Protein AF-A0A849WCA1-F1 (afdb_monomer_lite)

pLDDT: mean 86.56, std 12.68, range [31.28, 98.5]

Structure (mmCIF, N/CA/C/O backbone):
data_AF-A0A849WCA1-F1
#
_entry.id   AF-A0A849WCA1-F1
#
loop_
_atom_site.group_PDB
_atom_site.id
_atom_site.type_symbol
_atom_site.label_atom_id
_atom_site.label_alt_id
_atom_site.label_comp_id
_atom_site.label_asym_id
_atom_site.label_entity_id
_atom_site.label_seq_id
_atom_site.pdbx_PDB_ins_code
_atom_site.Cartn_x
_atom_site.Cartn_y
_atom_site.Cartn_z
_atom_site.occupancy
_atom_site.B_iso_or_equiv
_atom_site.auth_seq_id
_atom_site.auth_comp_id
_atom_site.auth_asym_id
_atom_site.auth_atom_id
_atom_site.pdbx_PDB_model_num
ATOM 1 N N . MET A 1 1 ? -7.313 16.273 22.728 1.00 90.81 1 MET A N 1
ATOM 2 C CA . MET A 1 1 ? -6.188 15.341 22.548 1.00 90.81 1 MET A CA 1
ATOM 3 C C . MET A 1 1 ? -6.471 14.093 23.363 1.00 90.81 1 MET A C 1
ATOM 5 O O . MET A 1 1 ? -6.832 14.217 24.533 1.00 90.81 1 MET A O 1
ATOM 9 N N . LEU A 1 2 ? -6.355 12.923 22.747 1.00 94.88 2 LEU A N 1
ATOM 10 C CA . LEU A 1 2 ? -6.458 11.626 23.402 1.00 94.88 2 LEU A CA 1
ATOM 11 C C . LEU A 1 2 ? -5.175 11.360 24.196 1.00 94.88 2 LEU A C 1
ATOM 13 O O . LEU A 1 2 ? -4.081 11.716 23.763 1.00 94.88 2 LEU A O 1
ATOM 17 N N . LYS A 1 3 ? -5.313 10.777 25.387 1.00 93.00 3 LYS A N 1
ATOM 18 C CA . LYS A 1 3 ? -4.186 10.473 26.275 1.00 93.00 3 LYS A CA 1
ATOM 19 C C . LYS A 1 3 ? -4.026 8.964 26.401 1.00 93.00 3 LYS A C 1
ATOM 21 O O . LYS A 1 3 ? -5.021 8.255 26.525 1.00 93.00 3 LYS A O 1
ATOM 26 N N . ILE A 1 4 ? -2.773 8.516 26.401 1.00 93.44 4 ILE A N 1
ATOM 27 C CA . ILE A 1 4 ? -2.378 7.146 26.729 1.00 93.44 4 ILE A CA 1
ATOM 28 C C . ILE A 1 4 ? -1.451 7.222 27.939 1.00 93.44 4 ILE A C 1
ATOM 30 O O . ILE A 1 4 ? -0.392 7.848 27.890 1.00 93.44 4 ILE A O 1
ATOM 34 N N . THR A 1 5 ? -1.869 6.628 29.047 1.00 92.69 5 THR A N 1
ATOM 35 C CA . THR A 1 5 ? -1.113 6.590 30.301 1.00 92.69 5 THR A CA 1
ATOM 36 C C . THR A 1 5 ? -0.256 5.328 30.392 1.00 92.69 5 THR A C 1
ATOM 38 O O . THR A 1 5 ? -0.536 4.315 29.752 1.00 92.69 5 THR A O 1
ATOM 41 N N . LYS A 1 6 ? 0.780 5.347 31.243 1.00 92.38 6 LYS A N 1
ATOM 42 C CA . LYS A 1 6 ? 1.612 4.157 31.506 1.00 92.38 6 LYS A CA 1
ATOM 43 C C . LYS A 1 6 ? 0.788 2.969 32.021 1.00 92.38 6 LYS A C 1
ATOM 45 O O . LYS A 1 6 ? 1.041 1.839 31.617 1.00 92.38 6 LYS A O 1
ATOM 50 N N . ASN A 1 7 ? -0.215 3.230 32.861 1.00 94.56 7 ASN A N 1
ATOM 51 C CA . ASN A 1 7 ? -1.099 2.189 33.386 1.00 94.56 7 ASN A CA 1
ATOM 52 C C . ASN A 1 7 ? -1.944 1.553 32.279 1.00 94.56 7 ASN A C 1
ATOM 54 O O . ASN A 1 7 ? -2.137 0.342 32.290 1.00 94.56 7 ASN A O 1
ATOM 58 N N . GLU A 1 8 ? -2.413 2.338 31.308 1.00 93.00 8 GLU A N 1
ATOM 59 C CA . GLU A 1 8 ? -3.151 1.816 30.151 1.00 93.00 8 GLU A CA 1
ATOM 60 C C . GLU A 1 8 ? -2.249 0.985 29.233 1.00 93.00 8 GLU A C 1
ATOM 62 O O . GLU A 1 8 ? -2.676 -0.069 28.776 1.00 93.00 8 GLU A O 1
ATOM 67 N N . ILE A 1 9 ? -0.991 1.398 29.031 1.00 93.56 9 ILE A N 1
ATOM 68 C CA . ILE A 1 9 ? 0.015 0.609 28.296 1.00 93.56 9 ILE A CA 1
ATOM 69 C C . ILE A 1 9 ? 0.229 -0.749 28.964 1.00 93.56 9 ILE A C 1
ATOM 71 O O . ILE A 1 9 ? 0.172 -1.779 28.295 1.00 93.56 9 ILE A O 1
ATOM 75 N N . PHE A 1 10 ? 0.443 -0.756 30.281 1.00 92.31 10 PHE A N 1
ATOM 76 C CA . PHE A 1 10 ? 0.637 -1.988 31.039 1.00 92.31 10 PHE A CA 1
ATOM 77 C C . PHE A 1 10 ? -0.612 -2.880 30.999 1.00 92.31 10 PHE A C 1
ATOM 79 O O . PHE A 1 10 ? -0.517 -4.061 30.682 1.00 92.31 10 PHE A O 1
ATOM 86 N N . SER A 1 11 ? -1.791 -2.303 31.246 1.00 90.44 11 SER A N 1
ATOM 87 C CA . SER A 1 11 ? -3.056 -3.049 31.310 1.00 90.44 11 SER A CA 1
ATOM 88 C C . SER A 1 11 ? -3.474 -3.633 29.959 1.00 90.44 11 SER A C 1
ATOM 90 O O . SER A 1 11 ? -4.106 -4.682 29.921 1.00 90.44 11 SER A O 1
ATOM 92 N N . ALA A 1 12 ? -3.123 -2.976 28.850 1.00 88.44 12 ALA A N 1
ATOM 93 C CA . ALA A 1 12 ? -3.403 -3.472 27.504 1.00 88.44 12 ALA A CA 1
ATOM 94 C C . ALA A 1 12 ? -2.379 -4.515 27.010 1.00 88.44 12 ALA A C 1
ATOM 96 O O . ALA A 1 12 ? -2.541 -5.049 25.915 1.00 88.44 12 ALA A O 1
ATOM 97 N N . GLY A 1 13 ? -1.318 -4.794 27.778 1.00 90.94 13 GLY A N 1
ATOM 98 C CA . GLY A 1 13 ? -0.254 -5.723 27.385 1.00 90.94 13 GLY A CA 1
ATOM 99 C C . GLY A 1 13 ? 0.782 -5.131 26.424 1.00 90.94 13 GLY A C 1
ATOM 100 O O . GLY A 1 13 ? 1.529 -5.875 25.797 1.00 90.94 13 GLY A O 1
ATOM 101 N N . GLY A 1 14 ? 0.842 -3.803 26.290 1.00 93.75 14 GLY A N 1
ATOM 102 C CA . GLY A 1 14 ? 1.821 -3.124 25.445 1.00 93.75 14 GLY A CA 1
ATOM 103 C C . GLY A 1 14 ? 1.306 -1.835 24.811 1.00 93.75 14 GLY A C 1
ATOM 104 O O . GLY A 1 14 ? 0.116 -1.514 24.833 1.00 93.75 14 GLY A O 1
ATOM 105 N N . PHE A 1 15 ? 2.232 -1.077 24.221 1.00 93.94 15 PHE A N 1
ATOM 106 C CA . PHE A 1 15 ? 1.935 0.231 23.634 1.00 93.94 15 PHE A CA 1
ATOM 107 C C . PHE A 1 15 ? 0.965 0.141 22.444 1.00 93.94 15 PHE A C 1
ATOM 109 O O . PHE A 1 15 ? 0.007 0.910 22.390 1.00 93.94 15 PHE A O 1
ATOM 116 N N . LEU A 1 16 ? 1.162 -0.819 21.533 1.00 94.31 16 LEU A N 1
ATOM 117 C CA . LEU A 1 16 ? 0.304 -0.997 20.351 1.00 94.31 16 LEU A CA 1
ATOM 118 C C . LEU A 1 16 ? -1.133 -1.349 20.731 1.00 94.31 16 LEU A C 1
ATOM 120 O O . LEU A 1 16 ? -2.080 -0.763 20.205 1.00 94.31 16 LEU A O 1
ATOM 124 N N . SER A 1 17 ? -1.296 -2.262 21.689 1.00 94.25 17 SER A N 1
ATOM 125 C CA . SER A 1 17 ? -2.603 -2.653 22.214 1.00 94.25 17 SER A CA 1
ATOM 126 C C . SER A 1 17 ? -3.307 -1.480 22.891 1.00 94.25 17 SER A C 1
ATOM 128 O O . SER A 1 17 ? -4.511 -1.305 22.710 1.00 94.25 17 SER A O 1
ATOM 130 N N . ALA A 1 18 ? -2.576 -0.637 23.630 1.00 95.19 18 ALA A N 1
ATOM 131 C CA . ALA A 1 18 ? -3.139 0.566 24.239 1.00 95.19 18 ALA A CA 1
ATOM 132 C C . ALA A 1 18 ? -3.537 1.619 23.195 1.00 95.19 18 ALA A C 1
ATOM 134 O O . ALA A 1 18 ? -4.608 2.214 23.314 1.00 95.19 18 ALA A O 1
ATOM 135 N N . LEU A 1 19 ? -2.722 1.819 22.155 1.00 96.50 19 LEU A N 1
ATOM 136 C CA . LEU A 1 19 ? -3.022 2.724 21.043 1.00 96.50 19 LEU A CA 1
ATOM 137 C C . LEU A 1 19 ? -4.276 2.281 20.272 1.00 96.50 19 LEU A C 1
ATOM 139 O O . LEU A 1 19 ? -5.168 3.095 20.026 1.00 96.50 19 LEU A O 1
ATOM 143 N N . SER A 1 20 ? -4.378 0.986 19.973 1.00 96.19 20 SER A N 1
ATOM 144 C CA . SER A 1 20 ? -5.542 0.372 19.317 1.00 96.19 20 SER A CA 1
ATOM 145 C C . SER A 1 20 ? -6.791 0.482 20.197 1.00 96.19 20 SER A C 1
ATOM 147 O O . SER A 1 20 ? -7.828 0.990 19.776 1.00 96.19 20 SER A O 1
ATOM 149 N N . SER A 1 21 ? -6.675 0.125 21.482 1.00 95.31 21 SER A N 1
ATOM 150 C CA . SER A 1 21 ? -7.779 0.226 22.448 1.00 95.31 21 SER A CA 1
ATOM 151 C C . SER A 1 21 ? -8.294 1.658 22.575 1.00 95.31 21 SER A C 1
ATOM 153 O O . SER A 1 21 ? -9.500 1.881 22.586 1.00 95.31 21 SER A O 1
ATOM 155 N N . LYS A 1 22 ? -7.401 2.653 22.622 1.00 96.75 22 LYS A N 1
ATOM 156 C CA . LYS A 1 22 ? -7.795 4.066 22.695 1.00 96.75 22 LYS A CA 1
ATOM 157 C C . LYS A 1 22 ? -8.415 4.584 21.408 1.00 96.75 22 LYS A C 1
ATOM 159 O O . LYS A 1 22 ? -9.327 5.408 21.472 1.00 96.75 22 LYS A O 1
ATOM 164 N N . SER A 1 23 ? -7.955 4.084 20.266 1.00 97.81 23 SER A N 1
ATOM 165 C CA . SER A 1 23 ? -8.574 4.352 18.970 1.00 97.81 23 SER A CA 1
ATOM 166 C C . SER A 1 23 ? -10.017 3.840 18.954 1.00 97.81 23 SER A C 1
ATOM 168 O O . SER A 1 23 ? -10.950 4.603 18.701 1.00 97.81 23 SER A O 1
ATOM 170 N N . LEU A 1 24 ? -10.220 2.583 19.357 1.00 97.12 24 LEU A N 1
ATOM 171 C CA . LEU A 1 24 ? -11.536 1.952 19.460 1.00 97.12 24 LEU A CA 1
ATOM 172 C C . LEU A 1 24 ? -12.449 2.641 20.478 1.00 97.12 24 LEU A C 1
ATOM 174 O O . LEU A 1 24 ? -13.605 2.901 20.159 1.00 97.12 24 LEU A O 1
ATOM 178 N N . GLU A 1 25 ? -11.948 2.997 21.665 1.00 96.12 25 GLU A N 1
ATOM 179 C CA . GLU A 1 25 ? -12.715 3.726 22.687 1.00 96.12 25 GLU A CA 1
ATOM 180 C C . GLU A 1 25 ? -13.234 5.068 22.156 1.00 96.12 25 GLU A C 1
ATOM 182 O O . GLU A 1 25 ? -14.406 5.401 22.354 1.00 96.12 25 GLU A O 1
ATOM 187 N N . TYR A 1 26 ? -12.390 5.830 21.449 1.00 97.50 26 TYR A N 1
ATOM 188 C CA . TYR A 1 26 ? -12.814 7.096 20.858 1.00 97.50 26 TYR A CA 1
ATOM 189 C C . TYR A 1 26 ? -13.872 6.883 19.774 1.00 97.50 26 TYR A C 1
ATOM 191 O O . TYR A 1 26 ? -14.920 7.526 19.811 1.00 97.50 26 TYR A O 1
ATOM 199 N N . ILE A 1 27 ? -13.642 5.962 18.837 1.00 97.44 27 ILE A N 1
ATOM 200 C CA . ILE A 1 27 ? -14.580 5.713 17.737 1.00 97.44 27 ILE A CA 1
ATOM 201 C C . ILE A 1 27 ? -15.914 5.176 18.267 1.00 97.44 27 ILE A C 1
ATOM 203 O O . ILE A 1 27 ? -16.964 5.667 17.856 1.00 97.44 27 ILE A O 1
ATOM 207 N N . ALA A 1 28 ? -15.889 4.262 19.241 1.00 95.75 28 ALA A N 1
ATOM 208 C CA . ALA A 1 28 ? -17.077 3.749 19.919 1.00 95.75 28 ALA A CA 1
ATOM 209 C C . ALA A 1 28 ? -17.858 4.859 20.638 1.00 95.75 28 ALA A C 1
ATOM 211 O O . ALA A 1 28 ? -19.086 4.855 20.608 1.00 95.75 28 ALA A O 1
ATOM 212 N N . SER A 1 29 ? -17.176 5.854 21.224 1.00 95.44 29 SER A N 1
ATOM 213 C CA . SER A 1 29 ? -17.846 6.984 21.890 1.00 95.44 29 SER A CA 1
ATOM 214 C C . SER A 1 29 ? -18.681 7.857 20.943 1.00 95.44 29 SER A C 1
ATOM 216 O O . SER A 1 29 ? -19.588 8.557 21.391 1.00 95.44 29 SER A O 1
ATOM 218 N N . LEU A 1 30 ? -18.396 7.802 19.637 1.00 94.69 30 LEU A N 1
ATOM 219 C CA . LEU A 1 30 ? -19.150 8.506 18.600 1.00 94.69 30 LEU A CA 1
ATOM 220 C C . LEU A 1 30 ? -20.334 7.681 18.074 1.00 94.69 30 LEU A C 1
ATOM 222 O O . LEU A 1 30 ? -21.212 8.238 17.416 1.00 94.69 30 LEU A O 1
ATOM 226 N N . MET A 1 31 ? -20.350 6.366 18.314 1.00 91.50 31 MET A N 1
ATOM 227 C CA . MET A 1 31 ? -21.352 5.458 17.760 1.00 91.50 31 MET A CA 1
ATOM 228 C C . MET A 1 31 ? -22.694 5.555 18.500 1.00 91.50 31 MET A C 1
ATOM 230 O O . MET A 1 31 ? -22.733 5.717 19.722 1.00 91.50 31 MET A O 1
ATOM 234 N N . PRO A 1 32 ? -23.822 5.370 17.793 1.00 88.25 32 PRO A N 1
ATOM 235 C CA . PRO A 1 32 ? -25.111 5.124 18.430 1.00 88.25 32 PRO A CA 1
ATOM 236 C C . PRO A 1 32 ? -25.076 3.862 19.306 1.00 88.25 32 PRO A C 1
ATOM 238 O O . PRO A 1 32 ? -24.461 2.863 18.947 1.00 88.25 32 PRO A O 1
ATOM 241 N N . LYS A 1 33 ? -25.808 3.857 20.427 1.00 82.00 33 LYS A N 1
ATOM 242 C CA . LYS A 1 33 ? -25.835 2.710 21.359 1.00 82.00 33 LYS A CA 1
ATOM 243 C C . LYS A 1 33 ? -26.586 1.474 20.835 1.00 82.00 33 LYS A C 1
ATOM 245 O O . LYS A 1 33 ? -26.359 0.381 21.336 1.00 82.00 33 LYS A O 1
ATOM 250 N N . ASN A 1 34 ? -27.466 1.634 19.843 1.00 82.06 34 ASN A N 1
ATOM 251 C CA . ASN A 1 34 ? -28.388 0.587 19.373 1.00 82.06 34 ASN A CA 1
ATOM 252 C C . ASN A 1 34 ? -28.062 0.106 17.947 1.00 82.06 34 ASN A C 1
ATOM 254 O O . ASN A 1 34 ? -28.963 -0.071 17.124 1.00 82.06 34 ASN A O 1
ATOM 258 N N . LEU A 1 35 ? -26.775 -0.063 17.632 1.00 85.69 35 LEU A N 1
ATOM 259 C CA . LEU A 1 35 ? -26.348 -0.609 16.342 1.00 85.69 35 LEU A CA 1
ATOM 260 C C . LEU A 1 35 ? -26.750 -2.080 16.190 1.00 85.69 35 LEU A C 1
ATOM 262 O O . LEU A 1 35 ? -26.852 -2.835 17.159 1.00 85.69 35 LEU A O 1
ATOM 266 N N . ARG A 1 36 ? -26.964 -2.504 14.942 1.00 84.94 36 ARG A N 1
ATOM 267 C CA . ARG A 1 36 ? -27.305 -3.892 14.630 1.00 84.94 36 ARG A CA 1
ATOM 268 C C . ARG A 1 36 ? -26.041 -4.745 14.626 1.00 84.94 36 ARG A C 1
ATOM 270 O O . ARG A 1 36 ? -25.353 -4.841 13.614 1.00 84.94 36 ARG A O 1
ATOM 277 N N . ILE A 1 37 ? -25.766 -5.407 15.743 1.00 87.69 37 ILE A N 1
ATOM 278 C CA . ILE A 1 37 ? -24.636 -6.334 15.847 1.00 87.69 37 ILE A CA 1
ATOM 279 C C . ILE A 1 37 ? -25.065 -7.740 15.392 1.00 87.69 37 ILE A C 1
ATOM 281 O O . ILE A 1 37 ? -26.121 -8.225 15.817 1.00 87.69 37 ILE A O 1
ATOM 285 N N . PRO A 1 38 ? -24.293 -8.423 14.522 1.00 85.94 38 PRO A N 1
ATOM 286 C CA . PRO A 1 38 ? -24.584 -9.800 14.136 1.00 85.94 38 PRO A CA 1
ATOM 287 C C . PRO A 1 38 ? -24.643 -10.728 15.354 1.00 85.94 38 PRO A C 1
ATOM 289 O O . PRO A 1 38 ? -23.706 -10.777 16.144 1.00 85.94 38 PRO A O 1
ATOM 292 N N . LYS A 1 39 ? -25.705 -11.537 15.482 1.00 87.06 39 LYS A N 1
ATOM 293 C CA . LYS A 1 39 ? -25.857 -12.493 16.603 1.00 87.06 39 LYS A CA 1
ATOM 294 C C . LYS A 1 39 ? -24.698 -13.492 16.710 1.00 87.06 39 LYS A C 1
ATOM 296 O O . LYS A 1 39 ? -24.383 -13.950 17.801 1.00 87.06 39 LYS A O 1
ATOM 301 N N . ALA A 1 40 ? -24.070 -13.816 15.581 1.00 90.44 40 ALA A N 1
ATOM 302 C CA . ALA A 1 40 ? -22.931 -14.724 15.517 1.00 90.44 40 ALA A CA 1
ATOM 303 C C . ALA A 1 40 ? -21.649 -14.147 16.149 1.00 90.44 40 ALA A C 1
ATOM 305 O O . ALA A 1 40 ? -20.678 -14.881 16.288 1.00 90.44 40 ALA A O 1
ATOM 306 N N . ILE A 1 41 ? -21.627 -12.870 16.558 1.00 91.88 41 ILE A N 1
ATOM 307 C CA . ILE A 1 41 ? -20.415 -12.221 17.072 1.00 91.88 41 ILE A CA 1
ATOM 308 C C . ILE A 1 41 ? -19.802 -12.934 18.278 1.00 91.88 41 ILE A C 1
ATOM 310 O O . ILE A 1 41 ? -18.587 -13.053 18.359 1.00 91.88 41 ILE A O 1
ATOM 314 N N . ASN A 1 42 ? -20.633 -13.511 19.149 1.00 90.75 42 ASN A N 1
ATOM 315 C CA . ASN A 1 42 ? -20.178 -14.237 20.338 1.00 90.75 42 ASN A CA 1
ATOM 316 C C . ASN A 1 42 ? -19.395 -15.522 20.000 1.00 90.75 42 ASN A C 1
ATOM 318 O O . ASN A 1 42 ? -18.804 -16.131 20.884 1.00 90.75 42 ASN A O 1
ATOM 322 N N . GLN A 1 43 ? -19.419 -15.961 18.737 1.00 94.00 43 GLN A N 1
ATOM 323 C CA . GLN A 1 43 ? -18.669 -17.116 18.238 1.00 94.00 43 GLN A CA 1
ATOM 324 C C . GLN A 1 43 ? -17.411 -16.701 17.456 1.00 94.00 43 GLN A C 1
ATOM 326 O O . GLN A 1 43 ? -16.607 -17.564 17.100 1.00 94.00 43 GLN A O 1
ATOM 331 N N . VAL A 1 44 ? -17.233 -15.402 17.180 1.00 95.69 44 VAL A N 1
ATOM 332 C CA . VAL A 1 44 ? -16.060 -14.881 16.474 1.00 95.69 44 VAL A CA 1
ATOM 333 C C . VAL A 1 44 ? -14.867 -14.911 17.420 1.00 95.69 44 VAL A C 1
ATOM 335 O O . VAL A 1 44 ? -14.880 -14.283 18.474 1.00 95.69 44 VAL A O 1
ATOM 338 N N . LYS A 1 45 ? -13.818 -15.631 17.025 1.00 95.94 45 LYS A N 1
ATOM 339 C CA . LYS A 1 45 ? -12.564 -15.745 17.781 1.00 95.94 45 LYS A CA 1
ATOM 340 C C . LYS A 1 45 ? -11.474 -14.806 17.279 1.00 95.94 45 LYS A C 1
ATOM 342 O O . LYS A 1 45 ? -10.520 -14.555 18.007 1.00 95.94 45 LYS A O 1
ATOM 347 N N . ARG A 1 46 ? -11.589 -14.334 16.036 1.00 94.75 46 ARG A N 1
ATOM 348 C CA . ARG A 1 46 ? -10.587 -13.504 15.358 1.00 94.75 46 ARG A CA 1
ATOM 349 C C . ARG A 1 46 ? -11.160 -12.809 14.128 1.00 94.75 46 ARG A C 1
ATOM 351 O O . ARG A 1 46 ? -12.209 -13.198 13.604 1.00 94.75 46 ARG A O 1
ATOM 358 N N . ILE A 1 47 ? -10.440 -11.796 13.674 1.00 95.38 47 ILE A N 1
ATOM 359 C CA . ILE A 1 47 ? -10.671 -11.082 12.424 1.00 95.38 47 ILE A CA 1
ATOM 360 C C . ILE A 1 47 ? -9.560 -11.481 11.462 1.00 95.38 47 ILE A C 1
ATOM 362 O O . ILE A 1 47 ? -8.394 -11.481 11.841 1.00 95.38 47 ILE A O 1
ATOM 366 N N . ILE A 1 48 ? -9.922 -11.821 10.233 1.00 94.31 48 ILE A N 1
ATOM 367 C CA . ILE A 1 48 ? -8.970 -12.226 9.203 1.00 94.31 48 ILE A CA 1
ATOM 368 C C . ILE A 1 48 ? -9.157 -11.312 7.986 1.00 94.31 48 ILE A C 1
ATOM 370 O O . ILE A 1 48 ? -10.279 -11.110 7.515 1.00 94.31 48 ILE A O 1
ATOM 374 N N . THR A 1 49 ? -8.053 -10.756 7.498 1.00 93.25 49 THR A N 1
ATOM 375 C CA . THR A 1 49 ? -7.963 -9.949 6.270 1.00 93.25 49 THR A CA 1
ATOM 376 C C . THR A 1 49 ? -6.847 -10.482 5.373 1.00 93.25 49 THR A C 1
ATOM 378 O O . THR A 1 49 ? -6.021 -11.281 5.824 1.00 93.25 49 THR A O 1
ATOM 381 N N . HIS A 1 50 ? -6.881 -10.174 4.081 1.00 90.25 50 HIS A N 1
ATOM 382 C CA . HIS A 1 50 ? -5.875 -10.699 3.172 1.00 90.25 50 HIS A CA 1
ATOM 383 C C . HIS A 1 50 ? -4.514 -10.077 3.457 1.00 90.25 50 HIS A C 1
ATOM 385 O O . HIS A 1 50 ? -4.415 -8.977 4.000 1.00 90.25 50 HIS A O 1
ATOM 391 N N . ALA A 1 51 ? -3.445 -10.775 3.076 1.00 89.31 51 ALA A N 1
ATOM 392 C CA . ALA A 1 51 ? -2.114 -10.189 3.121 1.00 89.31 51 ALA A CA 1
ATOM 393 C C . ALA A 1 51 ? -2.107 -8.836 2.395 1.00 89.31 51 ALA A C 1
ATOM 395 O O . ALA A 1 51 ? -2.566 -8.736 1.252 1.00 89.31 51 ALA A O 1
ATOM 396 N N . ASN A 1 52 ? -1.565 -7.819 3.067 1.00 89.75 52 ASN A N 1
ATOM 397 C CA . ASN A 1 52 ? -1.547 -6.418 2.633 1.00 89.75 52 ASN A CA 1
ATOM 398 C C . ASN A 1 52 ? -2.940 -5.784 2.440 1.00 89.75 52 ASN A C 1
ATOM 400 O O . ASN A 1 52 ? -3.298 -5.462 1.303 1.00 89.75 52 ASN A O 1
ATOM 404 N N . PRO A 1 53 ? -3.703 -5.574 3.528 1.00 92.69 53 PRO A N 1
ATOM 405 C CA . PRO A 1 53 ? -5.044 -5.013 3.450 1.00 92.69 53 PRO A CA 1
ATOM 406 C C . PRO A 1 53 ? -5.060 -3.591 2.885 1.00 92.69 53 PRO A C 1
ATOM 408 O O . PRO A 1 53 ? -4.209 -2.755 3.192 1.00 92.69 53 PRO A O 1
ATOM 411 N N . HIS A 1 54 ? -6.072 -3.273 2.101 1.00 93.62 54 HIS A N 1
ATOM 412 C CA . HIS A 1 54 ? -6.365 -1.926 1.662 1.00 93.62 54 HIS A CA 1
ATOM 413 C C . HIS A 1 54 ? -6.946 -1.054 2.786 1.00 93.62 54 HIS A C 1
ATOM 415 O O . HIS A 1 54 ? -7.304 -1.483 3.886 1.00 93.62 54 HIS A O 1
ATOM 421 N N . LEU A 1 55 ? -7.004 0.250 2.510 1.00 95.88 55 LEU A N 1
ATOM 422 C CA . LEU A 1 55 ? -7.451 1.255 3.473 1.00 95.88 55 LEU A CA 1
ATOM 423 C C . LEU A 1 55 ? -8.914 1.059 3.903 1.00 95.88 55 LEU A C 1
ATOM 425 O O . LEU A 1 55 ? -9.254 1.331 5.057 1.00 95.88 55 LEU A O 1
ATOM 429 N N . ASP A 1 56 ? -9.777 0.633 2.988 1.00 95.69 56 ASP A N 1
ATOM 430 C CA . ASP A 1 56 ? -11.188 0.387 3.263 1.00 95.69 56 ASP A CA 1
ATOM 431 C C . ASP A 1 56 ? -11.385 -0.826 4.181 1.00 95.69 56 ASP A C 1
ATOM 433 O O . ASP A 1 56 ? -12.268 -0.788 5.032 1.00 95.69 56 ASP A O 1
ATOM 437 N N . GLU A 1 57 ? -10.539 -1.849 4.113 1.00 96.06 57 GLU A N 1
ATOM 438 C CA . GLU A 1 57 ? -10.581 -2.982 5.040 1.00 96.06 57 GLU A CA 1
ATOM 439 C C . GLU A 1 57 ? -10.131 -2.567 6.446 1.00 96.06 57 GLU A C 1
ATOM 441 O O . GLU A 1 57 ? -10.815 -2.876 7.423 1.00 96.06 57 GLU A O 1
ATOM 446 N N . TYR A 1 58 ? -9.054 -1.780 6.581 1.00 97.31 58 TYR A N 1
ATOM 447 C CA . TYR A 1 58 ? -8.660 -1.216 7.883 1.00 97.31 58 TYR A CA 1
ATOM 448 C C . TYR A 1 58 ? -9.769 -0.347 8.493 1.00 97.31 58 TYR A C 1
ATOM 450 O O . TYR A 1 58 ? -10.055 -0.444 9.691 1.00 97.31 58 TYR A O 1
ATOM 458 N N . PHE A 1 59 ? -10.424 0.487 7.680 1.00 97.38 59 PHE A N 1
ATOM 459 C CA . PHE A 1 59 ? -11.557 1.295 8.132 1.00 97.38 59 PHE A CA 1
ATOM 460 C C . PHE A 1 59 ? -12.758 0.425 8.526 1.00 97.38 59 PHE A C 1
ATOM 462 O O . PHE A 1 59 ? -13.365 0.651 9.577 1.00 97.38 59 PHE A O 1
ATOM 469 N N . ALA A 1 60 ? -13.075 -0.591 7.722 1.00 96.75 60 ALA A N 1
ATOM 470 C CA . ALA A 1 60 ? -14.147 -1.547 7.968 1.00 96.75 60 ALA A CA 1
ATOM 471 C C . ALA A 1 60 ? -13.936 -2.300 9.289 1.00 96.75 60 ALA A C 1
ATOM 473 O O . ALA A 1 60 ? -14.863 -2.396 10.095 1.00 96.75 60 ALA A O 1
ATOM 474 N N . ILE A 1 61 ? -12.716 -2.778 9.542 1.00 96.75 61 ILE A N 1
ATOM 475 C CA . ILE A 1 61 ? -12.335 -3.493 10.765 1.00 96.75 61 ILE A CA 1
ATOM 476 C C . ILE A 1 61 ? -12.435 -2.574 11.985 1.00 96.75 61 ILE A C 1
ATOM 478 O O . ILE A 1 61 ? -13.050 -2.963 12.981 1.00 96.75 61 ILE A O 1
ATOM 482 N N . LEU A 1 62 ? -11.900 -1.348 11.913 1.00 97.31 62 LEU A N 1
ATOM 483 C CA . LEU A 1 62 ? -11.997 -0.374 13.006 1.00 97.31 62 LEU A CA 1
ATOM 484 C C . LEU A 1 62 ? -13.462 -0.079 13.353 1.00 97.31 62 LEU A C 1
ATOM 486 O O . LEU A 1 62 ? -13.844 -0.113 14.523 1.00 97.31 62 LEU A O 1
ATOM 490 N N . LEU A 1 63 ? -14.290 0.180 12.336 1.00 95.94 63 LEU A N 1
ATOM 491 C CA . LEU A 1 63 ? -15.717 0.451 12.501 1.00 95.94 63 LEU A CA 1
ATOM 492 C C . LEU A 1 63 ? -16.453 -0.751 13.101 1.00 95.94 63 LEU A C 1
ATOM 494 O O . LEU A 1 63 ? -17.245 -0.591 14.031 1.00 95.94 63 LEU A O 1
ATOM 498 N N . PHE A 1 64 ? -16.173 -1.948 12.584 1.00 95.69 64 PHE A N 1
ATOM 499 C CA . PHE A 1 64 ? -16.753 -3.192 13.066 1.00 95.69 64 PHE A CA 1
ATOM 500 C C . PHE A 1 64 ? -16.426 -3.408 14.540 1.00 95.69 64 PHE A C 1
ATOM 502 O O . PHE A 1 64 ? -17.353 -3.516 15.337 1.00 95.69 64 PHE A O 1
ATOM 509 N N . LYS A 1 65 ? -15.140 -3.386 14.918 1.00 95.62 65 LYS A N 1
ATOM 510 C CA . LYS A 1 65 ? -14.688 -3.572 16.306 1.00 95.62 65 LYS A CA 1
ATOM 511 C C . LYS A 1 65 ? -15.256 -2.503 17.239 1.00 95.62 65 LYS A C 1
ATOM 513 O O . LYS A 1 65 ? -15.733 -2.843 18.318 1.00 95.62 65 LYS A O 1
ATOM 518 N N . ALA A 1 66 ? -15.260 -1.234 16.827 1.00 95.44 66 ALA A N 1
ATOM 519 C CA . ALA A 1 66 ? -15.776 -0.134 17.643 1.00 95.44 66 ALA A CA 1
ATOM 520 C C . ALA A 1 66 ? -17.288 -0.233 17.912 1.00 95.44 66 ALA A C 1
ATOM 522 O O . ALA A 1 66 ? -17.759 0.272 18.929 1.00 95.44 66 ALA A O 1
ATOM 523 N N . ALA A 1 67 ? -18.050 -0.888 17.031 1.00 93.38 67 ALA A N 1
ATOM 524 C CA . ALA A 1 67 ? -19.472 -1.148 17.244 1.00 93.38 67 ALA A CA 1
ATOM 525 C C . ALA A 1 67 ? -19.738 -2.295 18.241 1.00 93.38 67 ALA A C 1
ATOM 527 O O . ALA A 1 67 ? -20.857 -2.423 18.738 1.00 93.38 67 ALA A O 1
ATOM 528 N N . LEU A 1 68 ? -18.739 -3.133 18.535 1.00 92.44 68 LEU A N 1
ATOM 529 C CA . LEU A 1 68 ? -18.874 -4.254 19.466 1.00 92.44 68 LEU A CA 1
ATOM 530 C C . LEU A 1 68 ? -18.718 -3.814 20.925 1.00 92.44 68 LEU A C 1
ATOM 532 O O . LEU A 1 68 ? -18.206 -2.737 21.238 1.00 92.44 68 LEU A O 1
ATOM 536 N N . GLN A 1 69 ? -19.113 -4.707 21.834 1.00 89.12 69 GLN A N 1
ATOM 537 C CA . GLN A 1 69 ? -18.819 -4.557 23.257 1.00 89.12 69 GLN A CA 1
ATOM 538 C C . GLN A 1 69 ? -17.303 -4.584 23.506 1.00 89.12 69 GLN A C 1
ATOM 540 O O . GLN A 1 69 ? -16.553 -5.221 22.765 1.00 89.12 69 GLN A O 1
ATOM 545 N N . LYS A 1 70 ? -16.862 -3.913 24.579 1.00 88.25 70 LYS A N 1
ATOM 546 C CA . LYS A 1 70 ? -15.438 -3.700 24.894 1.00 88.25 70 LYS A CA 1
ATOM 547 C C . LYS A 1 70 ? -14.626 -4.999 24.975 1.00 88.25 70 LYS A C 1
ATOM 549 O O . LYS A 1 70 ? -13.462 -5.011 24.595 1.00 88.25 70 LYS A O 1
ATOM 554 N N . GLU A 1 71 ? -15.238 -6.093 25.418 1.00 87.75 71 GLU A N 1
ATOM 555 C CA . GLU A 1 71 ? -14.603 -7.417 25.476 1.00 87.75 71 GLU A CA 1
ATOM 556 C C . GLU A 1 71 ? -14.160 -7.960 24.105 1.00 87.75 71 GLU A C 1
ATOM 558 O O . GLU A 1 71 ? -13.211 -8.732 24.040 1.00 87.75 71 GLU A O 1
ATOM 563 N N . PHE A 1 72 ? -14.769 -7.504 23.005 1.00 89.69 72 PHE A N 1
ATOM 564 C CA . PHE A 1 72 ? -14.394 -7.889 21.640 1.00 89.69 72 PHE A CA 1
ATOM 565 C C . PHE A 1 72 ? -13.379 -6.934 20.993 1.00 89.69 72 PHE A C 1
ATOM 567 O O . PHE A 1 72 ? -12.922 -7.171 19.874 1.00 89.69 72 PHE A O 1
ATOM 574 N N . HIS A 1 73 ? -12.991 -5.844 21.666 1.00 90.19 73 HIS A N 1
ATOM 575 C CA . HIS A 1 73 ? -11.988 -4.908 21.134 1.00 90.19 73 HIS A CA 1
ATOM 576 C C . HIS A 1 73 ? -10.593 -5.545 21.058 1.00 90.19 73 HIS A C 1
ATOM 578 O O . HIS A 1 73 ? -9.774 -5.139 20.232 1.00 90.19 73 HIS A O 1
ATOM 584 N N . SER A 1 74 ? -10.346 -6.587 21.856 1.00 87.44 74 SER A N 1
ATOM 585 C CA . SER A 1 74 ? -9.112 -7.378 21.867 1.00 87.44 74 SER A CA 1
ATOM 586 C C . SER A 1 74 ? -9.092 -8.529 20.856 1.00 87.44 74 SER A C 1
ATOM 588 O O . SER A 1 74 ? -8.114 -9.275 20.834 1.00 87.44 74 SER A O 1
ATOM 590 N N . LEU A 1 75 ? -10.128 -8.688 20.016 1.00 91.44 75 LEU A N 1
ATOM 591 C CA . LEU A 1 75 ? -10.114 -9.704 18.960 1.00 91.44 75 LEU A CA 1
ATOM 592 C C . LEU A 1 75 ? -8.855 -9.533 18.088 1.00 91.44 75 LEU A C 1
ATOM 594 O O . LEU A 1 75 ? -8.635 -8.422 17.574 1.00 91.44 75 LEU A O 1
ATOM 598 N N . PRO A 1 76 ? -8.045 -10.599 17.922 1.00 92.00 76 PRO A N 1
ATOM 599 C CA . PRO A 1 76 ? -6.831 -10.534 17.124 1.00 92.00 76 PRO A CA 1
ATOM 600 C C . PRO A 1 76 ? -7.181 -10.338 15.648 1.00 92.00 76 PRO A C 1
ATOM 602 O O . PRO A 1 76 ? -8.185 -10.870 15.164 1.00 92.00 76 PRO A O 1
ATOM 605 N N . MET A 1 77 ? -6.349 -9.559 14.957 1.00 93.69 77 MET A N 1
ATOM 606 C CA . MET A 1 77 ? -6.373 -9.412 13.505 1.00 93.69 77 MET A CA 1
ATOM 607 C C . MET A 1 77 ? -5.222 -10.224 12.911 1.00 93.69 77 MET A C 1
ATOM 609 O O . MET A 1 77 ? -4.067 -10.021 13.286 1.00 93.69 77 MET A O 1
ATOM 613 N N . GLU A 1 78 ? -5.544 -11.120 11.988 1.00 93.75 78 GLU A N 1
ATOM 614 C CA . GLU A 1 78 ? -4.588 -11.958 11.263 1.00 93.75 78 GLU A CA 1
ATOM 615 C C . GLU A 1 78 ? -4.618 -11.572 9.772 1.00 93.75 78 GLU A C 1
ATOM 617 O O . GLU A 1 78 ? -5.689 -11.357 9.195 1.00 93.75 78 GLU A O 1
ATOM 622 N N . GLU A 1 79 ? -3.437 -11.433 9.166 1.00 92.75 79 GLU A N 1
ATOM 623 C CA . GLU A 1 79 ? -3.280 -11.319 7.712 1.00 92.75 79 GLU A CA 1
ATOM 624 C C . GLU A 1 79 ? -3.034 -12.723 7.155 1.00 92.75 79 GLU A C 1
ATOM 626 O O . GLU A 1 79 ? -2.079 -13.377 7.567 1.00 92.75 79 GLU A O 1
ATOM 631 N N . GLU A 1 80 ? -3.875 -13.179 6.229 1.00 90.69 80 GLU A N 1
ATOM 632 C CA . GLU A 1 80 ? -3.806 -14.542 5.693 1.00 90.69 80 GLU A CA 1
ATOM 633 C C . GLU A 1 80 ? -3.560 -14.566 4.178 1.00 90.69 80 GLU A C 1
ATOM 635 O O . GLU A 1 80 ? -3.942 -13.659 3.426 1.00 90.69 80 GLU A O 1
ATOM 640 N N . VAL A 1 81 ? -2.913 -15.640 3.727 1.00 88.81 81 VAL A N 1
ATOM 641 C CA . VAL A 1 81 ? -2.625 -15.920 2.315 1.00 88.81 81 VAL A CA 1
ATOM 642 C C . VAL A 1 81 ? -3.346 -17.197 1.920 1.00 88.81 81 VAL A C 1
ATOM 644 O O . VAL A 1 81 ? -3.223 -18.216 2.590 1.00 88.81 81 VAL A O 1
ATOM 647 N N . LEU A 1 82 ? -4.075 -17.160 0.805 1.00 87.00 82 LEU A N 1
ATOM 648 C CA . LEU A 1 82 ? -4.781 -18.328 0.298 1.00 87.00 82 LEU A CA 1
ATOM 649 C C . LEU A 1 82 ? -3.892 -19.115 -0.675 1.00 87.00 82 LEU A C 1
ATOM 651 O O . LEU A 1 82 ? -3.563 -18.627 -1.761 1.00 87.00 82 LEU A O 1
ATOM 655 N N . TYR A 1 83 ? -3.547 -20.349 -0.313 1.00 86.12 83 TYR A N 1
ATOM 656 C CA . TYR A 1 83 ? -2.705 -21.258 -1.097 1.00 86.12 83 TYR A CA 1
ATOM 657 C C . TYR A 1 83 ? -3.5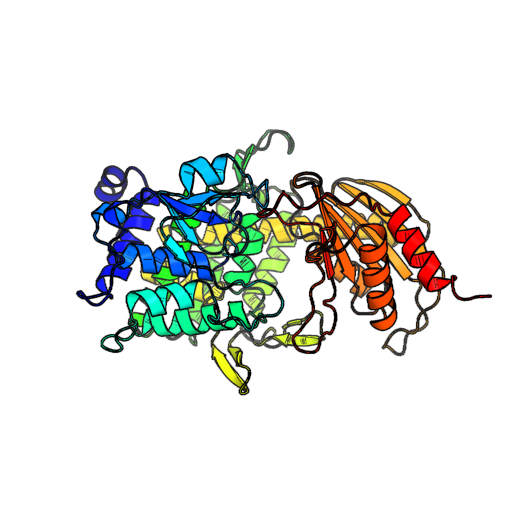04 -22.248 -1.944 1.00 86.12 83 TYR A C 1
ATOM 659 O O . TYR A 1 83 ? -2.955 -22.843 -2.870 1.00 86.12 83 TYR A O 1
ATOM 667 N N . SER A 1 84 ? -4.804 -22.404 -1.684 1.00 83.44 84 SER A N 1
ATOM 668 C CA . SER A 1 84 ? -5.700 -23.218 -2.511 1.00 83.44 84 SER A CA 1
ATOM 669 C C . SER A 1 84 ? -7.053 -22.547 -2.719 1.00 83.44 84 SER A C 1
ATOM 671 O O . SER A 1 84 ? -7.657 -22.027 -1.787 1.00 83.44 84 SER A O 1
ATOM 673 N N . TYR A 1 85 ? -7.566 -22.606 -3.949 1.00 78.25 85 TYR A N 1
ATOM 674 C CA . TYR A 1 85 ? -8.863 -22.020 -4.293 1.00 78.25 85 TYR A CA 1
ATOM 675 C C . TYR A 1 85 ? -10.027 -22.697 -3.536 1.00 78.25 85 TYR A C 1
ATOM 677 O O . TYR A 1 85 ? -10.919 -22.013 -3.035 1.00 78.25 85 TYR A O 1
ATOM 685 N N . ASN A 1 86 ? -9.982 -24.032 -3.397 1.00 81.44 86 ASN A N 1
ATOM 686 C CA . ASN A 1 86 ? -11.093 -24.854 -2.884 1.00 81.44 86 ASN A CA 1
ATOM 687 C C . ASN A 1 86 ? -10.749 -25.747 -1.687 1.00 81.44 86 ASN A C 1
ATOM 689 O O . ASN A 1 86 ? -11.644 -26.389 -1.147 1.00 81.44 86 ASN A O 1
ATOM 693 N N . SER A 1 87 ? -9.481 -25.868 -1.303 1.00 86.94 87 SER A N 1
ATOM 694 C CA . SER A 1 87 ? -9.082 -26.799 -0.242 1.00 86.94 87 SER A CA 1
ATOM 695 C C . SER A 1 87 ? -7.836 -26.307 0.473 1.00 86.94 87 SER A C 1
ATOM 697 O O . SER A 1 87 ? -6.785 -26.944 0.431 1.00 86.94 87 SER A O 1
ATOM 699 N N . ASP A 1 88 ? -7.943 -25.128 1.068 1.00 90.00 88 ASP A N 1
ATOM 700 C CA . ASP A 1 88 ? -6.892 -24.548 1.883 1.00 90.00 88 ASP A CA 1
ATOM 701 C C . ASP A 1 88 ? -7.080 -24.999 3.336 1.00 90.00 88 ASP A C 1
ATOM 703 O O . ASP A 1 88 ? -8.084 -24.684 3.978 1.00 90.00 88 ASP A O 1
ATOM 707 N N . THR A 1 89 ? -6.128 -25.785 3.840 1.00 90.69 89 THR A N 1
ATOM 708 C CA . THR A 1 89 ? -6.203 -26.397 5.173 1.00 90.69 89 THR A CA 1
ATOM 709 C C . THR A 1 89 ? -6.333 -25.351 6.277 1.00 90.69 89 THR A C 1
ATOM 711 O O . THR A 1 89 ? -7.105 -25.544 7.218 1.00 90.69 89 THR A O 1
ATOM 714 N N . LEU A 1 90 ? -5.604 -24.237 6.164 1.00 90.81 90 LEU A N 1
ATOM 715 C CA . LEU A 1 90 ? -5.626 -23.189 7.177 1.00 90.81 90 LEU A CA 1
ATOM 716 C C . LEU A 1 90 ? -6.985 -22.488 7.169 1.00 90.81 90 LEU A C 1
ATOM 718 O O . LEU A 1 90 ? -7.617 -22.369 8.221 1.00 90.81 90 LEU A O 1
ATOM 722 N N . ALA A 1 91 ? -7.490 -22.138 5.980 1.00 91.69 91 ALA A N 1
ATOM 723 C CA . ALA A 1 91 ? -8.826 -21.567 5.826 1.00 91.69 91 ALA A CA 1
ATOM 724 C C . ALA A 1 91 ? -9.911 -22.480 6.425 1.00 91.69 91 ALA A C 1
ATOM 726 O O . ALA A 1 91 ? -10.733 -22.027 7.225 1.00 91.69 91 ALA A O 1
ATOM 727 N N . GLN A 1 92 ? -9.885 -23.779 6.107 1.00 93.56 92 GLN A N 1
ATOM 728 C CA . GLN A 1 92 ? -10.835 -24.771 6.632 1.00 93.56 92 GLN A CA 1
ATOM 729 C C . GLN A 1 92 ? -10.804 -24.873 8.159 1.00 93.56 92 GLN A C 1
ATOM 731 O O . GLN A 1 92 ? -11.848 -25.081 8.781 1.00 93.56 92 GLN A O 1
ATOM 736 N N . GLN A 1 93 ? -9.632 -24.691 8.768 1.00 93.31 93 GLN A N 1
ATOM 737 C CA . GLN A 1 93 ? -9.460 -24.778 10.212 1.00 93.31 93 GLN A CA 1
ATOM 738 C C . GLN A 1 93 ? -9.957 -23.527 10.950 1.00 93.31 93 GLN A C 1
ATOM 740 O O . GLN A 1 93 ? -10.595 -23.656 11.998 1.00 93.31 93 GLN A O 1
ATOM 745 N N . ILE A 1 94 ? -9.660 -22.322 10.450 1.00 94.38 94 ILE A N 1
ATOM 746 C CA . ILE A 1 94 ? -9.836 -21.088 11.240 1.00 94.38 94 ILE A CA 1
ATOM 747 C C . ILE A 1 94 ? -11.006 -20.212 10.771 1.00 94.38 94 ILE A C 1
ATOM 749 O O . ILE A 1 94 ? -11.660 -19.571 11.605 1.00 94.38 94 ILE A O 1
ATOM 753 N N . TRP A 1 95 ? -11.346 -20.202 9.476 1.00 93.56 95 TRP A N 1
ATOM 754 C CA . TRP A 1 95 ? -12.414 -19.342 8.946 1.00 93.56 95 TRP A CA 1
ATOM 755 C C . TRP A 1 95 ? -13.794 -19.612 9.568 1.00 93.56 95 TRP A C 1
ATOM 757 O O . TRP A 1 95 ? -14.483 -18.631 9.863 1.00 93.56 95 TRP A O 1
ATOM 767 N N . PRO A 1 96 ? -14.200 -20.864 9.884 1.00 95.00 96 PRO A N 1
ATOM 768 C CA . PRO A 1 96 ? -15.504 -21.143 10.499 1.00 95.00 96 PRO A CA 1
ATOM 769 C C . PRO A 1 96 ? -15.772 -20.444 11.840 1.00 95.00 96 PRO A C 1
ATOM 771 O O . PRO A 1 96 ? -16.911 -20.421 12.298 1.00 95.00 96 PRO A O 1
ATOM 774 N N . THR A 1 97 ? -14.745 -19.864 12.471 1.00 95.69 97 THR A N 1
ATOM 775 C CA . THR A 1 97 ? -14.864 -19.077 13.714 1.00 95.69 97 THR A CA 1
ATOM 776 C C . THR A 1 97 ? -14.415 -17.622 13.559 1.00 95.69 97 THR A C 1
ATOM 778 O O . THR A 1 97 ? -14.172 -16.941 14.553 1.00 95.69 97 THR A O 1
ATOM 781 N N . SER A 1 98 ? -14.285 -17.132 12.327 1.00 95.25 98 SER A N 1
ATOM 782 C CA . SER A 1 98 ? -13.660 -15.841 12.028 1.00 95.25 98 SER A CA 1
ATOM 783 C C . SER A 1 98 ? -14.592 -14.894 11.281 1.00 95.25 98 SER A C 1
ATOM 785 O O . SER A 1 98 ? -15.477 -15.322 10.534 1.00 95.25 98 SER A O 1
ATOM 787 N N . ALA A 1 99 ? -14.369 -13.594 11.469 1.00 94.81 99 ALA A N 1
ATOM 788 C CA . ALA A 1 99 ? -14.932 -12.557 10.613 1.00 94.81 99 ALA A CA 1
ATOM 789 C C . ALA A 1 99 ? -13.916 -12.193 9.521 1.00 94.81 99 ALA A C 1
ATOM 791 O O . ALA A 1 99 ? -12.803 -11.778 9.836 1.00 94.81 99 ALA A O 1
ATOM 792 N N . LEU A 1 100 ? -14.302 -12.379 8.259 1.00 93.69 100 LEU A N 1
ATOM 793 C CA . LEU A 1 100 ? -13.444 -12.233 7.084 1.00 93.69 100 LEU A CA 1
ATOM 794 C C . LEU A 1 100 ? -13.698 -10.892 6.378 1.00 93.69 100 LEU A C 1
ATOM 796 O O . LEU A 1 100 ? -14.862 -10.546 6.160 1.00 93.69 100 LEU A O 1
ATOM 800 N N . PHE A 1 101 ? -12.638 -10.173 6.005 1.00 93.81 101 PHE A N 1
ATOM 801 C CA . PHE A 1 101 ? -12.695 -8.866 5.332 1.00 93.81 101 PHE A CA 1
ATOM 802 C C . PHE A 1 101 ? -11.832 -8.884 4.056 1.00 93.81 101 PHE A C 1
ATOM 804 O O . PHE A 1 101 ? -10.693 -9.339 4.109 1.00 93.81 101 PHE A O 1
ATOM 811 N N . GLY A 1 102 ? -12.378 -8.444 2.916 1.00 87.50 102 GLY A N 1
ATOM 812 C CA . GLY A 1 102 ? -11.632 -8.200 1.661 1.00 87.50 102 GLY A CA 1
ATOM 813 C C . GLY A 1 102 ? -11.080 -9.422 0.897 1.00 87.50 102 GLY A C 1
ATOM 814 O O . GLY A 1 102 ? -10.366 -9.272 -0.088 1.00 87.50 102 GLY A O 1
ATOM 815 N N . PHE A 1 103 ? -11.360 -10.659 1.319 1.00 78.62 103 PHE A N 1
ATOM 816 C CA . PHE A 1 103 ? -10.720 -11.870 0.761 1.00 78.62 103 PHE A CA 1
ATOM 817 C C . PHE A 1 103 ? -11.180 -12.327 -0.633 1.00 78.62 103 PHE A C 1
ATOM 819 O O . PHE A 1 103 ? -10.644 -13.293 -1.184 1.00 78.62 103 PHE A O 1
ATOM 826 N N . GLY A 1 104 ? -12.208 -11.699 -1.187 1.00 71.31 104 GLY A N 1
ATOM 827 C CA . GLY A 1 104 ? -12.985 -12.201 -2.307 1.00 71.31 104 GLY A CA 1
ATOM 828 C C . GLY A 1 104 ? -13.960 -13.292 -1.864 1.00 71.31 104 GLY A C 1
ATOM 829 O O . GLY A 1 104 ? -13.589 -14.460 -1.803 1.00 71.31 104 GLY A O 1
ATOM 830 N N . ALA A 1 105 ? -15.238 -12.964 -1.629 1.00 59.66 105 ALA A N 1
ATOM 831 C CA . ALA A 1 105 ? -16.292 -13.876 -1.143 1.00 59.66 105 ALA A CA 1
ATOM 832 C C . ALA A 1 105 ? -16.488 -15.133 -2.013 1.00 59.66 105 ALA A C 1
ATOM 834 O O . ALA A 1 105 ? -17.147 -16.098 -1.628 1.00 59.66 105 ALA A O 1
ATOM 835 N N . THR A 1 106 ? -15.934 -15.098 -3.216 1.00 60.38 106 THR A N 1
ATOM 836 C CA . THR A 1 106 ? -15.964 -16.141 -4.231 1.00 60.38 106 THR A CA 1
ATOM 837 C C . THR A 1 106 ? -14.855 -17.180 -4.071 1.00 60.38 106 THR A C 1
ATOM 839 O O . THR A 1 106 ? -14.905 -18.218 -4.719 1.00 60.38 106 THR A O 1
ATOM 842 N N . ARG A 1 107 ? -13.832 -16.887 -3.261 1.00 70.38 107 ARG A N 1
ATOM 843 C CA . ARG A 1 107 ? -12.630 -17.700 -3.047 1.00 70.38 107 ARG A CA 1
ATOM 844 C C . ARG A 1 107 ? -12.654 -18.183 -1.602 1.00 70.38 107 ARG A C 1
ATOM 846 O O . ARG A 1 107 ? -12.286 -17.459 -0.686 1.00 70.38 107 ARG A O 1
ATOM 853 N N . THR A 1 108 ? -13.171 -19.388 -1.390 1.00 73.19 108 THR A N 1
ATOM 854 C CA . THR A 1 108 ? -13.516 -19.859 -0.041 1.00 73.19 108 THR A CA 1
ATOM 855 C C . THR A 1 108 ? -12.418 -20.681 0.624 1.00 73.19 108 THR A C 1
ATOM 857 O O . THR A 1 108 ? -12.529 -20.975 1.811 1.00 73.19 108 THR A O 1
ATOM 860 N N . GLY A 1 109 ? -11.413 -21.147 -0.126 1.00 79.25 109 GLY A N 1
ATOM 861 C CA . GLY A 1 109 ? -10.472 -22.146 0.386 1.00 79.25 109 GLY A CA 1
ATOM 862 C C . GLY A 1 109 ? -11.160 -23.447 0.813 1.00 79.25 109 GLY A C 1
ATOM 863 O O . GLY A 1 109 ? -10.589 -24.229 1.564 1.00 79.25 109 GLY A O 1
ATOM 864 N N . GLY A 1 110 ? -12.407 -23.683 0.386 1.00 83.75 110 GLY A N 1
ATOM 865 C CA . GLY A 1 110 ? -13.234 -24.790 0.878 1.00 83.75 110 GLY A CA 1
ATOM 866 C C . GLY A 1 110 ? -13.830 -24.577 2.270 1.00 83.75 110 GLY A C 1
ATOM 867 O O . GLY A 1 110 ? -14.388 -25.513 2.837 1.00 83.75 110 GLY A O 1
ATOM 868 N N . ALA A 1 111 ? -13.734 -23.372 2.830 1.00 88.62 111 ALA A N 1
ATOM 869 C CA . ALA A 1 111 ? -14.244 -23.031 4.149 1.00 88.62 111 ALA A CA 1
ATOM 870 C C . ALA A 1 111 ? -15.442 -22.080 4.063 1.00 88.62 111 ALA A C 1
ATOM 872 O O . ALA A 1 111 ? -15.571 -21.276 3.142 1.00 88.62 111 ALA A O 1
ATOM 873 N N . LYS A 1 112 ? -16.325 -22.126 5.060 1.00 89.88 112 LYS A N 1
ATOM 874 C CA . LYS A 1 112 ? -17.389 -21.130 5.209 1.00 89.88 112 LYS A CA 1
ATOM 875 C C . LYS A 1 112 ? -17.065 -20.242 6.405 1.00 89.88 112 LYS A C 1
ATOM 877 O O . LYS A 1 112 ? -17.173 -20.730 7.530 1.00 89.88 112 LYS A O 1
ATOM 882 N N . PRO A 1 113 ? -16.687 -18.970 6.194 1.00 90.94 113 PRO A N 1
ATOM 883 C CA . PRO A 1 113 ? -16.429 -18.078 7.308 1.00 90.94 113 PRO A CA 1
ATOM 884 C C . PRO A 1 113 ? -17.693 -17.805 8.121 1.00 90.94 113 PRO A C 1
ATOM 886 O O . PRO A 1 113 ? -18.808 -17.853 7.590 1.00 90.94 113 PRO A O 1
ATOM 889 N N . LEU A 1 114 ? -17.517 -17.491 9.405 1.00 93.31 114 LEU A N 1
ATOM 890 C CA . LEU A 1 114 ? -18.635 -17.179 10.296 1.00 93.31 114 LEU A CA 1
ATOM 891 C C . LEU A 1 114 ? -19.331 -15.872 9.890 1.00 93.31 114 LEU A C 1
ATOM 893 O O . LEU A 1 114 ? -20.560 -15.800 9.860 1.00 93.31 114 LEU A O 1
ATOM 897 N N . LEU A 1 115 ? -18.536 -14.851 9.562 1.00 93.12 115 LEU A N 1
ATOM 898 C CA . LEU A 1 115 ? -18.981 -13.584 8.982 1.00 93.12 115 LEU A CA 1
ATOM 899 C C . LEU A 1 115 ? -18.085 -13.243 7.787 1.00 93.12 115 LEU A C 1
ATOM 901 O O . LEU A 1 115 ? -16.884 -13.494 7.836 1.00 93.12 115 LEU A O 1
ATOM 905 N N . VAL A 1 116 ? -18.660 -12.657 6.735 1.00 91.50 116 VAL A N 1
ATOM 906 C CA . VAL A 1 116 ? -17.927 -12.235 5.530 1.00 91.50 116 VAL A CA 1
ATOM 907 C C . VAL A 1 116 ? -18.352 -10.827 5.142 1.00 91.50 116 VAL A C 1
ATOM 909 O O . VAL A 1 116 ? -19.545 -10.565 4.967 1.00 91.50 116 VAL A O 1
ATOM 912 N N . TYR A 1 117 ? -17.367 -9.951 4.980 1.00 91.56 117 TYR A N 1
ATOM 913 C CA . TYR A 1 117 ? -17.500 -8.592 4.475 1.00 91.56 117 TYR A CA 1
ATOM 914 C C . TYR A 1 117 ? -16.592 -8.452 3.255 1.00 91.56 117 TYR A C 1
ATOM 916 O O . TYR A 1 117 ? -15.404 -8.185 3.382 1.00 91.56 117 TYR A O 1
ATOM 924 N N . ASP A 1 118 ? -17.145 -8.721 2.075 1.00 86.00 118 ASP A N 1
ATOM 925 C CA . ASP A 1 118 ? -16.411 -8.635 0.815 1.00 86.00 118 ASP A CA 1
ATOM 926 C C . ASP A 1 118 ? -17.354 -8.339 -0.365 1.00 86.00 118 ASP A C 1
ATOM 928 O O . ASP A 1 118 ? -18.476 -8.860 -0.443 1.00 86.00 118 ASP A O 1
ATOM 932 N N . GLU A 1 119 ? -16.917 -7.448 -1.250 1.00 82.56 119 GLU A N 1
ATOM 933 C CA . GLU A 1 119 ? -17.685 -6.887 -2.360 1.00 82.56 119 GLU A CA 1
ATOM 934 C C . GLU A 1 119 ? -17.438 -7.570 -3.712 1.00 82.56 119 GLU A C 1
ATOM 936 O O . GLU A 1 119 ? -18.198 -7.337 -4.664 1.00 82.56 119 GLU A O 1
ATOM 941 N N . HIS A 1 120 ? -16.430 -8.439 -3.809 1.00 74.94 120 HIS A N 1
ATOM 942 C CA . HIS A 1 120 ? -16.060 -9.120 -5.042 1.00 74.94 120 HIS A CA 1
ATOM 943 C C . HIS A 1 120 ? -17.095 -10.190 -5.424 1.00 74.94 120 HIS A C 1
ATOM 945 O O . HIS A 1 120 ? -17.632 -10.926 -4.592 1.00 74.94 120 HIS A O 1
ATOM 951 N N . ARG A 1 121 ? -17.391 -10.298 -6.726 1.00 66.62 121 ARG A N 1
ATOM 952 C CA . ARG A 1 121 ? -18.326 -11.287 -7.292 1.00 66.62 121 ARG A CA 1
ATOM 953 C C . ARG A 1 121 ? -17.715 -12.019 -8.482 1.00 66.62 121 ARG A C 1
ATOM 955 O O . ARG A 1 121 ? -16.873 -11.466 -9.181 1.00 66.62 121 ARG A O 1
ATOM 962 N N . LEU A 1 122 ? -18.188 -13.245 -8.724 1.00 56.28 122 LEU A N 1
ATOM 963 C CA . LEU A 1 122 ? -17.845 -14.035 -9.911 1.00 56.28 122 LEU A CA 1
ATOM 964 C C . LEU A 1 122 ? -18.540 -13.465 -11.156 1.00 56.28 122 LEU A C 1
ATOM 966 O O . LEU A 1 122 ? -19.661 -12.957 -11.075 1.00 56.28 122 LEU A O 1
ATOM 970 N N . ASN A 1 123 ? -17.905 -13.660 -12.313 1.00 51.06 123 ASN A N 1
ATOM 971 C CA . ASN A 1 123 ? -18.519 -13.621 -13.646 1.00 51.06 123 ASN A CA 1
ATOM 972 C C . ASN A 1 123 ? -19.236 -12.311 -14.015 1.00 51.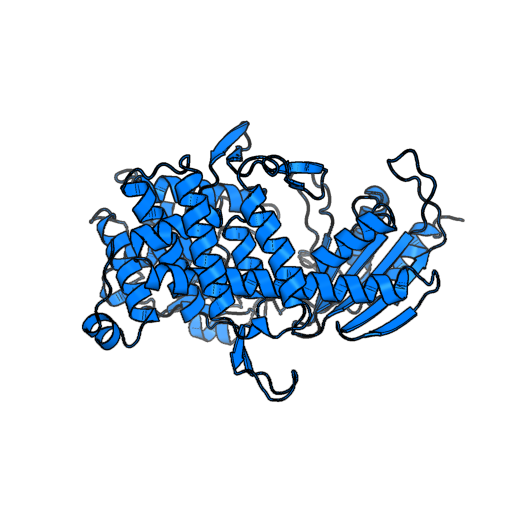06 123 ASN A C 1
ATOM 974 O O . ASN A 1 123 ? -20.436 -12.326 -14.290 1.00 51.06 123 ASN A O 1
ATOM 978 N N . ASN A 1 124 ? -18.515 -11.183 -14.052 1.00 50.53 124 ASN A N 1
ATOM 979 C CA . ASN A 1 124 ? -19.013 -9.887 -14.554 1.00 50.53 124 ASN A CA 1
ATOM 980 C C . ASN A 1 124 ? -20.331 -9.397 -13.917 1.00 50.53 124 ASN A C 1
ATOM 982 O O . ASN A 1 124 ? -20.994 -8.501 -14.447 1.00 50.53 124 ASN A O 1
ATOM 986 N N . GLN A 1 125 ? -20.734 -9.958 -12.772 1.00 55.84 125 GLN A N 1
ATOM 987 C CA . GLN A 1 125 ? -21.889 -9.467 -12.038 1.00 55.84 125 GLN A CA 1
ATOM 988 C C . GLN A 1 125 ? -21.558 -8.088 -11.475 1.00 55.84 125 GLN A C 1
ATOM 990 O O . GLN A 1 125 ? -20.522 -7.900 -10.837 1.00 55.84 125 GLN A O 1
ATOM 995 N N . LYS A 1 126 ? -22.456 -7.117 -11.687 1.00 59.56 126 LYS A N 1
ATOM 996 C CA . LYS A 1 126 ? -22.292 -5.775 -11.119 1.00 59.56 126 LYS A CA 1
ATOM 997 C C . LYS A 1 126 ? -22.121 -5.882 -9.604 1.00 59.56 126 LYS A C 1
ATOM 999 O O . LYS A 1 126 ? -22.940 -6.511 -8.927 1.00 59.56 126 LYS A O 1
ATOM 1004 N N . ARG A 1 127 ? -21.061 -5.257 -9.081 1.00 65.31 127 ARG A N 1
ATOM 1005 C CA . ARG A 1 127 ? -20.817 -5.158 -7.639 1.00 65.31 127 ARG A CA 1
ATOM 1006 C C . ARG A 1 127 ? -22.057 -4.568 -6.957 1.00 65.31 127 ARG A C 1
ATOM 1008 O O . ARG A 1 127 ? -22.611 -3.569 -7.414 1.00 65.31 127 ARG A O 1
ATOM 1015 N N . LYS A 1 128 ? -22.516 -5.210 -5.877 1.00 72.06 128 LYS A N 1
ATOM 1016 C CA . LYS A 1 128 ? -23.650 -4.725 -5.062 1.00 72.06 128 LYS A CA 1
ATOM 1017 C C . LYS A 1 128 ? -23.219 -3.627 -4.084 1.00 72.06 128 LYS A C 1
ATOM 1019 O O . LYS A 1 128 ? -24.038 -2.801 -3.681 1.00 72.06 128 LYS A O 1
ATOM 1024 N N . TYR A 1 129 ? -21.954 -3.666 -3.690 1.00 81.88 129 TYR A N 1
ATOM 1025 C CA . TYR A 1 129 ? -21.331 -2.770 -2.730 1.00 81.88 129 TYR A CA 1
ATOM 1026 C C . TYR A 1 129 ? -20.087 -2.167 -3.370 1.00 81.88 129 TYR A C 1
ATOM 1028 O O . TYR A 1 129 ? -19.482 -2.800 -4.236 1.00 81.88 129 TYR A O 1
ATOM 1036 N N . SER A 1 130 ? -19.760 -0.939 -2.988 1.00 84.25 130 SER A N 1
ATOM 1037 C CA . SER A 1 130 ? -18.641 -0.199 -3.576 1.00 84.25 130 SER A CA 1
ATOM 1038 C C . SER A 1 130 ? -17.284 -0.671 -3.043 1.00 84.25 130 SER A C 1
ATOM 1040 O O . SER A 1 130 ? -16.349 -0.760 -3.832 1.00 84.25 130 SER A O 1
ATOM 1042 N N . SER A 1 131 ? -17.220 -1.013 -1.751 1.00 89.94 131 SER A N 1
ATOM 1043 C CA . SER A 1 131 ? -16.018 -1.415 -1.004 1.00 89.94 131 SER A CA 1
ATOM 1044 C C . SER A 1 131 ? -16.373 -2.349 0.165 1.00 89.94 131 SER A C 1
ATOM 1046 O O . SER A 1 131 ? -17.556 -2.482 0.523 1.00 89.94 131 SER A O 1
ATOM 1048 N N . CYS A 1 132 ? -15.370 -2.920 0.841 1.00 92.50 132 CYS A N 1
ATOM 1049 C CA . CYS A 1 132 ? -15.566 -3.707 2.063 1.00 92.50 132 CYS A CA 1
ATOM 1050 C C . CYS A 1 132 ? -16.193 -2.849 3.180 1.00 92.50 132 CYS A C 1
ATOM 1052 O O . CYS A 1 132 ? -17.091 -3.283 3.916 1.00 92.50 132 CYS A O 1
ATOM 1054 N N . SER A 1 133 ? -15.773 -1.583 3.271 1.00 94.06 133 SER A N 1
ATOM 1055 C CA . SER A 1 133 ? -16.328 -0.590 4.198 1.00 94.06 133 SER A CA 1
ATOM 1056 C C . SER A 1 133 ? -17.832 -0.368 4.015 1.00 94.06 133 SER A C 1
ATOM 1058 O O . SER A 1 133 ? -18.567 -0.308 5.004 1.00 94.06 133 SER A O 1
ATOM 1060 N N . ASP A 1 134 ? -18.320 -0.286 2.774 1.00 92.88 134 ASP A N 1
ATOM 1061 C CA . ASP A 1 134 ? -19.747 -0.087 2.473 1.00 92.88 134 ASP A CA 1
ATOM 1062 C C . ASP A 1 134 ? -20.610 -1.238 3.013 1.00 92.88 134 ASP A C 1
ATOM 1064 O O . ASP A 1 134 ? -21.703 -1.023 3.548 1.00 92.88 134 ASP A O 1
ATOM 1068 N N . ILE A 1 135 ? -20.096 -2.470 2.963 1.00 92.38 135 ILE A N 1
ATOM 1069 C CA . ILE A 1 135 ? -20.792 -3.647 3.498 1.00 92.38 135 ILE A CA 1
ATOM 1070 C C . ILE A 1 135 ? -20.929 -3.547 5.015 1.00 92.38 135 ILE A C 1
ATOM 1072 O O . ILE A 1 135 ? -22.022 -3.767 5.544 1.00 92.38 135 ILE A O 1
ATOM 1076 N N . VAL A 1 136 ? -19.850 -3.197 5.721 1.00 93.56 136 VAL A N 1
ATOM 1077 C CA . VAL A 1 136 ? -19.873 -3.045 7.184 1.00 93.56 136 VAL A CA 1
ATOM 1078 C C . VAL A 1 136 ? -20.807 -1.916 7.600 1.00 93.56 136 VAL A C 1
ATOM 1080 O O . VAL A 1 136 ? -21.657 -2.119 8.470 1.00 93.56 136 VAL A O 1
ATOM 1083 N N . VAL A 1 137 ? -20.714 -0.754 6.948 1.00 92.69 137 VAL A N 1
ATOM 1084 C CA . VAL A 1 137 ? -21.595 0.390 7.215 1.00 92.69 137 VAL A CA 1
ATOM 1085 C C . VAL A 1 137 ? -23.054 -0.014 7.020 1.00 92.69 137 VAL A C 1
ATOM 1087 O O . VAL A 1 137 ? -23.870 0.150 7.926 1.00 92.69 137 VAL A O 1
ATOM 1090 N N . LYS A 1 138 ? -23.404 -0.613 5.879 1.00 90.31 138 LYS A N 1
ATOM 1091 C CA . LYS A 1 138 ? -24.779 -1.064 5.638 1.00 90.31 138 LYS A CA 1
ATOM 1092 C C . LYS A 1 138 ? -25.204 -2.146 6.626 1.00 90.31 138 LYS A C 1
ATOM 1094 O O . LYS A 1 138 ? -26.345 -2.121 7.065 1.00 90.31 138 LYS A O 1
ATOM 1099 N N . SER A 1 139 ? -24.327 -3.064 7.024 1.00 89.88 139 SER A N 1
ATOM 1100 C CA . SER A 1 139 ? -24.650 -4.096 8.019 1.00 89.88 139 SER A CA 1
ATOM 1101 C C . SER A 1 139 ? -25.041 -3.476 9.367 1.00 89.88 139 SER A C 1
ATOM 1103 O O . SER A 1 139 ? -26.131 -3.747 9.880 1.00 89.88 139 SER A O 1
ATOM 1105 N N . LEU A 1 140 ? -24.206 -2.571 9.885 1.00 89.81 140 LEU A N 1
ATOM 1106 C CA . LEU A 1 140 ? -24.366 -1.967 11.210 1.00 89.81 140 LEU A CA 1
ATOM 1107 C C . LEU A 1 140 ? -25.482 -0.906 11.267 1.00 89.81 140 LEU A C 1
ATOM 1109 O O . LEU A 1 140 ? -26.171 -0.803 12.285 1.00 89.81 140 LEU A O 1
ATOM 1113 N N . PHE A 1 141 ? -25.689 -0.152 10.177 1.00 87.88 141 PHE A N 1
ATOM 1114 C CA . PHE A 1 141 ? -26.596 1.007 10.104 1.00 87.88 141 PHE A CA 1
ATOM 1115 C C . PHE A 1 141 ? -27.853 0.774 9.224 1.00 87.88 141 PHE A C 1
ATOM 1117 O O . PHE A 1 141 ? -28.634 1.699 8.998 1.00 87.88 141 PHE A O 1
ATOM 1124 N N . SER A 1 142 ? -28.098 -0.458 8.751 1.00 73.44 142 SER A N 1
ATOM 1125 C CA . SER A 1 142 ? -29.141 -0.828 7.756 1.00 73.44 142 SER A CA 1
ATOM 1126 C C . SER A 1 142 ? -30.579 -0.392 8.048 1.00 73.44 142 SER A C 1
ATOM 1128 O O . SER A 1 142 ? -31.376 -0.310 7.116 1.00 73.44 142 SER A O 1
ATOM 1130 N N . ASN A 1 143 ? -30.951 -0.130 9.301 1.00 65.75 143 ASN A N 1
ATOM 1131 C CA . ASN A 1 143 ? -32.347 0.143 9.656 1.00 65.75 143 ASN A CA 1
ATOM 1132 C C . ASN A 1 143 ? -32.794 1.586 9.350 1.00 65.75 143 ASN A C 1
ATOM 1134 O O . ASN A 1 143 ? -33.916 1.946 9.689 1.00 65.75 143 ASN A O 1
ATOM 1138 N N . GLY A 1 144 ? -31.927 2.439 8.786 1.00 62.75 144 GLY A N 1
ATOM 1139 C CA . GLY A 1 144 ? -32.243 3.840 8.459 1.00 62.75 144 GLY A CA 1
ATOM 1140 C C . GLY A 1 144 ? -32.467 4.754 9.674 1.00 62.75 144 GLY A C 1
ATOM 1141 O O . GLY A 1 144 ? -32.597 5.962 9.517 1.00 62.75 144 GLY A O 1
ATOM 1142 N N . LEU A 1 145 ? -32.476 4.190 10.885 1.00 62.03 145 LEU A N 1
ATOM 1143 C CA . LEU A 1 145 ? -32.666 4.896 12.154 1.00 62.03 145 LEU A CA 1
ATOM 1144 C C . LEU A 1 145 ? -31.434 5.700 12.586 1.00 62.03 145 LEU A C 1
ATOM 1146 O O . LEU A 1 145 ? -31.556 6.612 13.399 1.00 62.03 145 LEU A O 1
ATOM 1150 N N . PHE A 1 146 ? -30.253 5.360 12.066 1.00 74.56 146 PHE A N 1
ATOM 1151 C CA . PHE A 1 146 ? -28.993 5.974 12.465 1.00 74.56 146 PHE A CA 1
ATOM 1152 C C . PHE A 1 146 ? -28.133 6.291 11.245 1.00 74.56 146 PHE A C 1
ATOM 1154 O O . PHE A 1 146 ? -27.926 5.438 10.384 1.00 74.56 146 PHE A O 1
ATOM 1161 N N . SER A 1 147 ? -27.598 7.508 11.198 1.00 83.31 147 SER A N 1
ATOM 1162 C CA . SER A 1 147 ? -26.553 7.904 10.255 1.00 83.31 147 SER A CA 1
ATOM 1163 C C . SER A 1 147 ? -25.172 7.715 10.880 1.00 83.31 147 SER A C 1
ATOM 1165 O O . SER A 1 147 ? -25.018 7.832 12.099 1.00 83.31 147 SER A O 1
ATOM 1167 N N . LEU A 1 148 ? -24.149 7.502 10.049 1.00 89.00 148 LEU A N 1
ATOM 1168 C CA . LEU A 1 148 ? -22.766 7.584 10.514 1.00 89.00 148 LEU A CA 1
ATOM 1169 C C . LEU A 1 148 ? -22.496 8.971 11.127 1.00 89.00 148 LEU A C 1
ATOM 1171 O O . LEU A 1 148 ? -22.950 9.984 10.581 1.00 89.00 148 LEU A O 1
ATOM 1175 N N . PRO A 1 149 ? -21.722 9.048 12.222 1.00 90.50 149 PRO A N 1
ATOM 1176 C CA . PRO A 1 149 ? -21.292 10.325 12.778 1.00 90.50 149 PRO A CA 1
ATOM 1177 C C . PRO A 1 149 ? -20.555 11.181 11.733 1.00 90.50 149 PRO A C 1
ATOM 1179 O O . PRO A 1 149 ? -19.824 10.625 10.910 1.00 90.50 149 PRO A O 1
ATOM 1182 N N . PRO A 1 150 ? -20.658 12.525 11.767 1.00 91.00 150 PRO A N 1
ATOM 1183 C CA . PRO A 1 150 ? -20.193 13.380 10.669 1.00 91.00 150 PRO A CA 1
ATOM 1184 C C . PRO A 1 150 ? -18.727 13.184 10.257 1.00 91.00 150 PRO A C 1
ATOM 1186 O O . PRO A 1 150 ? -18.427 13.154 9.064 1.00 91.00 150 PRO A O 1
ATOM 1189 N N . GLY A 1 151 ? -17.807 13.033 11.217 1.00 91.88 151 GLY A N 1
ATOM 1190 C CA . GLY A 1 151 ? -16.392 12.774 10.925 1.00 91.88 151 GLY A CA 1
ATOM 1191 C C . GLY A 1 151 ? -16.168 11.433 10.220 1.00 91.88 151 GLY A C 1
ATOM 1192 O O . GLY A 1 151 ? -15.443 11.377 9.229 1.00 91.88 151 GLY A O 1
ATOM 1193 N N . LEU A 1 152 ? -16.856 10.382 10.675 1.00 94.38 152 LEU A N 1
ATOM 1194 C CA . LEU A 1 152 ? -16.813 9.050 10.065 1.00 94.38 152 LEU A CA 1
ATOM 1195 C C . LEU A 1 152 ? -17.454 9.048 8.678 1.00 94.38 152 LEU A C 1
ATOM 1197 O O . LEU A 1 152 ? -16.876 8.502 7.749 1.00 94.38 152 LEU A O 1
ATOM 1201 N N . GLN A 1 153 ? -18.600 9.711 8.509 1.00 93.75 153 GLN A N 1
ATOM 1202 C CA . GLN A 1 153 ? -19.299 9.813 7.227 1.00 93.75 153 GLN A CA 1
ATOM 1203 C C . GLN A 1 153 ? -18.449 10.517 6.159 1.00 93.75 153 GLN A C 1
ATOM 1205 O O . GLN A 1 153 ? -18.431 10.087 5.005 1.00 93.75 153 GLN A O 1
ATOM 1210 N N . LYS A 1 154 ? -17.743 11.596 6.530 1.00 92.56 154 LYS A N 1
ATOM 1211 C CA . LYS A 1 154 ? -16.840 12.321 5.619 1.00 92.56 154 LYS A CA 1
ATOM 1212 C C . LYS A 1 154 ? -15.678 11.442 5.159 1.00 92.56 154 LYS A C 1
ATOM 1214 O O . LYS A 1 154 ? -15.318 11.511 3.989 1.00 92.56 154 LYS A O 1
ATOM 1219 N N . LEU A 1 155 ? -15.101 10.659 6.072 1.00 94.31 155 LEU A N 1
ATOM 1220 C CA . LEU A 1 155 ? -13.970 9.784 5.772 1.00 94.31 155 LEU A CA 1
ATOM 1221 C C . LEU A 1 155 ? -14.404 8.556 4.963 1.00 94.31 155 LEU A C 1
ATOM 1223 O O . LEU A 1 155 ? -13.792 8.249 3.948 1.00 94.31 155 LEU A O 1
ATOM 1227 N N . PHE A 1 156 ? -15.511 7.925 5.357 1.00 94.81 156 PHE A N 1
ATOM 1228 C CA . PHE A 1 156 ? -16.120 6.809 4.637 1.00 94.81 156 PHE A CA 1
ATOM 1229 C C . PHE A 1 156 ? -16.406 7.169 3.176 1.00 94.81 156 PHE A C 1
ATOM 1231 O O . PHE A 1 156 ? -15.996 6.437 2.288 1.00 94.81 156 PHE A O 1
ATOM 1238 N N . GLY A 1 157 ? -17.036 8.321 2.909 1.00 91.62 157 GLY A N 1
ATOM 1239 C CA . GLY A 1 157 ? -17.349 8.726 1.534 1.00 91.62 157 GLY A CA 1
ATOM 1240 C C . GLY A 1 157 ? -16.117 8.962 0.650 1.00 91.62 157 GLY A C 1
ATOM 1241 O O . GLY A 1 157 ? -16.206 8.826 -0.564 1.00 91.62 157 GLY A O 1
ATOM 1242 N N . GLU A 1 158 ? -14.973 9.312 1.241 1.00 93.44 158 GLU A N 1
ATOM 1243 C CA . GLU A 1 158 ? -13.696 9.433 0.531 1.00 93.44 158 GLU A CA 1
ATOM 1244 C C . GLU A 1 158 ? -13.070 8.060 0.262 1.00 93.44 158 GLU A C 1
ATOM 1246 O O . GLU A 1 158 ? -12.703 7.776 -0.877 1.00 93.44 158 GLU A O 1
ATOM 1251 N N . ILE A 1 159 ? -13.002 7.204 1.286 1.00 94.62 159 ILE A N 1
ATOM 1252 C CA . ILE A 1 159 ? -12.449 5.846 1.199 1.00 94.62 159 ILE A CA 1
ATOM 1253 C C . ILE A 1 159 ? -13.239 5.001 0.196 1.00 94.62 159 ILE A C 1
ATOM 1255 O O . ILE A 1 159 ? -12.650 4.459 -0.733 1.00 94.62 159 ILE A O 1
ATOM 1259 N N . ASP A 1 160 ? -14.565 4.955 0.337 1.00 91.94 160 ASP A N 1
ATOM 1260 C CA . ASP A 1 160 ? -15.461 4.172 -0.521 1.00 91.94 160 ASP A CA 1
ATOM 1261 C C . ASP A 1 160 ? -15.362 4.596 -1.991 1.00 91.94 160 ASP A C 1
ATOM 1263 O O . ASP A 1 160 ? -15.347 3.775 -2.906 1.00 91.94 160 ASP A O 1
ATOM 1267 N N . HIS A 1 161 ? -15.244 5.905 -2.228 1.00 89.69 161 HIS A N 1
ATOM 1268 C CA . HIS A 1 161 ? -15.104 6.435 -3.575 1.00 89.69 161 HIS A CA 1
ATOM 1269 C C . HIS A 1 161 ? -13.755 6.069 -4.206 1.00 89.69 161 HIS A C 1
ATOM 1271 O O . HIS A 1 161 ? -13.725 5.658 -5.369 1.00 89.69 161 HIS A O 1
ATOM 1277 N N . ILE A 1 162 ? -12.659 6.234 -3.460 1.00 88.94 162 ILE A N 1
ATOM 1278 C CA . ILE A 1 162 ? -11.303 5.944 -3.937 1.00 88.94 162 ILE A CA 1
ATOM 1279 C C . ILE A 1 162 ? -11.126 4.454 -4.209 1.00 88.94 162 ILE A C 1
ATOM 1281 O O . ILE A 1 162 ? -10.499 4.105 -5.206 1.00 88.94 162 ILE A O 1
ATOM 1285 N N . ASP A 1 163 ? -11.671 3.593 -3.358 1.00 88.50 163 ASP A N 1
ATOM 1286 C CA . ASP A 1 163 ? -11.593 2.151 -3.560 1.00 88.50 163 ASP A CA 1
ATOM 1287 C C . ASP A 1 163 ? -12.350 1.722 -4.830 1.00 88.50 163 ASP A C 1
ATOM 1289 O O . ASP A 1 163 ? -11.797 1.069 -5.714 1.00 88.50 163 ASP A O 1
ATOM 1293 N N . ALA A 1 164 ? -13.574 2.230 -5.011 1.00 83.00 164 ALA A N 1
ATOM 1294 C CA . ALA A 1 164 ? -14.401 1.880 -6.161 1.00 83.00 164 ALA A CA 1
ATOM 1295 C C . ALA A 1 164 ? -13.929 2.475 -7.505 1.00 83.00 164 ALA A C 1
ATOM 1297 O O . ALA A 1 164 ? -14.258 1.923 -8.555 1.00 83.00 164 ALA A O 1
ATOM 1298 N N . ASN A 1 165 ? -13.229 3.619 -7.508 1.00 80.50 165 ASN A N 1
ATOM 1299 C CA . ASN A 1 165 ? -12.927 4.373 -8.741 1.00 80.50 165 ASN A CA 1
ATOM 1300 C C . ASN A 1 165 ? -11.433 4.673 -8.960 1.00 80.50 165 ASN A C 1
ATOM 1302 O O . ASN A 1 165 ? -11.076 5.246 -9.990 1.00 80.50 165 ASN A O 1
ATOM 1306 N N . ALA A 1 166 ? -10.556 4.299 -8.026 1.00 82.38 166 ALA A N 1
ATOM 1307 C CA . ALA A 1 166 ? -9.148 4.695 -8.001 1.00 82.38 166 ALA A CA 1
ATOM 1308 C C . ALA A 1 166 ? -8.952 6.231 -8.074 1.00 82.38 166 ALA A C 1
ATOM 1310 O O . ALA A 1 166 ? -9.813 7.020 -7.689 1.00 82.38 166 ALA A O 1
ATOM 1311 N N . GLY A 1 167 ? -7.770 6.684 -8.509 1.00 78.81 167 GLY A N 1
ATOM 1312 C CA . GLY A 1 167 ? -7.505 8.106 -8.782 1.00 78.81 167 GLY A CA 1
ATOM 1313 C C . GLY A 1 167 ? -7.067 8.955 -7.584 1.00 78.81 167 GLY A C 1
ATOM 1314 O O . GLY A 1 167 ? -6.889 10.164 -7.733 1.00 78.81 167 GLY A O 1
ATOM 1315 N N . ALA A 1 168 ? -6.851 8.345 -6.418 1.00 86.06 168 ALA A N 1
ATOM 1316 C CA . ALA A 1 168 ? -6.304 9.040 -5.259 1.00 86.06 168 ALA A CA 1
ATOM 1317 C C . ALA A 1 168 ? -4.909 9.618 -5.536 1.00 86.06 168 ALA A C 1
ATOM 1319 O O . ALA A 1 168 ? -4.085 9.000 -6.214 1.00 86.06 168 ALA A O 1
ATOM 1320 N N . HIS A 1 169 ? -4.632 10.770 -4.926 1.00 86.25 169 HIS A N 1
ATOM 1321 C CA . HIS A 1 169 ? -3.348 11.455 -4.976 1.00 86.25 169 HIS A CA 1
ATOM 1322 C C . HIS A 1 169 ? -2.219 10.510 -4.527 1.00 86.25 169 HIS A C 1
ATOM 1324 O O . HIS A 1 169 ? -2.419 9.724 -3.596 1.00 86.25 169 HIS A O 1
ATOM 1330 N N . PRO A 1 170 ? -0.993 10.596 -5.075 1.00 84.25 170 PRO A N 1
ATOM 1331 C CA . PRO A 1 170 ? 0.088 9.667 -4.717 1.00 84.25 170 PRO A CA 1
ATOM 1332 C C . PRO A 1 170 ? 0.490 9.684 -3.234 1.00 84.25 170 PRO A C 1
ATOM 1334 O O . PRO A 1 170 ? 1.074 8.727 -2.742 1.00 84.25 170 PRO A O 1
ATOM 1337 N N . LEU A 1 171 ? 0.165 10.767 -2.519 1.00 87.19 171 LEU A N 1
ATOM 1338 C CA . LEU A 1 171 ? 0.364 10.910 -1.065 1.00 87.19 171 LEU A CA 1
ATOM 1339 C C . LEU A 1 171 ? -0.868 10.604 -0.219 1.00 87.19 171 LEU A C 1
ATOM 1341 O O . LEU A 1 171 ? -0.873 10.897 0.976 1.00 87.19 171 LEU A O 1
ATOM 1345 N N . HIS A 1 172 ? -1.939 10.126 -0.834 1.00 92.56 172 HIS A N 1
ATOM 1346 C CA . HIS A 1 172 ? -3.099 9.654 -0.106 1.00 92.56 172 HIS A CA 1
ATOM 1347 C C . HIS A 1 172 ? -2.744 8.361 0.641 1.00 92.56 172 HIS A C 1
ATOM 1349 O O . HIS A 1 172 ? -2.014 7.524 0.106 1.00 92.56 172 HIS A O 1
ATOM 1355 N N . LEU A 1 173 ? -3.282 8.168 1.846 1.00 94.69 173 LEU A N 1
ATOM 1356 C CA . LEU A 1 173 ? -2.984 7.009 2.693 1.00 94.69 173 LEU A CA 1
ATOM 1357 C C . LEU A 1 173 ? -3.194 5.676 1.969 1.00 94.69 173 LEU A C 1
ATOM 1359 O O . LEU A 1 173 ? -2.358 4.791 2.081 1.00 94.69 173 LEU A O 1
ATOM 1363 N N . GLY A 1 174 ? -4.251 5.565 1.159 1.00 92.19 174 GLY A N 1
ATOM 1364 C CA . GLY A 1 174 ? -4.531 4.359 0.367 1.00 92.19 174 GLY A CA 1
ATOM 1365 C C . GLY A 1 174 ? -3.446 3.998 -0.662 1.00 92.19 174 GLY A C 1
ATOM 1366 O O . GLY A 1 174 ? -3.335 2.841 -1.051 1.00 92.19 174 GLY A O 1
ATOM 1367 N N . ASN A 1 175 ? -2.613 4.958 -1.079 1.00 89.56 175 ASN A N 1
ATOM 1368 C CA . ASN A 1 175 ? -1.437 4.697 -1.915 1.00 89.56 175 ASN A CA 1
ATOM 1369 C C . ASN A 1 175 ? -0.173 4.476 -1.073 1.00 89.56 175 ASN A C 1
ATOM 1371 O O . ASN A 1 175 ? 0.645 3.625 -1.415 1.00 89.56 175 ASN A O 1
ATOM 1375 N N . LEU A 1 176 ? -0.019 5.217 0.029 1.00 90.56 176 LEU A N 1
ATOM 1376 C CA . LEU A 1 176 ? 1.128 5.091 0.934 1.00 90.56 176 LEU A CA 1
ATOM 1377 C C . LEU A 1 176 ? 1.160 3.733 1.641 1.00 90.56 176 LEU A C 1
ATOM 1379 O O . LEU A 1 176 ? 2.229 3.160 1.811 1.00 90.56 176 LEU A O 1
ATOM 1383 N N . ILE A 1 177 ? -0.003 3.188 2.001 1.00 92.31 177 ILE A N 1
ATOM 1384 C CA . ILE A 1 177 ? -0.096 1.890 2.673 1.00 92.31 177 ILE A CA 1
ATOM 1385 C C . ILE A 1 177 ? 0.430 0.744 1.796 1.00 92.31 177 ILE A C 1
ATOM 1387 O O . ILE A 1 177 ? 1.030 -0.195 2.303 1.00 92.31 177 ILE A O 1
ATOM 1391 N N . LYS A 1 178 ? 0.314 0.863 0.467 1.00 88.75 178 LYS A N 1
ATOM 1392 C CA . LYS A 1 178 ? 0.882 -0.110 -0.479 1.00 88.75 178 LYS A CA 1
ATOM 1393 C C . LYS A 1 178 ? 2.412 -0.114 -0.427 1.00 88.75 178 LYS A C 1
ATOM 1395 O O . LYS A 1 178 ? 3.011 -1.178 -0.387 1.00 88.75 178 LYS A O 1
ATOM 1400 N N . GLU A 1 179 ? 3.034 1.070 -0.376 1.00 87.75 179 GLU A N 1
ATOM 1401 C CA . GLU A 1 179 ? 4.491 1.204 -0.178 1.00 87.75 179 GLU A CA 1
ATOM 1402 C C . GLU A 1 179 ? 4.909 0.641 1.189 1.00 87.75 179 GLU A C 1
ATOM 1404 O O . GLU A 1 179 ? 5.942 -0.009 1.317 1.00 87.75 179 GLU A O 1
ATOM 1409 N N . TRP A 1 180 ? 4.082 0.863 2.207 1.00 89.31 180 TRP A N 1
ATOM 1410 C CA . TRP A 1 180 ? 4.336 0.415 3.569 1.00 89.31 180 TRP A CA 1
ATOM 1411 C C . TRP A 1 180 ? 4.273 -1.110 3.731 1.00 89.31 180 TRP A C 1
ATOM 1413 O O . TRP A 1 180 ? 5.104 -1.690 4.425 1.00 89.31 180 TRP A O 1
ATOM 1423 N N . HIS A 1 181 ? 3.342 -1.773 3.051 1.00 89.69 181 HIS A N 1
ATOM 1424 C CA . HIS A 1 181 ? 3.223 -3.229 3.061 1.00 89.69 181 HIS A CA 1
ATOM 1425 C C . HIS A 1 181 ? 4.425 -3.970 2.473 1.00 89.69 181 HIS A C 1
ATOM 1427 O O . HIS A 1 181 ? 4.696 -5.104 2.865 1.00 89.69 181 HIS A O 1
ATOM 1433 N N . ASP A 1 182 ? 5.134 -3.338 1.543 1.00 85.94 182 ASP A N 1
ATOM 1434 C CA . ASP A 1 182 ? 6.303 -3.917 0.887 1.00 85.94 182 ASP A CA 1
ATOM 1435 C C . ASP A 1 182 ? 7.622 -3.525 1.571 1.00 85.94 182 ASP A C 1
ATOM 1437 O O . ASP A 1 182 ? 8.683 -3.993 1.166 1.00 85.94 182 ASP A O 1
ATOM 1441 N N . ALA A 1 183 ? 7.578 -2.675 2.602 1.00 89.56 183 ALA A N 1
ATOM 1442 C CA . ALA A 1 183 ? 8.770 -2.188 3.278 1.00 89.56 183 ALA A CA 1
ATOM 1443 C C . ALA A 1 183 ? 9.321 -3.183 4.314 1.00 89.56 183 ALA A C 1
ATOM 1445 O O . ALA A 1 183 ? 8.614 -3.629 5.220 1.00 89.56 183 ALA A O 1
ATOM 1446 N N . GLU A 1 184 ? 10.623 -3.460 4.219 1.00 90.81 184 GLU A N 1
ATOM 1447 C CA . GLU A 1 184 ? 11.414 -4.093 5.277 1.00 90.81 184 GLU A CA 1
ATOM 1448 C C . GLU A 1 184 ? 12.119 -3.001 6.097 1.00 90.81 184 GLU A C 1
ATOM 1450 O O . GLU A 1 184 ? 13.077 -2.370 5.642 1.00 90.81 184 GLU A O 1
ATOM 1455 N N . PHE A 1 185 ? 11.617 -2.754 7.305 1.00 90.94 185 PHE A N 1
ATOM 1456 C CA . PHE A 1 185 ? 12.089 -1.704 8.206 1.00 90.94 185 PHE A CA 1
ATOM 1457 C C . PHE A 1 185 ? 13.447 -2.068 8.791 1.00 90.94 185 PHE A C 1
ATOM 1459 O O . PHE A 1 185 ? 13.659 -3.211 9.199 1.00 90.94 185 PHE A O 1
ATOM 1466 N N . LEU A 1 186 ? 14.361 -1.096 8.865 1.00 90.75 186 LEU A N 1
ATOM 1467 C CA . LEU A 1 186 ? 15.688 -1.315 9.437 1.00 90.75 186 LEU A CA 1
ATOM 1468 C C . LEU A 1 186 ? 15.611 -1.190 10.961 1.00 90.75 186 LEU A C 1
ATOM 1470 O O . LEU A 1 186 ? 15.578 -0.085 11.499 1.00 90.75 186 LEU A O 1
ATOM 1474 N N . LEU A 1 187 ? 15.608 -2.329 11.654 1.00 89.31 187 LEU A N 1
ATOM 1475 C CA . LEU A 1 187 ? 15.454 -2.390 13.110 1.00 89.31 187 LEU A CA 1
ATOM 1476 C C . LEU A 1 187 ? 16.791 -2.223 13.834 1.00 89.31 187 LEU A C 1
ATOM 1478 O O . LEU A 1 187 ? 16.880 -1.511 14.833 1.00 89.31 187 LEU A O 1
ATOM 1482 N N . VAL A 1 188 ? 17.836 -2.877 13.323 1.00 91.56 188 VAL A N 1
ATOM 1483 C CA . VAL A 1 188 ? 19.196 -2.800 13.865 1.00 91.56 188 VAL A CA 1
ATOM 1484 C C . VAL A 1 188 ? 20.172 -2.699 12.707 1.00 91.56 188 VAL A C 1
ATOM 1486 O O . VAL A 1 188 ? 20.111 -3.486 11.765 1.00 91.56 188 VAL A O 1
ATOM 1489 N N . ARG A 1 189 ? 21.083 -1.729 12.784 1.00 89.88 189 ARG A N 1
ATOM 1490 C CA . ARG A 1 189 ? 22.156 -1.576 11.804 1.00 89.88 189 ARG A CA 1
ATOM 1491 C C . ARG A 1 189 ? 23.325 -2.483 12.172 1.00 89.88 189 ARG A C 1
ATOM 1493 O O . ARG A 1 189 ? 23.797 -2.431 13.307 1.00 89.88 189 ARG A O 1
ATOM 1500 N N . GLY A 1 190 ? 23.784 -3.272 11.210 1.00 89.25 190 GLY A N 1
ATOM 1501 C CA . GLY A 1 190 ? 24.948 -4.133 11.369 1.00 89.25 190 GLY A CA 1
ATOM 1502 C C . GLY A 1 190 ? 26.267 -3.438 11.012 1.00 89.25 190 GLY A C 1
ATOM 1503 O O . GLY A 1 190 ? 26.301 -2.255 10.665 1.00 89.25 190 GLY A O 1
ATOM 1504 N N . ASN A 1 191 ? 27.375 -4.183 11.082 1.00 87.38 191 ASN A N 1
ATOM 1505 C CA . ASN A 1 191 ? 28.689 -3.685 10.650 1.00 87.38 191 ASN A CA 1
ATOM 1506 C C . ASN A 1 191 ? 28.757 -3.530 9.125 1.00 87.38 191 ASN A C 1
ATOM 1508 O O . ASN A 1 191 ? 29.394 -2.606 8.616 1.00 87.38 191 ASN A O 1
ATOM 1512 N N . THR A 1 192 ? 28.080 -4.419 8.397 1.00 83.69 192 THR A N 1
ATOM 1513 C CA . THR A 1 192 ? 27.887 -4.344 6.948 1.00 83.69 192 THR A CA 1
ATOM 1514 C C . THR A 1 192 ? 26.393 -4.347 6.601 1.00 83.69 192 THR A C 1
ATOM 1516 O O . THR A 1 192 ? 25.588 -4.818 7.402 1.00 83.69 192 THR A O 1
ATOM 1519 N N . PRO A 1 193 ? 25.986 -3.906 5.391 1.00 79.94 193 PRO A N 1
ATOM 1520 C CA . PRO A 1 193 ? 24.580 -3.962 4.967 1.00 79.94 193 PRO A CA 1
ATOM 1521 C C . PRO A 1 193 ? 23.959 -5.368 4.957 1.00 79.94 193 PRO A C 1
ATOM 1523 O O . PRO A 1 193 ? 22.736 -5.491 4.925 1.00 79.94 193 PRO A O 1
ATOM 1526 N N . LYS A 1 194 ? 24.785 -6.424 4.939 1.00 80.81 194 LYS A N 1
ATOM 1527 C CA . LYS A 1 194 ? 24.338 -7.822 5.037 1.00 80.81 194 LYS A CA 1
ATOM 1528 C C . LYS A 1 194 ? 24.009 -8.235 6.474 1.00 80.81 194 LYS A C 1
ATOM 1530 O O . LYS A 1 194 ? 23.251 -9.177 6.659 1.00 80.81 194 LYS A O 1
ATOM 1535 N N . ASP A 1 195 ? 24.566 -7.525 7.455 1.00 87.19 195 ASP A N 1
ATOM 1536 C CA . ASP A 1 195 ? 24.360 -7.761 8.887 1.00 87.19 195 ASP A CA 1
ATOM 1537 C C . ASP A 1 195 ? 23.195 -6.925 9.448 1.00 87.19 195 ASP A C 1
ATOM 1539 O O . ASP A 1 195 ? 22.895 -6.990 10.640 1.00 87.19 195 ASP A O 1
ATOM 1543 N N . ASP A 1 196 ? 22.564 -6.094 8.613 1.00 89.50 196 ASP A N 1
ATOM 1544 C CA . ASP A 1 196 ? 21.392 -5.316 8.994 1.00 89.50 196 ASP A CA 1
ATOM 1545 C C . ASP A 1 196 ? 20.221 -6.244 9.344 1.00 89.50 196 ASP A C 1
ATOM 1547 O O . ASP A 1 196 ? 19.828 -7.102 8.552 1.00 89.50 196 ASP A O 1
ATOM 1551 N N . VAL A 1 197 ? 19.594 -6.010 10.496 1.00 90.69 197 VAL A N 1
ATOM 1552 C CA . VAL A 1 197 ? 18.353 -6.690 10.874 1.00 90.69 197 VAL A CA 1
ATOM 1553 C C . VAL A 1 197 ? 17.187 -5.896 10.311 1.00 90.69 197 VAL A C 1
ATOM 1555 O O . VAL A 1 197 ? 16.887 -4.791 10.777 1.00 90.69 197 VAL A O 1
ATOM 1558 N N . LYS A 1 198 ? 16.529 -6.474 9.307 1.00 90.62 198 LYS A N 1
ATOM 1559 C CA . LYS A 1 198 ? 15.359 -5.896 8.649 1.00 90.62 198 LYS A CA 1
ATOM 1560 C C . LYS A 1 198 ? 14.159 -6.808 8.809 1.00 90.62 198 LYS A C 1
ATOM 1562 O O . LYS A 1 198 ? 14.310 -8.026 8.779 1.00 90.62 198 LYS A O 1
ATOM 1567 N N . ASN A 1 199 ? 12.981 -6.222 8.990 1.00 90.12 199 ASN A N 1
ATOM 1568 C CA . ASN A 1 199 ? 11.745 -6.992 9.028 1.00 90.12 199 ASN A CA 1
ATOM 1569 C C . ASN A 1 199 ? 10.562 -6.175 8.509 1.00 90.12 199 ASN A C 1
ATOM 1571 O O . ASN A 1 199 ? 10.518 -4.953 8.664 1.00 90.12 199 ASN A O 1
ATOM 1575 N N . SER A 1 200 ? 9.581 -6.850 7.922 1.00 89.62 200 SER A N 1
ATOM 1576 C CA . SER A 1 200 ? 8.270 -6.247 7.700 1.00 89.62 200 SER A CA 1
ATOM 1577 C C . SER A 1 200 ? 7.583 -5.992 9.041 1.00 89.62 200 SER A C 1
ATOM 1579 O O . SER A 1 200 ? 7.862 -6.658 10.038 1.00 89.62 200 SER A O 1
ATOM 1581 N N . LEU A 1 201 ? 6.669 -5.022 9.082 1.00 89.00 201 LEU A N 1
ATOM 1582 C CA . LEU A 1 201 ? 5.850 -4.838 10.277 1.00 89.00 201 LEU A CA 1
ATOM 1583 C C . LEU A 1 201 ? 4.844 -5.975 10.422 1.00 89.00 201 LEU A C 1
ATOM 1585 O O . LEU A 1 201 ? 4.127 -6.306 9.473 1.00 89.00 201 LEU A O 1
ATOM 1589 N N . ASP A 1 202 ? 4.739 -6.490 11.642 1.00 89.56 202 ASP A N 1
ATOM 1590 C CA . ASP A 1 202 ? 3.700 -7.444 12.006 1.00 89.56 202 ASP A CA 1
ATOM 1591 C C . ASP A 1 202 ? 2.294 -6.836 11.826 1.00 89.56 202 ASP A C 1
ATOM 1593 O O . ASP A 1 202 ? 2.116 -5.615 11.968 1.00 89.56 202 ASP A O 1
ATOM 1597 N N . PRO A 1 203 ? 1.258 -7.663 11.588 1.00 90.12 203 PRO A N 1
ATOM 1598 C CA . PRO A 1 203 ? -0.124 -7.198 11.449 1.00 90.12 203 PRO A CA 1
ATOM 1599 C C . PRO A 1 203 ? -0.607 -6.311 12.605 1.00 90.12 203 PRO A C 1
ATOM 1601 O O . PRO A 1 203 ? -1.329 -5.342 12.382 1.00 90.12 203 PRO A O 1
ATOM 1604 N N . SER A 1 204 ? -0.160 -6.575 13.838 1.00 91.56 204 SER A N 1
ATOM 1605 C CA . SER A 1 204 ? -0.517 -5.782 15.023 1.00 91.56 204 SER A CA 1
ATOM 1606 C C . SER A 1 204 ? 0.041 -4.353 14.983 1.00 91.56 204 SER A C 1
ATOM 1608 O O . SER A 1 204 ? -0.644 -3.412 15.388 1.00 91.56 204 SER A O 1
ATOM 1610 N N . TRP A 1 205 ? 1.256 -4.168 14.456 1.00 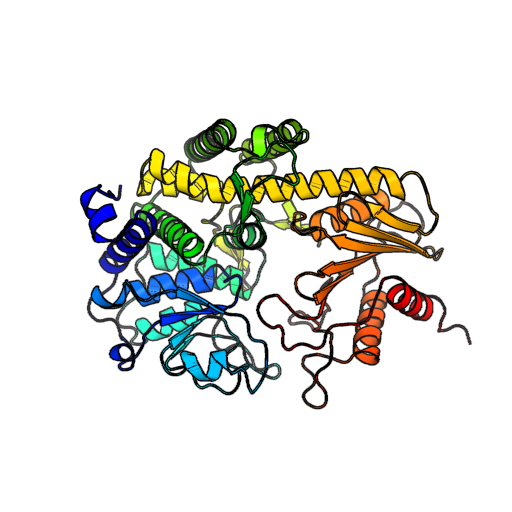92.81 205 TRP A N 1
ATOM 1611 C CA . TRP A 1 205 ? 1.849 -2.850 14.224 1.00 92.81 205 TRP A CA 1
ATOM 1612 C C . TRP A 1 205 ? 1.076 -2.086 13.153 1.00 92.81 205 TRP A C 1
ATOM 1614 O O . TRP A 1 205 ? 0.696 -0.933 13.374 1.00 92.81 205 TRP A O 1
ATOM 1624 N N . LYS A 1 206 ? 0.812 -2.741 12.014 1.00 94.00 206 LYS A N 1
ATOM 1625 C CA . LYS A 1 206 ? 0.051 -2.151 10.906 1.00 94.00 206 LYS A CA 1
ATOM 1626 C C . LYS A 1 206 ? -1.342 -1.723 11.370 1.00 94.00 206 LYS A C 1
ATOM 1628 O O . LYS A 1 206 ? -1.717 -0.568 11.175 1.00 94.00 206 LYS A O 1
ATOM 1633 N N . GLN A 1 207 ? -2.057 -2.608 12.071 1.00 94.81 207 GLN A N 1
ATOM 1634 C CA . GLN A 1 207 ? -3.363 -2.329 12.664 1.00 94.81 207 GLN A CA 1
ATOM 1635 C C . GLN A 1 207 ? -3.311 -1.123 13.602 1.00 94.81 207 GLN A C 1
ATOM 1637 O O . GLN A 1 207 ? -4.036 -0.159 13.378 1.00 94.81 207 GLN A O 1
ATOM 1642 N N . ALA A 1 208 ? -2.445 -1.137 14.619 1.00 96.00 208 ALA A N 1
ATOM 1643 C CA . ALA A 1 208 ? -2.417 -0.083 15.632 1.00 96.00 208 ALA A CA 1
ATOM 1644 C C . ALA A 1 208 ? -2.137 1.303 15.032 1.00 96.00 208 ALA A C 1
ATOM 1646 O O . ALA A 1 208 ? -2.769 2.292 15.409 1.00 96.00 208 ALA A O 1
ATOM 1647 N N . ILE A 1 209 ? -1.208 1.384 14.077 1.00 97.00 209 ILE A N 1
ATOM 1648 C CA . ILE A 1 209 ? -0.873 2.635 13.389 1.00 97.00 209 ILE A CA 1
ATOM 1649 C C . ILE A 1 209 ? -2.019 3.077 12.470 1.00 97.00 209 ILE A C 1
ATOM 1651 O O . ILE A 1 209 ? -2.380 4.255 12.486 1.00 97.00 209 ILE A O 1
ATOM 1655 N N . MET A 1 210 ? -2.628 2.165 11.704 1.00 97.06 210 MET A N 1
ATOM 1656 C CA . MET A 1 210 ? -3.765 2.494 10.836 1.00 97.06 210 MET A CA 1
ATOM 1657 C C . MET A 1 210 ? -4.981 2.959 11.635 1.00 97.06 210 MET A C 1
ATOM 1659 O O . MET A 1 210 ? -5.566 3.994 11.311 1.00 97.06 210 MET A O 1
ATOM 1663 N N . GLU A 1 211 ? -5.327 2.258 12.714 1.00 97.75 211 GLU A N 1
ATOM 1664 C CA . GLU A 1 211 ? -6.400 2.651 13.628 1.00 97.75 211 GLU A CA 1
ATOM 1665 C C . GLU A 1 211 ? -6.124 4.032 14.240 1.00 97.75 211 GLU A C 1
ATOM 1667 O O . GLU A 1 211 ? -7.030 4.871 14.291 1.00 97.75 211 GLU A O 1
ATOM 1672 N N . ALA A 1 212 ? -4.874 4.317 14.621 1.00 98.25 212 ALA A N 1
ATOM 1673 C CA . ALA A 1 212 ? -4.479 5.613 15.162 1.00 98.25 212 ALA A CA 1
ATOM 1674 C C . ALA A 1 212 ? -4.566 6.749 14.133 1.00 98.25 212 ALA A C 1
ATOM 1676 O O . ALA A 1 212 ? -5.016 7.848 14.475 1.00 98.25 212 ALA A O 1
ATOM 1677 N N . ILE A 1 213 ? -4.165 6.506 12.880 1.00 98.50 213 ILE A N 1
ATOM 1678 C CA . ILE A 1 213 ? -4.267 7.486 11.789 1.00 98.50 213 ILE A CA 1
ATOM 1679 C C . ILE A 1 213 ? -5.734 7.761 11.462 1.00 98.50 213 ILE A C 1
ATOM 1681 O O . ILE A 1 213 ? -6.148 8.921 11.432 1.00 98.50 213 ILE A O 1
ATOM 1685 N N . ILE A 1 214 ? -6.538 6.716 11.250 1.00 98.38 214 ILE A N 1
ATOM 1686 C CA . ILE A 1 214 ? -7.966 6.854 10.940 1.00 98.38 214 ILE A CA 1
ATOM 1687 C C . ILE A 1 214 ? -8.674 7.585 12.087 1.00 98.38 214 ILE A C 1
ATOM 1689 O O . ILE A 1 214 ? -9.417 8.538 11.847 1.00 98.38 214 ILE A O 1
ATOM 1693 N N . THR A 1 215 ? -8.380 7.215 13.335 1.00 98.50 215 THR A N 1
ATOM 1694 C CA . THR A 1 215 ? -8.921 7.888 14.522 1.00 98.50 215 THR A CA 1
ATOM 1695 C C . THR A 1 215 ? -8.524 9.355 14.585 1.00 98.50 215 THR A C 1
ATOM 1697 O O . THR A 1 215 ? -9.381 10.198 14.842 1.00 98.50 215 THR A O 1
ATOM 1700 N N . ALA A 1 216 ? -7.264 9.687 14.300 1.00 98.44 216 ALA A N 1
ATOM 1701 C CA . ALA A 1 216 ? -6.805 11.070 14.268 1.00 98.44 216 ALA A CA 1
ATOM 1702 C C . ALA A 1 216 ? -7.537 11.901 13.208 1.00 98.44 216 ALA A C 1
ATOM 1704 O O . ALA A 1 216 ? -7.977 13.016 13.490 1.00 98.44 216 ALA A O 1
ATOM 1705 N N . MET A 1 217 ? -7.738 11.338 12.015 1.00 97.94 217 MET A N 1
ATOM 1706 C CA . MET A 1 217 ? -8.509 11.986 10.954 1.00 97.94 217 MET A CA 1
ATOM 1707 C C . MET A 1 217 ? -9.960 12.224 11.382 1.00 97.94 217 MET A C 1
ATOM 1709 O O . MET A 1 217 ? -10.479 13.329 11.218 1.00 97.94 217 MET A O 1
ATOM 1713 N N . VAL A 1 218 ? -10.614 11.223 11.982 1.00 97.44 218 VAL A N 1
ATOM 1714 C CA . VAL A 1 218 ? -11.976 11.374 12.520 1.00 97.44 218 VAL A CA 1
ATOM 1715 C C . VAL A 1 218 ? -12.005 12.437 13.618 1.00 97.44 218 VAL A C 1
ATOM 1717 O O . VAL A 1 218 ? -12.875 13.306 13.584 1.00 97.44 218 VAL A O 1
ATOM 1720 N N . TYR A 1 219 ? -11.045 12.421 14.545 1.00 97.38 219 TYR A N 1
ATOM 1721 C CA . TYR A 1 219 ? -10.930 13.392 15.630 1.00 97.38 219 TYR A CA 1
ATOM 1722 C C . TYR A 1 219 ? -10.833 14.827 15.103 1.00 97.38 219 TYR A C 1
ATOM 1724 O O . TYR A 1 219 ? -11.628 15.683 15.500 1.00 97.38 219 TYR A O 1
ATOM 1732 N N . SER A 1 220 ? -9.918 15.102 14.170 1.00 95.94 220 SER A N 1
ATOM 1733 C CA . SER A 1 220 ? -9.779 16.436 13.575 1.00 95.94 220 SER A CA 1
ATOM 1734 C C . SER A 1 220 ? -11.049 16.857 12.823 1.00 95.94 220 SER A C 1
ATOM 1736 O O . SER A 1 220 ? -11.481 18.004 12.938 1.00 95.94 220 SER A O 1
ATOM 1738 N N . LEU A 1 221 ? -11.714 15.935 12.115 1.00 94.50 221 LEU A N 1
ATOM 1739 C CA . LEU A 1 221 ? -12.962 16.228 11.401 1.00 94.50 221 LEU A CA 1
ATOM 1740 C C . LEU A 1 221 ? -14.157 16.495 12.325 1.00 94.50 221 LEU A C 1
ATOM 1742 O O . LEU A 1 221 ? -15.006 17.314 11.969 1.00 94.50 221 LEU A O 1
ATOM 1746 N N . GLN A 1 222 ? -14.231 15.835 13.484 1.00 93.12 222 GLN A N 1
ATOM 1747 C CA . GLN A 1 222 ? -15.256 16.102 14.502 1.00 93.12 222 GLN A CA 1
ATOM 1748 C C . GLN A 1 222 ? -15.050 17.462 15.175 1.00 93.12 222 GLN A C 1
ATOM 1750 O O . GLN A 1 222 ? -16.014 18.143 15.508 1.00 93.12 222 GLN A O 1
ATOM 1755 N N . ASN A 1 223 ? -13.796 17.895 15.311 1.00 91.94 223 ASN A N 1
ATOM 1756 C CA . ASN A 1 223 ? -13.441 19.205 15.856 1.00 91.94 223 ASN A CA 1
ATOM 1757 C C . ASN A 1 223 ? -13.392 20.312 14.783 1.00 91.94 223 ASN A C 1
ATOM 1759 O O . ASN A 1 223 ? -12.792 21.359 15.007 1.00 91.94 223 ASN A O 1
ATOM 1763 N N . ASN A 1 224 ? -14.022 20.096 13.620 1.00 89.31 224 ASN A N 1
ATOM 1764 C CA . ASN A 1 224 ? -14.111 21.057 12.514 1.00 89.31 224 ASN A CA 1
ATOM 1765 C C . ASN A 1 224 ? -12.755 21.625 12.054 1.00 89.31 224 ASN A C 1
ATOM 1767 O O . ASN A 1 224 ? -12.675 22.793 11.670 1.00 89.31 224 ASN A O 1
ATOM 1771 N N . ARG A 1 225 ? -11.686 20.814 12.070 1.00 88.44 225 ARG A N 1
ATOM 1772 C CA . ARG A 1 225 ? -10.367 21.261 11.612 1.00 88.44 225 ARG A CA 1
ATOM 1773 C C . ARG A 1 225 ? -10.431 21.746 10.163 1.00 88.44 225 ARG A C 1
ATOM 1775 O O . ARG A 1 225 ? -10.857 21.010 9.270 1.00 88.44 225 ARG A O 1
ATOM 1782 N N . ASP A 1 226 ? -9.949 22.967 9.935 1.00 77.38 226 ASP A N 1
ATOM 1783 C CA . ASP A 1 226 ? -9.772 23.510 8.593 1.00 77.38 226 ASP A CA 1
ATOM 1784 C C . ASP A 1 226 ? -8.411 23.084 8.024 1.00 77.38 226 ASP A C 1
ATOM 1786 O O . ASP A 1 226 ? -7.346 23.477 8.508 1.00 77.38 226 ASP A O 1
ATOM 1790 N N . TYR A 1 227 ? -8.452 22.268 6.972 1.00 83.38 227 TYR A N 1
ATOM 1791 C CA . TYR A 1 227 ? -7.271 21.840 6.221 1.00 83.38 227 TYR A CA 1
ATOM 1792 C C . TYR A 1 227 ? -6.843 22.855 5.144 1.00 83.38 227 TYR A C 1
ATOM 1794 O O . TYR A 1 227 ? -6.006 22.533 4.305 1.00 83.38 227 TYR A O 1
ATOM 1802 N N . LYS A 1 228 ? -7.394 24.076 5.151 1.00 81.00 228 LYS A N 1
ATOM 1803 C CA . LYS A 1 228 ? -6.910 25.202 4.335 1.00 81.00 228 LYS A CA 1
ATOM 1804 C C . LYS A 1 228 ? -5.756 25.967 4.984 1.00 81.00 228 LYS A C 1
ATOM 1806 O O . LYS A 1 228 ? -5.094 26.740 4.298 1.00 81.00 228 LYS A O 1
ATOM 1811 N N . ASP A 1 229 ? -5.488 25.760 6.276 1.00 82.50 229 ASP A N 1
ATOM 1812 C CA . ASP A 1 229 ? -4.324 26.345 6.951 1.00 82.50 229 ASP A CA 1
ATOM 1813 C C . ASP A 1 229 ? -3.027 25.654 6.499 1.00 82.50 229 ASP A C 1
ATOM 1815 O O . ASP A 1 229 ? -2.521 24.714 7.122 1.00 82.50 229 ASP A O 1
ATOM 1819 N N . THR A 1 230 ? -2.479 26.141 5.386 1.00 82.75 230 THR A N 1
ATOM 1820 C CA . THR A 1 230 ? -1.266 25.599 4.770 1.00 82.75 230 THR A CA 1
ATOM 1821 C C . THR A 1 230 ? -0.040 25.730 5.666 1.00 82.75 230 THR A C 1
ATOM 1823 O O . THR A 1 230 ? 0.852 24.890 5.575 1.00 82.75 230 THR A O 1
ATOM 1826 N N . LYS A 1 231 ? 0.021 26.739 6.547 1.00 86.00 231 LYS A N 1
ATOM 1827 C CA . LYS A 1 231 ? 1.181 26.959 7.424 1.00 86.00 231 LYS A CA 1
ATOM 1828 C C . LYS A 1 231 ? 1.271 25.872 8.488 1.00 86.00 231 LYS A C 1
ATOM 1830 O O . LYS A 1 231 ? 2.341 25.294 8.673 1.00 86.00 231 LYS A O 1
ATOM 1835 N N . SER A 1 232 ? 0.156 25.552 9.145 1.00 89.38 232 SER A N 1
ATOM 1836 C CA . SER A 1 232 ? 0.126 24.465 10.132 1.00 89.38 232 SER A CA 1
ATOM 1837 C C . SER A 1 232 ? 0.400 23.105 9.497 1.00 89.38 232 SER A C 1
ATOM 1839 O O . SER A 1 232 ? 1.145 22.311 10.066 1.00 89.38 232 SER A O 1
ATOM 1841 N N . LEU A 1 233 ? -0.144 22.852 8.301 1.00 89.50 233 LEU A N 1
ATOM 1842 C CA . LEU A 1 233 ? 0.121 21.623 7.546 1.00 89.50 233 LEU A CA 1
ATOM 1843 C C . LEU A 1 233 ? 1.606 21.470 7.208 1.00 89.50 233 LEU A C 1
ATOM 1845 O O . LEU A 1 233 ? 2.202 20.426 7.471 1.00 89.50 233 LEU A O 1
ATOM 1849 N N . GLN A 1 234 ? 2.218 22.527 6.669 1.00 86.62 234 GLN A N 1
ATOM 1850 C CA . GLN A 1 234 ? 3.644 22.545 6.351 1.00 86.62 234 GLN A CA 1
ATOM 1851 C C . GLN A 1 234 ? 4.501 22.335 7.593 1.00 86.62 234 GLN A C 1
ATOM 1853 O O . GLN A 1 234 ? 5.429 21.532 7.551 1.00 86.62 234 GLN A O 1
ATOM 1858 N N . LYS A 1 235 ? 4.174 23.020 8.694 1.00 90.25 235 LYS A N 1
ATOM 1859 C CA . LYS A 1 235 ? 4.899 22.886 9.955 1.00 90.25 235 LYS A CA 1
ATOM 1860 C C . LYS A 1 235 ? 4.816 21.458 10.494 1.00 90.25 235 LYS A C 1
ATOM 1862 O O . LYS A 1 235 ? 5.851 20.865 10.754 1.00 90.25 235 LYS A O 1
ATOM 1867 N N . ALA A 1 236 ? 3.618 20.883 10.611 1.00 92.31 236 ALA A N 1
ATOM 1868 C CA . ALA A 1 236 ? 3.447 19.523 11.127 1.00 92.31 236 ALA A CA 1
ATOM 1869 C C . ALA A 1 236 ? 4.186 18.483 10.269 1.00 92.31 236 ALA A C 1
ATOM 1871 O O . ALA A 1 236 ? 4.870 17.603 10.792 1.00 92.31 236 ALA A O 1
ATOM 1872 N N . MET A 1 237 ? 4.102 18.615 8.943 1.00 91.50 237 MET A N 1
ATOM 1873 C CA . MET A 1 237 ? 4.814 17.746 8.012 1.00 91.50 237 MET A CA 1
ATOM 1874 C C . MET A 1 237 ? 6.337 17.896 8.144 1.00 91.50 237 MET A C 1
ATOM 1876 O O . MET A 1 237 ? 7.023 16.885 8.275 1.00 91.50 237 MET A O 1
ATOM 1880 N N . ALA A 1 238 ? 6.860 19.127 8.166 1.00 91.38 238 ALA A N 1
ATOM 1881 C CA . ALA A 1 238 ? 8.289 19.401 8.314 1.00 91.38 238 ALA A CA 1
ATOM 1882 C C . ALA A 1 238 ? 8.835 18.907 9.661 1.00 91.38 238 ALA A C 1
ATOM 1884 O O . ALA A 1 238 ? 9.846 18.210 9.680 1.00 91.38 238 ALA A O 1
ATOM 1885 N N . ASP A 1 239 ? 8.135 19.190 10.762 1.00 93.56 239 ASP A N 1
ATOM 1886 C CA . ASP A 1 239 ? 8.507 18.744 12.108 1.00 93.56 239 ASP A CA 1
ATOM 1887 C C . ASP A 1 239 ? 8.553 17.208 12.183 1.00 93.56 239 ASP A C 1
ATOM 1889 O O . ASP A 1 239 ? 9.481 16.637 12.755 1.00 93.56 239 ASP A O 1
ATOM 1893 N N . SER A 1 240 ? 7.574 16.519 11.581 1.00 95.56 240 SER A N 1
ATOM 1894 C CA . SER A 1 240 ? 7.547 15.050 11.554 1.00 95.56 240 SER A CA 1
ATOM 1895 C C . SER A 1 240 ? 8.669 14.448 10.698 1.00 95.56 240 SER A C 1
ATOM 1897 O O . SER A 1 240 ? 9.268 13.448 11.091 1.00 95.56 240 SER A O 1
ATOM 1899 N N . LEU A 1 241 ? 8.985 15.067 9.554 1.00 95.31 241 LEU A N 1
ATOM 1900 C CA . LEU A 1 241 ? 10.054 14.617 8.665 1.00 95.31 241 LEU A CA 1
ATOM 1901 C C . LEU A 1 241 ? 11.428 14.827 9.304 1.00 95.31 241 LEU A C 1
ATOM 1903 O O . LEU A 1 241 ? 12.292 13.959 9.219 1.00 95.31 241 LEU A O 1
ATOM 1907 N N . GLU A 1 242 ? 11.636 15.971 9.948 1.00 94.81 242 GLU A N 1
ATOM 1908 C CA . GLU A 1 242 ? 12.896 16.279 10.616 1.00 94.81 242 GLU A CA 1
ATOM 1909 C C . GLU A 1 242 ? 13.108 15.376 11.835 1.00 94.81 242 GLU A C 1
ATOM 1911 O O . GLU A 1 242 ? 14.196 14.829 12.009 1.00 94.81 242 GLU A O 1
ATOM 1916 N N . HIS A 1 243 ? 12.048 15.105 12.605 1.00 96.25 243 HIS A N 1
ATOM 1917 C CA . HIS A 1 243 ? 12.096 14.089 13.654 1.00 96.25 243 HIS A CA 1
ATOM 1918 C C . HIS A 1 243 ? 12.530 12.726 13.097 1.00 96.25 243 HIS A C 1
ATOM 1920 O O . HIS A 1 243 ? 13.441 12.105 13.644 1.00 96.25 243 HIS A O 1
ATOM 1926 N N . TYR A 1 244 ? 11.938 12.280 11.985 1.00 96.75 244 TYR A N 1
ATOM 1927 C CA . TYR A 1 244 ? 12.345 11.041 11.322 1.00 96.75 244 TYR A CA 1
ATOM 1928 C C . TYR A 1 244 ? 13.833 11.060 10.925 1.00 96.75 244 TYR A C 1
ATOM 1930 O O . TYR A 1 244 ? 14.562 10.120 11.243 1.00 96.75 244 TYR A O 1
ATOM 1938 N N . CYS A 1 245 ? 14.316 12.144 10.304 1.00 95.88 245 CYS A N 1
ATOM 1939 C CA . CYS A 1 245 ? 15.713 12.277 9.868 1.00 95.88 245 CYS A CA 1
ATOM 1940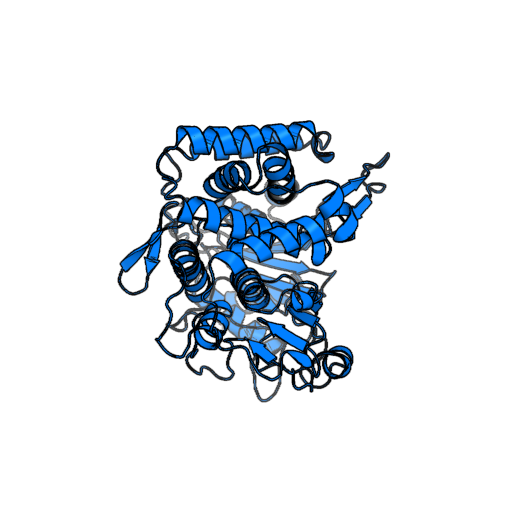 C C . CYS A 1 245 ? 16.714 12.131 11.019 1.00 95.88 245 CYS A C 1
ATOM 1942 O O . CYS A 1 245 ? 17.782 11.544 10.846 1.00 95.88 245 CYS A O 1
ATOM 1944 N N . GLN A 1 246 ? 16.366 12.663 12.190 1.00 95.06 246 GLN A N 1
ATOM 1945 C CA . GLN A 1 246 ? 17.219 12.634 13.376 1.00 95.06 246 GLN A CA 1
ATOM 1946 C C . GLN A 1 246 ? 17.318 11.235 13.994 1.00 95.06 246 GLN A C 1
ATOM 1948 O O . GLN A 1 246 ? 18.351 10.890 14.568 1.00 95.06 246 GLN A O 1
ATOM 1953 N N . HIS A 1 247 ? 16.272 10.416 13.858 1.00 94.62 247 HIS A N 1
ATOM 1954 C CA . HIS A 1 247 ? 16.164 9.144 14.575 1.00 94.62 247 HIS A CA 1
ATOM 1955 C C . HIS A 1 247 ? 16.369 7.913 13.681 1.00 94.62 247 HIS A C 1
ATOM 1957 O O . HIS A 1 247 ? 16.822 6.883 14.179 1.00 94.62 247 HIS A O 1
ATOM 1963 N N . THR A 1 248 ? 16.132 8.004 12.369 1.00 95.19 248 THR A N 1
ATOM 1964 C CA . THR A 1 248 ? 16.217 6.849 11.458 1.00 95.19 248 THR A CA 1
ATOM 1965 C C . THR A 1 248 ? 17.634 6.299 11.297 1.00 95.19 248 THR A C 1
ATOM 1967 O O . THR A 1 248 ? 18.598 7.053 11.143 1.00 95.19 248 THR A O 1
ATOM 1970 N N . LEU A 1 249 ? 17.770 4.972 11.259 1.00 94.25 249 LEU A N 1
ATOM 1971 C CA . LEU A 1 249 ? 19.032 4.284 10.964 1.00 94.25 249 LEU A CA 1
ATOM 1972 C C . LEU A 1 249 ? 19.442 4.387 9.484 1.00 94.25 249 LEU A C 1
ATOM 1974 O O . LEU A 1 249 ? 20.618 4.198 9.158 1.00 94.25 249 LEU A O 1
ATOM 1978 N N . LEU A 1 250 ? 18.506 4.749 8.596 1.00 93.25 250 LEU A N 1
ATOM 1979 C CA . LEU A 1 250 ? 18.768 4.958 7.168 1.00 93.25 250 LEU A CA 1
ATOM 1980 C C . LEU A 1 250 ? 19.613 6.205 6.891 1.00 93.25 250 LEU A C 1
ATOM 1982 O O . LEU A 1 250 ? 20.150 6.338 5.796 1.00 93.25 250 LEU A O 1
ATOM 1986 N N . ARG A 1 251 ? 19.799 7.090 7.881 1.00 94.12 251 ARG A N 1
ATOM 1987 C CA . ARG A 1 251 ? 20.566 8.336 7.726 1.00 94.12 251 ARG A CA 1
ATOM 1988 C C . ARG A 1 251 ? 22.023 8.139 7.307 1.00 94.12 251 ARG A C 1
ATOM 1990 O O . ARG A 1 251 ? 22.644 9.087 6.840 1.00 94.12 251 ARG A O 1
ATOM 1997 N N . PHE A 1 252 ? 22.562 6.930 7.478 1.00 91.25 252 PHE A N 1
ATOM 1998 C CA . PHE A 1 252 ? 23.908 6.586 7.018 1.00 91.25 252 PHE A CA 1
ATOM 1999 C C . PHE A 1 252 ? 23.925 5.697 5.762 1.00 91.25 252 PHE A C 1
ATOM 2001 O O . PHE A 1 252 ? 24.917 5.013 5.507 1.00 91.25 252 PHE A O 1
ATOM 2008 N N . ASP A 1 253 ? 22.830 5.634 5.002 1.00 91.88 253 ASP A N 1
ATOM 2009 C CA . ASP A 1 253 ? 22.872 5.163 3.616 1.00 91.88 253 ASP A CA 1
ATOM 2010 C C . ASP A 1 253 ? 23.512 6.251 2.723 1.00 91.88 253 ASP A C 1
ATOM 2012 O O . ASP A 1 253 ? 23.155 7.426 2.861 1.00 91.88 253 ASP A O 1
ATOM 2016 N N . PRO A 1 254 ? 24.439 5.913 1.804 1.00 93.38 254 PRO A N 1
ATOM 2017 C CA . PRO A 1 254 ? 25.099 6.899 0.941 1.00 93.38 254 PRO A CA 1
ATOM 2018 C C . PRO A 1 254 ? 24.144 7.738 0.079 1.00 93.38 254 PRO A C 1
ATOM 2020 O O . PRO A 1 254 ? 24.442 8.894 -0.220 1.00 93.38 254 PRO A O 1
ATOM 2023 N N . LEU A 1 255 ? 22.992 7.184 -0.311 1.00 95.00 255 LEU A N 1
ATOM 2024 C CA . LEU A 1 255 ? 21.989 7.879 -1.120 1.00 95.00 255 LEU A CA 1
ATOM 2025 C C . LEU A 1 255 ? 21.031 8.724 -0.270 1.00 95.00 255 LEU A C 1
ATOM 2027 O O . LEU A 1 255 ? 20.306 9.558 -0.820 1.00 95.00 255 LEU A O 1
ATOM 2031 N N . PHE A 1 256 ? 21.042 8.565 1.059 1.00 95.69 256 PHE A N 1
ATOM 2032 C CA . PHE A 1 256 ? 20.117 9.247 1.964 1.00 95.69 256 PHE A CA 1
ATOM 2033 C C . PHE A 1 256 ? 20.120 10.775 1.804 1.00 95.69 256 PHE A C 1
ATOM 2035 O O . PHE A 1 256 ? 19.034 11.341 1.678 1.00 95.69 256 PHE A O 1
ATOM 2042 N N . PRO A 1 257 ? 21.268 11.484 1.723 1.00 95.81 257 PRO A N 1
ATOM 2043 C CA . PRO A 1 257 ? 21.254 12.937 1.545 1.00 95.81 257 PRO A CA 1
ATOM 2044 C C . PRO A 1 257 ? 20.553 13.380 0.253 1.00 95.81 257 PRO A C 1
ATOM 2046 O O . PRO A 1 257 ? 19.819 14.372 0.263 1.00 95.81 257 PRO A O 1
ATOM 2049 N N . SER A 1 258 ? 20.742 12.635 -0.844 1.00 94.31 258 SER A N 1
ATOM 2050 C CA . SER A 1 258 ? 20.095 12.916 -2.132 1.00 94.31 258 SER A CA 1
ATOM 2051 C C . SER A 1 258 ? 18.591 12.660 -2.053 1.00 94.31 258 SER A C 1
ATOM 2053 O O . SER A 1 258 ? 17.793 13.545 -2.356 1.00 94.31 258 SER A O 1
ATOM 2055 N N . VAL A 1 259 ? 18.199 11.497 -1.524 1.00 94.31 259 VAL A N 1
ATOM 2056 C CA . VAL A 1 259 ? 16.793 11.130 -1.306 1.00 94.31 259 VAL A CA 1
ATOM 2057 C C . VAL A 1 259 ? 16.072 12.149 -0.424 1.00 94.31 259 VAL A C 1
ATOM 2059 O O . VAL A 1 259 ? 14.973 12.599 -0.751 1.00 94.31 259 VAL A O 1
ATOM 2062 N N . MET A 1 260 ? 16.698 12.583 0.670 1.00 94.50 260 MET A N 1
ATOM 2063 C CA . MET A 1 260 ? 16.103 13.569 1.568 1.00 94.50 260 MET A CA 1
ATOM 2064 C C . MET A 1 260 ? 15.984 14.948 0.934 1.00 94.50 260 MET A C 1
ATOM 2066 O O . MET A 1 260 ? 15.041 15.675 1.246 1.00 94.50 260 MET A O 1
ATOM 2070 N N . LYS A 1 261 ? 16.903 15.330 0.042 1.00 91.75 261 LYS A N 1
ATOM 2071 C CA . LYS A 1 261 ? 16.778 16.569 -0.732 1.00 91.75 261 LYS A CA 1
ATOM 2072 C C . LYS A 1 261 ? 15.532 16.530 -1.618 1.00 91.75 261 LYS A C 1
ATOM 2074 O O . LYS A 1 261 ? 14.779 17.506 -1.630 1.00 91.75 261 LYS A O 1
ATOM 2079 N N . ASP A 1 262 ? 15.284 15.410 -2.290 1.00 87.81 262 ASP A N 1
ATOM 2080 C CA . ASP A 1 262 ? 14.116 15.245 -3.158 1.00 87.81 262 ASP A CA 1
ATOM 2081 C C . ASP A 1 262 ? 12.810 15.192 -2.365 1.00 87.81 262 ASP A C 1
ATOM 2083 O O . ASP A 1 262 ? 11.863 15.907 -2.703 1.00 87.81 262 ASP A O 1
ATOM 2087 N N . ILE A 1 263 ? 12.776 14.453 -1.251 1.00 89.25 263 ILE A N 1
ATOM 2088 C CA . ILE A 1 263 ? 11.615 14.424 -0.351 1.00 89.25 263 ILE A CA 1
ATOM 2089 C C . ILE A 1 263 ? 11.349 15.817 0.227 1.00 89.25 263 ILE A C 1
ATOM 2091 O O . ILE A 1 263 ? 10.212 16.277 0.181 1.00 89.25 263 ILE A O 1
ATOM 2095 N N . ARG A 1 264 ? 12.372 16.546 0.695 1.00 88.88 264 ARG A N 1
ATOM 2096 C CA . ARG A 1 264 ? 12.202 17.910 1.232 1.00 88.88 264 ARG A CA 1
ATOM 2097 C C . ARG A 1 264 ? 11.706 18.893 0.175 1.00 88.88 264 ARG A C 1
ATOM 2099 O O . ARG A 1 264 ? 10.827 19.706 0.465 1.00 88.88 264 ARG A O 1
ATOM 2106 N N . LYS A 1 265 ? 12.240 18.821 -1.050 1.00 83.06 265 LYS A N 1
ATOM 2107 C CA . LYS A 1 265 ? 11.779 19.627 -2.193 1.00 83.06 265 LYS A CA 1
ATOM 2108 C C . LYS A 1 265 ? 10.319 19.324 -2.513 1.00 83.06 265 LYS A C 1
ATOM 2110 O O . LYS A 1 265 ? 9.523 20.231 -2.741 1.00 83.06 265 LYS A O 1
ATOM 2115 N N . PHE A 1 266 ? 9.963 18.048 -2.492 1.00 73.75 266 PHE A N 1
ATOM 2116 C CA . PHE A 1 266 ? 8.599 17.605 -2.689 1.00 73.75 266 PHE A CA 1
ATOM 2117 C C . PHE A 1 266 ? 7.672 18.138 -1.583 1.00 73.75 266 PHE A C 1
ATOM 2119 O O . PHE A 1 266 ? 6.668 18.779 -1.894 1.00 73.75 266 PHE A O 1
ATOM 2126 N N . THR A 1 267 ? 8.046 18.006 -0.307 1.00 73.62 267 THR A N 1
ATOM 2127 C CA . THR A 1 267 ? 7.241 18.486 0.827 1.00 73.62 267 THR A CA 1
ATOM 2128 C C . THR A 1 267 ? 7.115 20.008 0.887 1.00 73.62 267 THR A C 1
ATOM 2130 O O . THR A 1 267 ? 6.063 20.515 1.264 1.00 73.62 267 THR A O 1
ATOM 2133 N N . SER A 1 268 ? 8.140 20.764 0.484 1.00 67.75 268 SER A N 1
ATOM 2134 C CA . SER A 1 268 ? 8.074 22.232 0.446 1.00 67.75 268 SER A CA 1
ATOM 2135 C C . SER A 1 268 ? 7.238 22.751 -0.730 1.00 67.75 268 SER A C 1
ATOM 2137 O O . SER A 1 268 ? 6.584 23.784 -0.613 1.00 67.75 268 SER A O 1
ATOM 2139 N N . SER A 1 269 ? 7.180 22.005 -1.839 1.00 61.25 269 SER A N 1
ATOM 2140 C CA . SER A 1 269 ? 6.408 22.355 -3.044 1.00 61.25 269 SER A CA 1
ATOM 2141 C C . SER A 1 269 ? 4.893 22.107 -2.947 1.00 61.25 269 SER A C 1
ATOM 2143 O O . SER A 1 269 ? 4.132 22.514 -3.834 1.00 61.25 269 SER A O 1
ATOM 2145 N N . ILE A 1 270 ? 4.443 21.478 -1.856 1.00 59.19 270 ILE A N 1
ATOM 2146 C CA . ILE A 1 270 ? 3.037 21.149 -1.586 1.00 59.19 270 ILE A CA 1
ATOM 2147 C C . ILE A 1 270 ? 2.126 22.397 -1.532 1.00 59.19 270 ILE A C 1
ATOM 2149 O O . ILE A 1 270 ? 0.916 22.269 -1.696 1.00 59.19 270 ILE A O 1
ATOM 2153 N N . SER A 1 271 ? 2.675 23.609 -1.396 1.00 47.00 271 SER A N 1
ATOM 2154 C CA . SER A 1 271 ? 1.906 24.860 -1.334 1.00 47.00 271 SER A CA 1
ATOM 2155 C C . SER A 1 271 ? 1.631 25.577 -2.662 1.00 47.00 271 SER A C 1
ATOM 2157 O O . SER A 1 271 ? 1.081 26.674 -2.617 1.00 47.00 271 SER A O 1
ATOM 2159 N N . GLY A 1 272 ? 1.958 25.031 -3.843 1.00 43.62 272 GLY A N 1
ATOM 2160 C CA . GLY A 1 272 ? 1.569 25.749 -5.073 1.00 43.62 272 GLY A CA 1
ATOM 2161 C C . GLY A 1 272 ? 1.702 25.059 -6.429 1.00 43.62 272 GLY A C 1
ATOM 2162 O O . GLY A 1 272 ? 0.900 25.342 -7.313 1.00 43.62 272 GLY A O 1
ATOM 2163 N N . ALA A 1 273 ? 2.659 24.149 -6.633 1.00 36.16 273 ALA A N 1
ATOM 2164 C CA . ALA A 1 273 ? 2.969 23.654 -7.986 1.00 36.16 273 ALA A CA 1
ATOM 2165 C C . ALA A 1 273 ? 2.403 22.256 -8.307 1.00 36.16 273 ALA A C 1
ATOM 2167 O O . ALA A 1 273 ? 2.228 21.914 -9.475 1.00 36.16 273 ALA A O 1
ATOM 2168 N N . PHE A 1 274 ? 2.073 21.455 -7.288 1.00 41.09 274 PHE A N 1
ATOM 2169 C CA . PHE A 1 274 ? 1.663 20.049 -7.440 1.00 41.09 274 PHE A CA 1
ATOM 2170 C C . PHE A 1 274 ? 0.144 19.803 -7.433 1.00 41.09 274 PHE A C 1
ATOM 2172 O O . PHE A 1 274 ? -0.293 18.658 -7.415 1.00 41.09 274 PHE A O 1
ATOM 2179 N N . LEU A 1 275 ? -0.677 20.852 -7.578 1.00 43.00 275 LEU A N 1
ATOM 2180 C CA . LEU A 1 275 ? -2.116 20.723 -7.887 1.00 43.00 275 LEU A CA 1
ATOM 2181 C C . LEU A 1 275 ? -2.391 20.011 -9.230 1.00 43.00 275 LEU A C 1
ATOM 2183 O O . LEU A 1 275 ? -3.546 19.753 -9.565 1.00 43.00 275 LEU A O 1
ATOM 2187 N N . LYS A 1 276 ? -1.342 19.721 -10.012 1.00 39.16 276 LYS A N 1
ATOM 2188 C CA . LYS A 1 276 ? -1.406 19.039 -11.304 1.00 39.16 276 LYS A CA 1
ATOM 2189 C C . LYS A 1 276 ? -0.307 17.987 -11.447 1.00 39.16 276 LYS A C 1
ATOM 2191 O O . LYS A 1 276 ? 0.506 18.067 -12.367 1.00 39.16 276 LYS A O 1
ATOM 2196 N N . GLN A 1 277 ? -0.248 16.999 -10.557 1.00 41.31 277 GLN A N 1
ATOM 2197 C CA . GLN A 1 277 ? 0.583 15.832 -10.853 1.00 41.31 277 GLN A CA 1
ATOM 2198 C C . GLN A 1 277 ? -0.128 15.020 -11.939 1.00 41.31 277 GLN A C 1
ATOM 2200 O O . GLN A 1 277 ? -1.248 14.571 -11.734 1.00 41.31 277 GLN A O 1
ATOM 2205 N N . LYS A 1 278 ? 0.468 14.924 -13.132 1.00 40.09 278 LYS A N 1
ATOM 2206 C CA . LYS A 1 278 ? -0.107 14.143 -14.230 1.00 40.09 278 LYS A CA 1
ATOM 2207 C C . LYS A 1 278 ? 0.090 12.651 -13.964 1.00 40.09 278 LYS A C 1
ATOM 2209 O O . LYS A 1 278 ? 1.219 12.232 -13.706 1.00 40.09 278 LYS A O 1
ATOM 2214 N N . ASN A 1 279 ? -0.977 11.868 -14.059 1.00 43.53 279 ASN A N 1
ATOM 2215 C CA . ASN A 1 279 ? -0.928 10.408 -13.973 1.00 43.53 279 ASN A CA 1
ATOM 2216 C C . ASN A 1 279 ? -0.153 9.835 -15.171 1.00 43.53 279 ASN A C 1
ATOM 2218 O O . ASN A 1 279 ? 0.200 10.567 -16.101 1.00 43.53 279 ASN A O 1
ATOM 2222 N N . ALA A 1 280 ? 0.071 8.518 -15.190 1.00 36.56 280 ALA A N 1
ATOM 2223 C CA . ALA A 1 280 ? 0.638 7.820 -16.351 1.00 36.56 280 ALA A CA 1
ATOM 2224 C C . ALA A 1 280 ? -0.137 8.119 -17.656 1.00 36.56 280 ALA A C 1
ATOM 2226 O O . ALA A 1 280 ? 0.476 8.280 -18.707 1.00 36.56 280 ALA A O 1
ATOM 2227 N N . SER A 1 281 ? -1.450 8.341 -17.545 1.00 37.97 281 SER A N 1
ATOM 2228 C CA . SER A 1 281 ? -2.374 8.752 -18.610 1.00 37.97 281 SER A CA 1
ATOM 2229 C C . SER A 1 281 ? -2.373 10.255 -18.949 1.00 37.97 281 SER A C 1
ATOM 2231 O O . SER A 1 281 ? -3.078 10.679 -19.857 1.00 37.97 281 SER A O 1
ATOM 2233 N N . GLY A 1 282 ? -1.577 11.088 -18.269 1.00 37.88 282 GLY A N 1
ATOM 2234 C CA . GLY A 1 282 ? -1.451 12.519 -18.576 1.00 37.88 282 GLY A CA 1
ATOM 2235 C C . GLY A 1 282 ? -2.457 13.450 -17.882 1.00 37.88 282 GLY A C 1
ATOM 2236 O O . GLY A 1 282 ? -2.321 14.671 -18.020 1.00 37.88 282 GLY A O 1
ATOM 2237 N N . ASP A 1 283 ? -3.393 12.912 -17.096 1.00 45.12 283 ASP A N 1
ATOM 2238 C CA . ASP A 1 283 ? -4.405 13.686 -16.364 1.00 45.12 283 ASP A CA 1
ATOM 2239 C C . ASP A 1 283 ? -3.872 14.248 -15.051 1.00 45.12 283 ASP A C 1
ATOM 2241 O O . ASP A 1 283 ? -3.285 13.525 -14.250 1.00 45.12 283 ASP A O 1
ATOM 2245 N N . SER A 1 284 ? -4.090 15.541 -14.806 1.00 47.78 284 SER A N 1
ATOM 2246 C CA . SER A 1 284 ? -3.724 16.193 -13.548 1.00 47.78 284 SER A CA 1
ATOM 2247 C C . SER A 1 284 ? -4.582 15.680 -12.388 1.00 47.78 284 SER A C 1
ATOM 2249 O O . SER A 1 284 ? -5.747 16.064 -12.282 1.00 47.78 284 SER A O 1
ATOM 2251 N N . GLN A 1 285 ? -4.012 14.884 -11.485 1.00 59.72 285 GLN A N 1
ATOM 2252 C CA . GLN A 1 285 ? -4.617 14.606 -10.186 1.00 59.72 285 GLN A CA 1
ATOM 2253 C C . GLN A 1 285 ? -4.516 15.846 -9.300 1.00 59.72 285 GLN A C 1
ATOM 2255 O O . GLN A 1 285 ? -3.427 16.348 -9.007 1.00 59.72 285 GLN A O 1
ATOM 2260 N N . ASN A 1 286 ? -5.679 16.345 -8.882 1.00 64.88 286 ASN A N 1
ATOM 2261 C CA . ASN A 1 286 ? -5.769 17.440 -7.936 1.00 64.88 286 ASN A CA 1
ATOM 2262 C C . ASN A 1 286 ? -5.628 16.881 -6.520 1.00 64.88 286 ASN A C 1
ATOM 2264 O O . ASN A 1 286 ? -6.407 16.031 -6.098 1.00 64.88 286 ASN A O 1
ATOM 2268 N N . LYS A 1 287 ? -4.650 17.380 -5.767 1.00 68.62 287 LYS A N 1
ATOM 2269 C CA . LYS A 1 287 ? -4.416 16.971 -4.380 1.00 68.62 287 LYS A CA 1
ATOM 2270 C C . LYS A 1 287 ? -5.625 17.198 -3.459 1.00 68.62 287 LYS A C 1
ATOM 2272 O O . LYS A 1 287 ? -5.771 16.490 -2.469 1.00 68.62 287 LYS A O 1
ATOM 2277 N N . ASP A 1 288 ? -6.483 18.166 -3.760 1.00 77.56 288 ASP A N 1
ATOM 2278 C CA . ASP A 1 288 ? -7.594 18.534 -2.886 1.00 77.56 288 ASP A CA 1
ATOM 2279 C C . ASP A 1 288 ? -8.851 17.711 -3.124 1.00 77.56 288 ASP A C 1
ATOM 2281 O O . ASP A 1 288 ? -9.640 17.552 -2.192 1.00 77.56 288 ASP A O 1
ATOM 2285 N N . PHE A 1 289 ? -9.056 17.195 -4.339 1.00 83.88 289 PHE A N 1
ATOM 2286 C CA . PHE A 1 289 ? -10.247 16.423 -4.678 1.00 83.88 289 PHE A CA 1
ATOM 2287 C C . PHE A 1 289 ? -10.036 15.460 -5.849 1.00 83.88 289 PHE A C 1
ATOM 2289 O O . PHE A 1 289 ? -9.232 15.712 -6.743 1.00 83.88 289 PHE A O 1
ATOM 2296 N N . VAL A 1 290 ? -10.834 14.399 -5.871 1.00 86.12 290 VAL A N 1
ATOM 2297 C CA . VAL A 1 290 ? -11.095 13.560 -7.049 1.00 86.12 290 VAL A CA 1
ATOM 2298 C C . VAL A 1 290 ? -12.522 13.804 -7.542 1.00 86.12 290 VAL A C 1
ATOM 2300 O O . VAL A 1 290 ? -13.332 14.400 -6.827 1.00 86.12 290 VAL A O 1
ATOM 2303 N N . LEU A 1 291 ? -12.817 13.431 -8.786 1.00 83.31 291 LEU A N 1
ATOM 2304 C CA . LEU A 1 291 ? -14.155 13.570 -9.360 1.00 83.31 291 LEU A CA 1
ATOM 2305 C C . LEU A 1 291 ? -14.876 12.227 -9.322 1.00 83.31 291 LEU A C 1
ATOM 2307 O O . LEU A 1 291 ? -14.313 11.216 -9.733 1.00 83.31 291 LEU A O 1
ATOM 2311 N N . ASP A 1 292 ? -16.127 12.235 -8.869 1.00 80.81 292 ASP A N 1
ATOM 2312 C CA . ASP A 1 292 ? -16.994 11.071 -9.011 1.00 80.81 292 ASP A CA 1
ATOM 2313 C C . ASP A 1 292 ? -17.570 10.935 -10.427 1.00 80.81 292 ASP A C 1
ATOM 2315 O O . ASP A 1 292 ? -17.386 11.798 -11.290 1.00 80.81 292 ASP A O 1
ATOM 2319 N N . LYS A 1 293 ? -18.312 9.846 -10.668 1.00 77.50 293 LYS A N 1
ATOM 2320 C CA . LYS A 1 293 ? -18.967 9.574 -11.960 1.00 77.50 293 LYS A CA 1
ATOM 2321 C C . LYS A 1 293 ? -19.962 10.668 -12.385 1.00 77.50 293 LYS A C 1
ATOM 2323 O O . LYS A 1 293 ? -20.360 10.709 -13.544 1.00 77.50 293 LYS A O 1
ATOM 2328 N N . GLN A 1 294 ? -20.377 11.545 -11.470 1.00 83.00 294 GLN A N 1
ATOM 2329 C CA . GLN A 1 294 ? -21.251 12.693 -11.720 1.00 83.00 294 GLN A CA 1
ATOM 2330 C C . GLN A 1 294 ? -20.473 14.023 -11.761 1.00 83.00 294 GLN A C 1
ATOM 2332 O O . GLN A 1 294 ? -21.081 15.090 -11.682 1.00 83.00 294 GLN A O 1
ATOM 2337 N N . ASN A 1 295 ? -19.141 13.982 -11.887 1.00 81.44 295 ASN A N 1
ATOM 2338 C CA . ASN A 1 295 ? -18.243 15.140 -11.851 1.00 81.44 295 ASN A CA 1
ATOM 2339 C C . ASN A 1 295 ? -18.321 15.965 -10.553 1.00 81.44 295 ASN A C 1
ATOM 2341 O O . ASN A 1 295 ? -17.954 17.145 -10.529 1.00 81.44 295 ASN A O 1
ATOM 2345 N N . ARG A 1 296 ? -18.778 15.371 -9.446 1.00 85.56 296 ARG A N 1
ATOM 2346 C CA . ARG A 1 296 ? -18.765 16.020 -8.132 1.00 85.56 296 ARG A CA 1
ATOM 2347 C C . ARG A 1 296 ? -17.398 15.848 -7.488 1.00 85.56 296 ARG A C 1
ATOM 2349 O O . ARG A 1 296 ? -16.766 14.802 -7.590 1.00 85.56 296 ARG A O 1
ATOM 2356 N N . LYS A 1 297 ? -16.952 16.892 -6.790 1.00 88.75 297 LYS A N 1
ATOM 2357 C CA . LYS A 1 297 ? -15.657 16.910 -6.104 1.00 88.75 297 LYS A CA 1
ATOM 2358 C C . LYS A 1 297 ? -15.744 16.144 -4.787 1.00 88.75 297 LYS A C 1
ATOM 2360 O O . LYS A 1 297 ? -16.415 16.597 -3.861 1.00 88.75 297 LYS A O 1
ATOM 2365 N N . ILE A 1 298 ? -15.020 15.038 -4.689 1.00 88.00 298 ILE A N 1
ATOM 2366 C CA . ILE A 1 298 ? -14.796 14.292 -3.451 1.00 88.00 298 ILE A CA 1
ATOM 2367 C C . ILE A 1 298 ? -13.467 14.760 -2.856 1.00 88.00 298 ILE A C 1
ATOM 2369 O O . ILE A 1 298 ? -12.426 14.542 -3.476 1.00 88.00 298 ILE A O 1
ATOM 2373 N N . PRO A 1 299 ? -13.459 15.439 -1.694 1.00 89.94 299 PRO A N 1
ATOM 2374 C CA . PRO A 1 299 ? -12.213 15.952 -1.140 1.00 89.94 299 PRO A CA 1
ATOM 2375 C C . PRO A 1 299 ? -11.283 14.823 -0.694 1.00 89.94 299 PRO A C 1
ATOM 2377 O O . PRO A 1 299 ? -11.763 13.833 -0.154 1.00 89.94 299 PRO A O 1
ATOM 2380 N N . GLN A 1 300 ? -9.976 15.016 -0.860 1.00 90.94 300 GLN A N 1
ATOM 2381 C CA . GLN A 1 300 ? -8.940 14.086 -0.404 1.00 90.94 300 GLN A CA 1
ATOM 2382 C C . GLN A 1 300 ? -8.335 14.584 0.912 1.00 90.94 300 GLN A C 1
ATOM 2384 O O . GLN A 1 300 ? -7.461 15.456 0.930 1.00 90.94 300 GLN A O 1
ATOM 2389 N N . ARG A 1 301 ? -8.844 14.103 2.041 1.00 92.38 301 ARG A N 1
ATOM 2390 C CA . ARG A 1 301 ? -8.442 14.486 3.396 1.00 92.38 301 ARG A CA 1
ATOM 2391 C C . ARG A 1 301 ? -7.300 13.634 3.914 1.00 92.38 301 ARG A C 1
ATOM 2393 O O . ARG A 1 301 ? -6.543 14.140 4.731 1.00 92.38 301 ARG A O 1
ATOM 2400 N N . MET A 1 302 ? -7.133 12.397 3.455 1.00 94.31 302 MET A N 1
ATOM 2401 C CA . MET A 1 302 ? -6.094 11.501 3.981 1.00 94.31 302 MET A CA 1
ATOM 2402 C C . MET A 1 302 ? -4.762 11.631 3.233 1.00 94.31 302 MET A C 1
ATOM 2404 O O . MET A 1 302 ? -4.104 10.635 2.944 1.00 94.31 302 MET A O 1
ATOM 2408 N N . THR A 1 303 ? -4.347 12.854 2.890 1.00 92.38 303 THR A N 1
ATOM 2409 C CA . THR A 1 303 ? -3.001 13.106 2.352 1.00 92.38 303 THR A CA 1
ATOM 2410 C C . THR A 1 303 ? -1.983 13.252 3.482 1.00 92.38 303 THR A C 1
ATOM 2412 O O . THR A 1 303 ? -2.324 13.733 4.561 1.00 92.38 303 THR A O 1
ATOM 2415 N N . ILE A 1 304 ? -0.726 12.862 3.241 1.00 92.19 304 ILE A N 1
ATOM 2416 C CA . ILE A 1 304 ? 0.337 12.815 4.268 1.00 92.19 304 ILE A CA 1
ATOM 2417 C C . ILE A 1 304 ? 0.473 14.087 5.124 1.00 92.19 304 ILE A C 1
ATOM 2419 O O . ILE A 1 304 ? 0.702 13.997 6.324 1.00 92.19 304 ILE A O 1
ATOM 2423 N N . ASP A 1 305 ? 0.286 15.271 4.544 1.00 90.62 305 ASP A N 1
ATOM 2424 C CA . ASP A 1 305 ? 0.350 16.553 5.253 1.00 90.62 305 ASP A CA 1
ATOM 2425 C C . ASP A 1 305 ? -0.825 16.753 6.218 1.00 90.62 305 ASP A C 1
ATOM 2427 O O . ASP A 1 305 ? -0.643 17.222 7.342 1.00 90.62 305 ASP A O 1
ATOM 2431 N N . LYS A 1 306 ? -2.032 16.359 5.799 1.00 94.12 306 LYS A N 1
ATOM 2432 C CA . LYS A 1 306 ? -3.246 16.415 6.622 1.00 94.12 306 LYS A CA 1
ATOM 2433 C C . LYS A 1 306 ? -3.191 15.368 7.730 1.00 94.12 306 LYS A C 1
ATOM 2435 O O . LYS A 1 306 ? -3.592 15.666 8.853 1.00 94.12 306 LYS A O 1
ATOM 2440 N N . ILE A 1 307 ? -2.621 14.198 7.435 1.00 96.31 307 ILE A N 1
ATOM 2441 C CA . ILE A 1 307 ? -2.347 13.143 8.417 1.00 96.31 307 ILE A CA 1
ATOM 2442 C C . ILE A 1 307 ? -1.350 13.635 9.464 1.00 96.31 307 ILE A C 1
ATOM 2444 O O . ILE A 1 307 ? -1.659 13.549 10.647 1.00 96.31 307 ILE A O 1
ATOM 2448 N N . ALA A 1 308 ? -0.211 14.206 9.053 1.00 96.00 308 ALA A N 1
ATOM 2449 C CA . ALA A 1 308 ? 0.819 14.702 9.970 1.00 96.00 308 ALA A CA 1
ATOM 2450 C C . ALA A 1 308 ? 0.252 15.700 10.989 1.00 96.00 308 ALA A C 1
ATOM 2452 O O . ALA A 1 308 ? 0.544 15.618 12.181 1.00 96.00 308 ALA A O 1
ATOM 2453 N N . LEU A 1 309 ? -0.608 16.613 10.534 1.00 95.88 309 LEU A N 1
ATOM 2454 C CA . LEU A 1 309 ? -1.295 17.541 11.424 1.00 95.88 309 LEU A CA 1
ATOM 2455 C C . LEU A 1 309 ? -2.316 16.830 12.323 1.00 95.88 309 LEU A C 1
ATOM 2457 O O . LEU A 1 309 ? -2.298 17.028 13.538 1.00 95.88 309 LEU A O 1
ATOM 2461 N N . ALA A 1 310 ? -3.172 15.980 11.751 1.00 97.69 310 ALA A N 1
ATOM 2462 C CA . ALA A 1 310 ? -4.225 15.294 12.495 1.00 97.69 310 ALA A CA 1
ATOM 2463 C C . ALA A 1 310 ? -3.668 14.419 13.626 1.00 97.69 310 ALA A C 1
ATOM 2465 O O . ALA A 1 310 ? -4.191 14.439 14.741 1.00 97.69 310 ALA A O 1
ATOM 2466 N N . VAL A 1 311 ? -2.582 13.676 13.381 1.00 98.12 311 VAL A N 1
ATOM 2467 C CA . VAL A 1 311 ? -1.992 12.802 14.407 1.00 98.12 311 VAL A CA 1
ATOM 2468 C C . VAL A 1 311 ? -1.376 13.599 15.552 1.00 98.12 311 VAL A C 1
ATOM 2470 O O . VAL A 1 311 ? -1.502 13.185 16.702 1.00 98.12 311 VAL A O 1
ATOM 2473 N N . VAL A 1 312 ? -0.790 14.768 15.279 1.00 96.38 312 VAL A N 1
ATOM 2474 C CA . VAL A 1 312 ? -0.259 15.659 16.322 1.00 96.38 312 VAL A CA 1
ATOM 2475 C C . VAL A 1 312 ? -1.389 16.277 17.150 1.00 96.38 312 VAL A C 1
ATOM 2477 O O . VAL A 1 312 ? -1.284 16.337 18.372 1.00 96.38 312 VAL A O 1
ATOM 2480 N N . GLU A 1 313 ? -2.491 16.698 16.529 1.00 95.75 313 GLU A N 1
ATOM 2481 C CA . GLU A 1 313 ? -3.648 17.255 17.249 1.00 95.75 313 GLU A CA 1
ATOM 2482 C C . GLU A 1 313 ? -4.383 16.211 18.098 1.00 95.75 313 GLU A C 1
ATOM 2484 O O . GLU A 1 313 ? -4.841 16.491 19.213 1.00 95.75 313 GLU A O 1
ATOM 2489 N N . CYS A 1 314 ? -4.511 15.000 17.557 1.00 97.81 314 CYS A N 1
ATOM 2490 C CA . CYS A 1 314 ? -5.217 13.909 18.205 1.00 97.81 314 CYS A CA 1
ATOM 2491 C C . CYS A 1 314 ? -4.382 13.292 19.328 1.00 97.81 314 CYS A C 1
ATOM 2493 O O . CYS A 1 314 ? -4.873 13.196 20.451 1.00 97.81 314 CYS A O 1
ATOM 2495 N N . TRP A 1 315 ? -3.133 12.912 19.051 1.00 97.50 315 TRP A N 1
ATOM 2496 C CA . TRP A 1 315 ? -2.295 12.103 19.947 1.00 97.50 315 TRP A CA 1
ATOM 2497 C C . TRP A 1 315 ? -1.182 12.892 20.649 1.00 97.50 315 TRP A C 1
ATOM 2499 O O . TRP A 1 315 ? -0.535 12.378 21.562 1.00 97.50 315 TRP A O 1
ATOM 2509 N N . GLY A 1 316 ? -0.963 14.144 20.254 1.00 96.44 316 GLY A N 1
ATOM 2510 C CA . GLY A 1 316 ? 0.141 14.972 20.726 1.00 96.44 316 GLY A CA 1
ATOM 2511 C C . GLY A 1 316 ? 1.426 14.785 19.907 1.00 96.44 316 GLY A C 1
ATOM 2512 O O . GLY A 1 316 ? 1.538 13.837 19.127 1.00 96.44 316 GLY A O 1
ATOM 2513 N N . PRO A 1 317 ? 2.429 15.668 20.083 1.00 94.75 317 PRO A N 1
ATOM 2514 C CA . PRO A 1 317 ? 3.624 15.693 19.236 1.00 94.75 317 PRO A CA 1
ATOM 2515 C C . PRO A 1 317 ? 4.429 14.390 19.245 1.00 94.75 317 PRO A C 1
ATOM 2517 O O . PRO A 1 317 ? 4.814 13.912 18.186 1.00 94.75 317 PRO A O 1
ATOM 2520 N N . ILE A 1 318 ? 4.640 13.792 20.423 1.00 93.44 318 ILE A N 1
ATOM 2521 C CA . ILE A 1 318 ? 5.490 12.600 20.581 1.00 93.44 318 ILE A CA 1
ATOM 2522 C C . ILE A 1 318 ? 4.867 11.386 19.883 1.00 93.44 318 ILE A C 1
ATOM 2524 O O . ILE A 1 318 ? 5.506 10.736 19.061 1.00 93.44 318 ILE A O 1
ATOM 2528 N N . LEU A 1 319 ? 3.601 11.084 20.185 1.00 95.12 319 LEU A N 1
ATOM 2529 C CA . LEU A 1 319 ? 2.907 9.950 19.572 1.00 95.12 319 LEU A CA 1
ATOM 2530 C C . LEU A 1 319 ? 2.660 10.189 18.080 1.00 95.12 319 LEU A C 1
ATOM 2532 O O . LEU A 1 319 ? 2.836 9.275 17.280 1.00 95.12 319 LEU A O 1
ATOM 2536 N N . GLY A 1 320 ? 2.320 11.424 17.698 1.00 96.81 320 GLY A N 1
ATOM 2537 C CA . GLY A 1 320 ? 2.183 11.810 16.297 1.00 96.81 320 GLY A CA 1
ATOM 2538 C C . GLY A 1 320 ? 3.471 11.586 15.502 1.00 96.81 320 GLY A C 1
ATOM 2539 O O . GLY A 1 320 ? 3.418 11.046 14.401 1.00 96.81 320 GLY A O 1
ATOM 2540 N N . GLN A 1 321 ? 4.632 11.920 16.072 1.00 95.50 321 GLN A N 1
ATOM 2541 C CA . GLN A 1 321 ? 5.938 11.656 15.464 1.00 95.50 321 GLN A CA 1
ATOM 2542 C C . GLN A 1 321 ? 6.211 10.157 15.302 1.00 95.50 321 GLN A C 1
ATOM 2544 O O . GLN A 1 321 ? 6.584 9.741 14.210 1.00 95.50 321 GLN A O 1
ATOM 2549 N N . ILE A 1 322 ? 5.952 9.336 16.328 1.00 93.75 322 ILE A N 1
ATOM 2550 C CA . ILE A 1 322 ? 6.107 7.870 16.245 1.00 93.75 322 ILE A CA 1
ATOM 2551 C C . ILE A 1 322 ? 5.232 7.287 15.127 1.00 93.75 322 ILE A C 1
ATOM 2553 O O . ILE A 1 322 ? 5.700 6.469 14.337 1.00 93.75 322 ILE A O 1
ATOM 2557 N N . ILE A 1 323 ? 3.976 7.726 15.019 1.00 96.19 323 ILE A N 1
ATOM 2558 C CA . ILE A 1 323 ? 3.065 7.297 13.948 1.00 96.19 323 ILE A CA 1
ATOM 2559 C C . ILE A 1 323 ? 3.628 7.701 12.575 1.00 96.19 323 ILE A C 1
ATOM 2561 O O . ILE A 1 323 ? 3.733 6.864 11.679 1.00 96.19 323 ILE A O 1
ATOM 2565 N N . MET A 1 324 ? 4.057 8.958 12.419 1.00 96.56 324 MET A N 1
ATOM 2566 C CA . MET A 1 324 ? 4.592 9.469 11.151 1.00 96.56 324 MET A CA 1
ATOM 2567 C C . MET A 1 324 ? 5.922 8.833 10.736 1.00 96.56 324 MET A C 1
ATOM 2569 O O . MET A 1 324 ? 6.161 8.707 9.536 1.00 96.56 324 MET A O 1
ATOM 2573 N N . THR A 1 325 ? 6.766 8.401 11.679 1.00 95.31 325 THR A N 1
ATOM 2574 C CA . THR A 1 325 ? 8.033 7.701 11.394 1.00 95.31 325 THR A CA 1
ATOM 2575 C C . THR A 1 325 ? 7.820 6.507 10.466 1.00 95.31 325 THR A C 1
ATOM 2577 O O . THR A 1 325 ? 8.592 6.329 9.531 1.00 95.31 325 THR A O 1
ATOM 2580 N N . HIS A 1 326 ? 6.739 5.744 10.647 1.00 93.88 326 HIS A N 1
ATOM 2581 C CA . HIS A 1 326 ? 6.470 4.556 9.834 1.00 93.88 326 HIS A CA 1
ATOM 2582 C C . HIS A 1 326 ? 6.099 4.908 8.387 1.00 93.88 326 HIS A C 1
ATOM 2584 O O . HIS A 1 326 ? 6.558 4.254 7.450 1.00 93.88 326 HIS A O 1
ATOM 2590 N N . ILE A 1 327 ? 5.328 5.986 8.193 1.00 94.19 327 ILE A N 1
ATOM 2591 C CA . ILE A 1 327 ? 5.004 6.503 6.857 1.00 94.19 327 ILE A CA 1
ATOM 2592 C C . ILE A 1 327 ? 6.273 7.034 6.177 1.00 94.19 327 ILE A C 1
ATOM 2594 O O . ILE A 1 327 ? 6.509 6.754 4.999 1.00 94.19 327 ILE A O 1
ATOM 2598 N N . TRP A 1 328 ? 7.095 7.799 6.904 1.00 95.06 328 TRP A N 1
ATOM 2599 C CA . TRP A 1 328 ? 8.328 8.359 6.355 1.00 95.06 328 TRP A CA 1
ATOM 2600 C C . TRP A 1 328 ? 9.344 7.285 5.995 1.00 95.06 328 TRP A C 1
ATOM 2602 O O . TRP A 1 328 ? 9.949 7.378 4.929 1.00 95.06 328 TRP A O 1
ATOM 2612 N N . GLU A 1 329 ? 9.493 6.249 6.815 1.00 94.56 329 GLU A N 1
ATOM 2613 C CA . GLU A 1 329 ? 10.425 5.163 6.532 1.00 94.56 329 GLU A CA 1
ATOM 2614 C C . GLU A 1 329 ? 10.057 4.404 5.262 1.00 94.56 329 GLU A C 1
ATOM 2616 O O . GLU A 1 329 ? 10.897 4.277 4.372 1.00 94.56 329 GLU A O 1
ATOM 2621 N N . ALA A 1 330 ? 8.791 4.000 5.113 1.00 93.25 330 ALA A N 1
ATOM 2622 C CA . ALA A 1 330 ? 8.311 3.371 3.883 1.00 93.25 330 ALA A CA 1
ATOM 2623 C C . ALA A 1 330 ? 8.550 4.271 2.658 1.00 93.25 330 ALA A C 1
ATOM 2625 O O . ALA A 1 330 ? 8.993 3.807 1.598 1.00 93.25 330 ALA A O 1
ATOM 2626 N N . LYS A 1 331 ? 8.325 5.585 2.811 1.00 92.62 331 LYS A N 1
ATOM 2627 C CA . LYS A 1 331 ? 8.533 6.545 1.726 1.00 92.62 331 LYS A CA 1
ATOM 2628 C C . LYS A 1 331 ? 10.002 6.678 1.330 1.00 92.62 331 LYS A C 1
ATOM 2630 O O . LYS A 1 331 ? 10.321 6.718 0.141 1.00 92.62 331 LYS A O 1
ATOM 2635 N N . VAL A 1 332 ? 10.889 6.745 2.317 1.00 94.44 332 VAL A N 1
ATOM 2636 C CA . VAL A 1 332 ? 12.337 6.866 2.124 1.00 94.44 332 VAL A CA 1
ATOM 2637 C C . VAL A 1 332 ? 12.909 5.589 1.525 1.00 94.44 332 VAL A C 1
ATOM 2639 O O . VAL A 1 332 ? 13.661 5.679 0.560 1.00 94.44 332 VAL A O 1
ATOM 2642 N N . LEU A 1 333 ? 12.506 4.410 2.003 1.00 93.69 333 LEU A N 1
ATOM 2643 C CA . LEU A 1 333 ? 12.908 3.123 1.426 1.00 93.69 333 LEU A CA 1
ATOM 2644 C C . LEU A 1 333 ? 12.465 2.984 -0.038 1.00 93.69 333 LEU A C 1
ATOM 2646 O O . LEU A 1 333 ? 13.241 2.533 -0.885 1.00 93.69 333 LEU A O 1
ATOM 2650 N N . THR A 1 334 ? 11.253 3.442 -0.361 1.00 92.38 334 THR A N 1
ATOM 2651 C CA . THR A 1 334 ? 10.761 3.483 -1.746 1.00 92.38 334 THR A CA 1
ATOM 2652 C C . THR A 1 334 ? 11.616 4.409 -2.616 1.00 92.38 334 THR A C 1
ATOM 2654 O O . THR A 1 334 ? 11.995 4.035 -3.725 1.00 92.38 334 THR A O 1
ATOM 2657 N N . GLN A 1 335 ? 11.963 5.606 -2.130 1.00 93.50 335 GLN A N 1
ATOM 2658 C CA . GLN A 1 335 ? 12.793 6.543 -2.895 1.00 93.50 335 GLN A CA 1
ATOM 2659 C C . GLN A 1 335 ? 14.253 6.072 -3.014 1.00 93.50 335 GLN A C 1
ATOM 2661 O O . GLN A 1 335 ? 14.857 6.239 -4.068 1.00 93.50 335 GLN A O 1
ATOM 2666 N N . LEU A 1 336 ? 14.809 5.429 -1.983 1.00 94.50 336 LEU A N 1
ATOM 2667 C CA . LEU A 1 336 ? 16.121 4.776 -2.054 1.00 94.50 336 LEU A CA 1
ATOM 2668 C C . LEU A 1 336 ? 16.126 3.671 -3.116 1.00 94.50 336 LEU A C 1
ATOM 2670 O O . LEU A 1 336 ? 17.048 3.609 -3.924 1.00 94.50 336 LEU A O 1
ATOM 2674 N N . SER A 1 337 ? 15.081 2.837 -3.154 1.00 94.69 337 SER A N 1
ATOM 2675 C CA . SER A 1 337 ? 14.914 1.808 -4.192 1.00 94.69 337 SER A CA 1
ATOM 2676 C C . SER A 1 337 ? 14.850 2.434 -5.585 1.00 94.69 337 SER A C 1
ATOM 2678 O O . SER A 1 337 ? 15.528 1.970 -6.499 1.00 94.69 337 SER A O 1
ATOM 2680 N N . PHE A 1 338 ? 14.090 3.523 -5.736 1.00 94.81 338 PHE A N 1
ATOM 2681 C CA . PHE A 1 338 ? 13.981 4.258 -6.993 1.00 94.81 338 PHE A CA 1
ATOM 2682 C C . PHE A 1 338 ? 15.342 4.773 -7.484 1.00 94.81 338 PHE A C 1
ATOM 2684 O O . PHE A 1 338 ? 15.699 4.526 -8.635 1.00 94.81 338 PHE A O 1
ATOM 2691 N N . GLU A 1 339 ? 16.116 5.445 -6.625 1.00 94.69 339 GLU A N 1
ATOM 2692 C CA . GLU A 1 339 ? 17.433 5.974 -7.006 1.00 94.69 339 GLU A CA 1
ATOM 2693 C C . GLU A 1 339 ? 18.434 4.858 -7.328 1.00 94.69 339 GLU A C 1
ATOM 2695 O O . GLU A 1 339 ? 19.171 4.975 -8.303 1.00 94.69 339 GLU A O 1
ATOM 2700 N N . ARG A 1 340 ? 18.434 3.745 -6.580 1.00 95.38 340 ARG A N 1
ATOM 2701 C CA . ARG A 1 340 ? 19.298 2.589 -6.884 1.00 95.38 340 ARG A CA 1
ATOM 2702 C C . ARG A 1 340 ? 18.983 1.988 -8.249 1.00 95.38 340 ARG A C 1
ATOM 2704 O O . ARG A 1 340 ? 19.893 1.789 -9.042 1.00 95.38 340 ARG A O 1
ATOM 2711 N N . ILE A 1 341 ? 17.701 1.752 -8.543 1.00 95.38 341 ILE A N 1
ATOM 2712 C CA . ILE A 1 341 ? 17.289 1.223 -9.850 1.00 95.38 341 ILE A CA 1
ATOM 2713 C C . ILE A 1 341 ? 17.698 2.180 -10.964 1.00 95.38 341 ILE A C 1
ATOM 2715 O O . ILE A 1 341 ? 18.234 1.749 -11.977 1.00 95.38 341 ILE A O 1
ATOM 2719 N N . LYS A 1 342 ? 17.462 3.479 -10.780 1.00 94.00 342 LYS A N 1
ATOM 2720 C CA . LYS A 1 342 ? 17.829 4.486 -11.769 1.00 94.00 342 LYS A CA 1
ATOM 2721 C C . LYS A 1 342 ? 19.332 4.478 -12.060 1.00 94.00 342 LYS A C 1
ATOM 2723 O O . LYS A 1 342 ? 19.697 4.481 -13.228 1.00 94.00 342 LYS A O 1
ATOM 2728 N N . LEU A 1 343 ? 20.179 4.434 -11.028 1.00 93.56 343 LEU A N 1
ATOM 2729 C CA . LEU A 1 343 ? 21.635 4.382 -11.193 1.00 93.56 343 LEU A CA 1
ATOM 2730 C C . LEU A 1 343 ? 22.084 3.143 -11.979 1.00 93.56 343 LEU A C 1
ATOM 2732 O O . LEU A 1 343 ? 22.910 3.272 -12.876 1.00 93.56 343 LEU A O 1
ATOM 2736 N N . GLU A 1 344 ? 21.511 1.974 -11.688 1.00 93.62 344 GLU A N 1
ATOM 2737 C CA . GLU A 1 344 ? 21.809 0.728 -12.411 1.00 93.62 344 GLU A CA 1
ATOM 2738 C C . GLU A 1 344 ? 21.348 0.790 -13.875 1.00 93.62 344 GLU A C 1
ATOM 2740 O O . GLU A 1 344 ? 22.098 0.456 -14.789 1.00 93.62 344 GLU A O 1
ATOM 2745 N N . LEU A 1 345 ? 20.133 1.283 -14.136 1.00 92.31 345 LEU A N 1
ATOM 2746 C CA . LEU A 1 345 ? 19.628 1.428 -15.506 1.00 92.31 345 LEU A CA 1
ATOM 2747 C C . LEU A 1 345 ? 20.451 2.442 -16.316 1.00 92.31 345 LEU A C 1
ATOM 2749 O O . LEU A 1 345 ? 20.765 2.186 -17.479 1.00 92.31 345 LEU A O 1
ATOM 2753 N N . ASP A 1 346 ? 20.817 3.577 -15.713 1.00 90.62 346 ASP A N 1
ATOM 2754 C CA . ASP A 1 346 ? 21.659 4.592 -16.352 1.00 90.62 346 ASP A CA 1
ATOM 2755 C C . ASP A 1 346 ? 23.080 4.056 -16.618 1.00 90.62 346 ASP A C 1
ATOM 2757 O O . ASP A 1 346 ? 23.687 4.416 -17.626 1.00 90.62 346 ASP A O 1
ATOM 2761 N N . HIS A 1 347 ? 23.600 3.172 -15.760 1.00 89.38 347 HIS A N 1
ATOM 2762 C CA . HIS A 1 347 ? 24.900 2.531 -15.957 1.00 89.38 347 HIS A CA 1
ATOM 2763 C C . HIS A 1 347 ? 24.892 1.550 -17.138 1.00 89.38 347 HIS A C 1
ATOM 2765 O O . HIS A 1 347 ? 25.746 1.663 -18.014 1.00 89.38 347 HIS A O 1
ATOM 2771 N N . HIS A 1 348 ? 23.914 0.640 -17.193 1.00 87.06 348 HIS A N 1
ATOM 2772 C CA . HIS A 1 348 ? 23.909 -0.459 -18.165 1.00 87.06 348 HIS A CA 1
ATOM 2773 C C . HIS A 1 348 ? 23.281 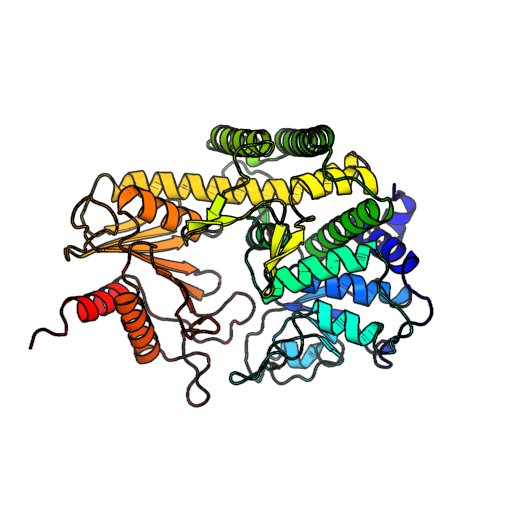-0.102 -19.525 1.00 87.06 348 HIS A C 1
ATOM 2775 O O . HIS A 1 348 ? 23.751 -0.558 -20.560 1.00 87.06 348 HIS A O 1
ATOM 2781 N N . ILE A 1 349 ? 22.216 0.709 -19.566 1.00 83.25 349 ILE A N 1
ATOM 2782 C CA . ILE A 1 349 ? 21.383 0.853 -20.782 1.00 83.25 349 ILE A CA 1
ATOM 2783 C C . ILE A 1 349 ? 21.674 2.146 -21.548 1.00 83.25 349 ILE A C 1
ATOM 2785 O O . ILE A 1 349 ? 21.547 2.196 -22.768 1.00 83.25 349 ILE A O 1
ATOM 2789 N N . VAL A 1 350 ? 22.062 3.228 -20.865 1.00 69.31 350 VAL A N 1
ATOM 2790 C CA . VAL A 1 350 ? 22.350 4.503 -21.555 1.00 69.31 350 VAL A CA 1
ATOM 2791 C C . VAL A 1 350 ? 23.633 4.403 -22.391 1.00 69.31 350 VAL A C 1
ATOM 2793 O O . VAL A 1 350 ? 23.796 5.148 -23.358 1.00 69.31 350 VAL A O 1
ATOM 2796 N N . GLN A 1 351 ? 24.520 3.466 -22.052 1.00 58.66 351 GLN A N 1
ATOM 2797 C CA . GLN A 1 351 ? 25.806 3.269 -22.721 1.00 58.66 351 GLN A CA 1
ATOM 2798 C C . GLN A 1 351 ? 25.760 2.193 -23.818 1.00 58.66 351 GLN A C 1
ATOM 2800 O O . GLN A 1 351 ? 26.559 2.260 -24.752 1.00 58.66 351 GLN A O 1
ATOM 2805 N N . GLU A 1 352 ? 24.801 1.259 -23.777 1.00 55.69 352 GLU A N 1
ATOM 2806 C CA . GLU A 1 352 ? 24.748 0.117 -24.694 1.00 55.69 352 GLU A CA 1
ATOM 2807 C C . GLU A 1 352 ? 23.337 -0.118 -25.257 1.00 55.69 352 GLU A C 1
ATOM 2809 O O . GLU A 1 352 ? 22.344 -0.161 -24.539 1.00 55.69 352 GLU A O 1
ATOM 2814 N N . THR A 1 353 ? 23.237 -0.300 -26.579 1.00 65.06 353 THR A N 1
ATOM 2815 C CA . THR A 1 353 ? 21.986 -0.716 -27.256 1.00 65.06 353 THR A CA 1
ATOM 2816 C C . THR A 1 353 ? 21.925 -2.226 -27.499 1.00 65.06 353 THR A C 1
ATOM 2818 O O . THR A 1 353 ? 21.078 -2.692 -28.262 1.00 65.06 353 THR A O 1
ATOM 2821 N N . HIS A 1 354 ? 22.828 -2.975 -26.868 1.00 79.62 354 HIS A N 1
ATOM 2822 C CA . HIS A 1 354 ? 22.939 -4.420 -26.997 1.00 79.62 354 HIS A CA 1
ATOM 2823 C C . HIS A 1 354 ? 22.106 -5.121 -25.930 1.00 79.62 354 HIS A C 1
ATOM 2825 O O . HIS A 1 354 ? 21.919 -4.611 -24.827 1.00 79.62 354 HIS A O 1
ATOM 2831 N N . ASP A 1 355 ? 21.605 -6.299 -26.279 1.00 90.00 355 ASP A N 1
ATOM 2832 C CA . ASP A 1 355 ? 20.908 -7.167 -25.342 1.00 90.00 355 ASP A CA 1
ATOM 2833 C C . ASP A 1 355 ? 21.875 -7.634 -24.245 1.00 90.00 355 ASP A C 1
ATOM 2835 O O . ASP A 1 355 ? 22.997 -8.047 -24.541 1.00 90.00 355 ASP A O 1
ATOM 2839 N N . PHE A 1 356 ? 21.428 -7.624 -22.990 1.00 92.25 356 PHE A N 1
ATOM 2840 C CA . PHE A 1 356 ? 22.204 -8.143 -21.861 1.00 92.25 356 PHE A CA 1
ATOM 2841 C C . PHE A 1 356 ? 21.310 -8.821 -20.822 1.00 92.25 356 PHE A C 1
ATOM 2843 O O . PHE A 1 356 ? 20.087 -8.640 -20.799 1.00 92.25 356 PHE A O 1
ATOM 2850 N N . ASP A 1 357 ? 21.920 -9.628 -19.962 1.00 93.50 357 ASP A N 1
ATOM 2851 C CA . ASP A 1 357 ? 21.264 -10.286 -18.836 1.00 93.50 357 ASP A CA 1
ATOM 2852 C C . ASP A 1 357 ? 22.278 -10.502 -17.707 1.00 93.50 357 ASP A C 1
ATOM 2854 O O . ASP A 1 357 ? 23.149 -11.368 -17.797 1.00 93.50 357 ASP A O 1
ATOM 2858 N N . GLU A 1 358 ? 22.198 -9.672 -16.669 1.00 93.19 358 GLU A N 1
ATOM 2859 C CA . GLU A 1 358 ? 23.252 -9.539 -15.666 1.00 93.19 358 GLU A CA 1
ATOM 2860 C C . GLU A 1 358 ? 22.706 -9.494 -14.237 1.00 93.19 358 GLU A C 1
ATOM 2862 O O . GLU A 1 358 ? 21.583 -9.062 -13.969 1.00 93.19 358 GLU A O 1
ATOM 2867 N N . HIS A 1 359 ? 23.530 -9.932 -13.285 1.00 94.62 359 HIS A N 1
ATOM 2868 C CA . HIS A 1 359 ? 23.262 -9.770 -11.859 1.00 94.62 359 HIS A CA 1
ATOM 2869 C C . HIS A 1 359 ? 23.878 -8.461 -11.353 1.00 94.62 359 HIS A C 1
ATOM 2871 O O . HIS A 1 359 ? 25.094 -8.293 -11.377 1.00 94.62 359 HIS A O 1
ATOM 2877 N N . THR A 1 360 ? 23.030 -7.567 -10.851 1.00 93.25 360 THR A N 1
ATOM 2878 C CA . THR A 1 360 ? 23.371 -6.221 -10.372 1.00 93.25 360 THR A CA 1
ATOM 2879 C C . THR A 1 360 ? 23.040 -6.061 -8.885 1.00 93.25 360 THR A C 1
ATOM 2881 O O . THR A 1 360 ? 22.555 -6.989 -8.223 1.00 93.25 360 THR A O 1
ATOM 2884 N N . SER A 1 361 ? 23.266 -4.869 -8.321 1.00 90.88 361 SER A N 1
ATOM 2885 C CA . SER A 1 361 ? 22.939 -4.608 -6.911 1.00 90.88 361 SER A CA 1
ATOM 2886 C C . SER A 1 361 ? 21.430 -4.616 -6.616 1.00 90.88 361 SER A C 1
ATOM 2888 O O . SER A 1 361 ? 21.022 -4.837 -5.470 1.00 90.88 361 SER A O 1
ATOM 2890 N N . ILE A 1 362 ? 20.592 -4.423 -7.641 1.00 93.81 362 ILE A N 1
ATOM 2891 C CA . ILE A 1 362 ? 19.126 -4.401 -7.525 1.00 93.81 362 ILE A CA 1
ATOM 2892 C C . ILE A 1 362 ? 18.475 -5.760 -7.809 1.00 93.81 362 ILE A C 1
ATOM 2894 O O . ILE A 1 362 ? 17.278 -5.906 -7.570 1.00 93.81 362 ILE A O 1
ATOM 2898 N N . GLY A 1 363 ? 19.235 -6.747 -8.289 1.00 94.69 363 GLY A N 1
ATOM 2899 C CA . GLY A 1 363 ? 18.727 -8.068 -8.653 1.00 94.69 363 GLY A CA 1
ATOM 2900 C C . GLY A 1 363 ? 19.250 -8.539 -10.006 1.00 94.69 363 GLY A C 1
ATOM 2901 O O . GLY A 1 363 ? 20.329 -8.135 -10.427 1.00 94.69 363 GLY A O 1
ATOM 2902 N N . ARG A 1 364 ? 18.513 -9.409 -10.700 1.00 95.69 364 ARG A N 1
ATOM 2903 C CA . ARG A 1 364 ? 18.839 -9.762 -12.093 1.00 95.69 364 ARG A CA 1
ATOM 2904 C C . ARG A 1 364 ? 18.161 -8.767 -13.030 1.00 95.69 364 ARG A C 1
ATOM 2906 O O . ARG A 1 364 ? 16.938 -8.643 -12.990 1.00 95.69 364 ARG A O 1
ATOM 2913 N N . LEU A 1 365 ? 18.945 -8.051 -13.826 1.00 95.75 365 LEU A N 1
ATOM 2914 C CA . LEU A 1 365 ? 18.473 -7.067 -14.792 1.00 95.75 365 LEU A CA 1
ATOM 2915 C C . LEU A 1 365 ? 18.757 -7.585 -16.200 1.00 95.75 365 LEU A C 1
ATOM 2917 O O . LEU A 1 365 ? 19.895 -7.914 -16.528 1.00 95.75 365 LEU A O 1
ATOM 2921 N N . SER A 1 366 ? 17.732 -7.598 -17.042 1.00 95.44 366 SER A N 1
ATOM 2922 C CA . SER A 1 366 ? 17.865 -7.989 -18.442 1.00 95.44 366 SER A CA 1
ATOM 2923 C C . SER A 1 366 ? 17.262 -6.926 -19.353 1.00 95.44 366 SER A C 1
ATOM 2925 O O . SER A 1 366 ? 16.256 -6.288 -19.024 1.00 95.44 366 SER A O 1
ATOM 2927 N N . PHE A 1 367 ? 17.855 -6.765 -20.529 1.00 94.81 367 PHE A N 1
ATOM 2928 C CA . PHE A 1 367 ? 17.406 -5.838 -21.558 1.00 94.81 367 PHE A CA 1
ATOM 2929 C C . PHE A 1 367 ? 17.396 -6.527 -22.921 1.00 94.81 367 PHE A C 1
ATOM 2931 O O . PHE A 1 367 ? 18.318 -7.277 -23.256 1.00 94.81 367 PHE A O 1
ATOM 2938 N N . ARG A 1 368 ? 16.341 -6.280 -23.701 1.00 93.62 368 ARG A N 1
ATOM 2939 C CA . ARG A 1 368 ? 16.240 -6.671 -25.110 1.00 93.62 368 ARG A CA 1
ATOM 2940 C C . ARG A 1 368 ? 15.796 -5.476 -25.950 1.00 93.62 368 ARG A C 1
ATOM 2942 O O . ARG A 1 368 ? 14.828 -4.791 -25.598 1.00 93.62 368 ARG A O 1
ATOM 2949 N N . CYS A 1 369 ? 16.466 -5.245 -27.073 1.00 91.31 369 CYS A N 1
ATOM 2950 C CA . CYS A 1 369 ? 16.159 -4.170 -28.011 1.00 91.31 369 CYS A CA 1
ATOM 2951 C C . CYS A 1 369 ? 15.656 -4.741 -29.342 1.00 91.31 369 CYS A C 1
ATOM 2953 O O . CYS A 1 369 ? 16.387 -5.396 -30.081 1.00 91.31 369 CYS A O 1
ATOM 2955 N N . PHE A 1 370 ? 14.404 -4.448 -29.700 1.00 88.25 370 PHE A N 1
ATOM 2956 C CA . PHE A 1 370 ? 13.851 -4.839 -30.996 1.00 88.25 370 PHE A CA 1
ATOM 2957 C C . PHE A 1 370 ? 13.909 -3.654 -31.960 1.00 88.25 370 PHE A C 1
ATOM 2959 O O . PHE A 1 370 ? 13.257 -2.625 -31.743 1.00 88.25 370 PHE A O 1
ATOM 2966 N N . PHE A 1 371 ? 14.646 -3.819 -33.061 1.00 78.50 371 PHE A N 1
ATOM 2967 C CA . PHE A 1 371 ? 14.845 -2.819 -34.121 1.00 78.50 371 PHE A CA 1
ATOM 2968 C C . PHE A 1 371 ? 13.607 -2.631 -35.018 1.00 78.50 371 PHE A C 1
ATOM 2970 O O . PHE A 1 371 ? 13.701 -2.567 -36.244 1.00 78.50 371 PHE A O 1
ATOM 2977 N N . GLN A 1 372 ? 12.420 -2.553 -34.415 1.00 72.25 372 GLN A N 1
ATOM 2978 C CA . GLN A 1 372 ? 11.215 -2.080 -35.076 1.00 72.25 372 GLN A CA 1
ATOM 2979 C C . GLN A 1 372 ? 10.932 -0.650 -34.641 1.00 72.25 372 GLN A C 1
ATOM 2981 O O . GLN A 1 372 ? 10.567 -0.370 -33.502 1.00 72.25 372 GLN A O 1
ATOM 2986 N N . GLN A 1 373 ? 11.090 0.246 -35.602 1.00 69.31 373 GLN A N 1
ATOM 2987 C CA . GLN A 1 373 ? 10.855 1.666 -35.458 1.00 69.31 373 GLN A CA 1
ATOM 2988 C C . GLN A 1 373 ? 9.353 1.958 -35.313 1.00 69.31 373 GLN A C 1
ATOM 2990 O O . GLN A 1 373 ? 8.571 1.692 -36.226 1.00 69.31 373 GLN A O 1
ATOM 2995 N N . MET A 1 374 ? 8.948 2.490 -34.156 1.00 70.38 374 MET A N 1
ATOM 2996 C CA . MET A 1 374 ? 7.572 2.917 -33.896 1.00 70.38 374 MET A CA 1
ATOM 2997 C C . MET A 1 374 ? 7.453 4.441 -33.840 1.00 70.38 374 MET A C 1
ATOM 2999 O O . MET A 1 374 ? 8.318 5.090 -33.240 1.00 70.38 374 MET A O 1
ATOM 3003 N N . PRO A 1 375 ? 6.386 5.017 -34.431 1.00 65.50 375 PRO A N 1
ATOM 3004 C CA . PRO A 1 375 ? 6.135 6.442 -34.341 1.00 65.50 375 PRO A CA 1
ATOM 3005 C C . PRO A 1 375 ? 5.864 6.796 -32.885 1.00 65.50 375 PRO A C 1
ATOM 3007 O O . PRO A 1 375 ? 5.005 6.207 -32.226 1.00 65.50 375 PRO A O 1
ATOM 3010 N N . THR A 1 376 ? 6.611 7.763 -32.375 1.00 59.88 376 THR A N 1
ATOM 3011 C CA . THR A 1 376 ? 6.319 8.345 -31.072 1.00 59.88 376 THR A CA 1
ATOM 3012 C C . THR A 1 376 ? 5.166 9.335 -31.238 1.00 59.88 376 THR A C 1
ATOM 3014 O O . THR A 1 376 ? 5.052 10.004 -32.262 1.00 59.88 376 THR A O 1
ATOM 3017 N N . GLY A 1 377 ? 4.286 9.467 -30.241 1.00 54.81 377 GLY A N 1
ATOM 3018 C CA . GLY A 1 377 ? 3.230 10.495 -30.243 1.00 54.81 377 GLY A CA 1
ATOM 3019 C C . GLY A 1 377 ? 3.757 11.944 -30.202 1.00 54.81 377 GLY A C 1
ATOM 3020 O O . GLY A 1 377 ? 2.979 12.879 -30.030 1.00 54.81 377 GLY A O 1
ATOM 3021 N N . SER A 1 378 ? 5.074 12.143 -30.323 1.00 52.88 378 SER A N 1
ATOM 3022 C CA . SER A 1 378 ? 5.769 13.425 -30.354 1.00 52.88 378 SER A CA 1
ATOM 3023 C C . SER A 1 378 ? 6.426 13.644 -31.726 1.00 52.88 378 SER A C 1
ATOM 3025 O O . SER A 1 378 ? 6.638 12.716 -32.497 1.00 52.88 378 SER A O 1
ATOM 3027 N N . ARG A 1 379 ? 6.800 14.891 -32.052 1.00 52.88 379 ARG A N 1
ATOM 3028 C CA . ARG A 1 379 ? 7.515 15.238 -33.304 1.00 52.88 379 ARG A CA 1
ATOM 3029 C C . ARG A 1 379 ? 8.917 14.595 -33.429 1.00 52.88 379 ARG A C 1
ATOM 3031 O O . ARG A 1 379 ? 9.628 14.885 -34.385 1.00 52.88 379 ARG A O 1
ATOM 3038 N N . GLN A 1 380 ? 9.342 13.771 -32.467 1.00 52.34 380 GLN A N 1
ATOM 3039 C CA . GLN A 1 380 ? 10.696 13.229 -32.343 1.00 52.34 380 GLN A CA 1
ATOM 3040 C C . GLN A 1 380 ? 10.758 11.747 -32.724 1.00 52.34 380 GLN A C 1
ATOM 3042 O O . GLN A 1 380 ? 10.904 10.881 -31.867 1.00 52.34 380 GLN A O 1
ATOM 3047 N N . GLY A 1 381 ? 10.745 11.489 -34.031 1.00 63.03 381 GLY A N 1
ATOM 3048 C CA . GLY A 1 381 ? 11.349 10.298 -34.626 1.00 63.03 381 GLY A CA 1
ATOM 3049 C C . GLY A 1 381 ? 10.762 8.939 -34.233 1.00 63.03 381 GLY A C 1
ATOM 3050 O O . GLY A 1 381 ? 9.894 8.785 -33.371 1.00 63.03 381 GLY A O 1
ATOM 3051 N N . MET A 1 382 ? 11.262 7.930 -34.933 1.00 70.19 382 MET A N 1
ATOM 3052 C CA . MET A 1 382 ? 10.968 6.533 -34.667 1.00 70.19 382 MET A CA 1
ATOM 3053 C C . MET A 1 382 ? 11.832 6.007 -33.513 1.00 70.19 382 MET A C 1
ATOM 3055 O O . MET A 1 382 ? 13.013 6.349 -33.426 1.00 70.19 382 MET A O 1
ATOM 3059 N N . LYS A 1 383 ? 11.277 5.148 -32.654 1.00 82.06 383 LYS A N 1
ATOM 3060 C CA . LYS A 1 383 ? 12.009 4.504 -31.548 1.00 82.06 383 LYS A CA 1
ATOM 3061 C C . LYS A 1 383 ? 11.945 2.982 -31.637 1.00 82.06 383 LYS A C 1
ATOM 3063 O O . LYS A 1 383 ? 10.938 2.444 -32.090 1.00 82.06 383 LYS A O 1
ATOM 3068 N N . ASN A 1 384 ? 13.012 2.316 -31.195 1.00 87.69 384 ASN A N 1
ATOM 3069 C CA . ASN A 1 384 ? 13.043 0.862 -31.032 1.00 87.69 384 ASN A CA 1
ATOM 3070 C C . ASN A 1 384 ? 12.164 0.450 -29.850 1.00 87.69 384 ASN A C 1
ATOM 3072 O O . ASN A 1 384 ? 11.970 1.226 -28.911 1.00 87.69 384 ASN A O 1
ATOM 3076 N N . ILE A 1 385 ? 11.664 -0.782 -29.876 1.00 90.62 385 ILE A N 1
ATOM 3077 C CA . ILE A 1 385 ? 10.928 -1.346 -28.745 1.00 90.62 385 ILE A CA 1
ATOM 3078 C C . ILE A 1 385 ? 11.937 -1.873 -27.738 1.00 90.62 385 ILE A C 1
ATOM 3080 O O . ILE A 1 385 ? 12.773 -2.709 -28.074 1.00 90.62 385 ILE A O 1
ATOM 3084 N N . TRP A 1 386 ? 11.842 -1.390 -26.505 1.00 93.50 386 TRP A N 1
ATOM 3085 C CA . TRP A 1 386 ? 12.636 -1.901 -25.391 1.00 93.50 386 TRP A CA 1
ATOM 3086 C C . TRP A 1 386 ? 11.822 -2.902 -24.580 1.00 93.50 386 TRP A C 1
ATOM 3088 O O . TRP A 1 386 ? 10.655 -2.648 -24.277 1.00 93.50 386 TRP A O 1
ATOM 3098 N N . LEU A 1 387 ? 12.442 -4.015 -24.205 1.00 95.38 387 LEU A N 1
ATOM 3099 C CA . LEU A 1 387 ? 11.944 -4.912 -23.173 1.00 95.38 387 LEU A CA 1
ATOM 3100 C C . LEU A 1 387 ? 12.943 -4.920 -22.021 1.00 95.38 387 LEU A C 1
ATOM 3102 O O . LEU A 1 387 ? 14.097 -5.299 -22.196 1.00 95.38 387 LEU A O 1
ATOM 3106 N N . LEU A 1 388 ? 12.481 -4.500 -20.848 1.00 95.81 388 LEU A N 1
ATOM 3107 C CA . LEU A 1 388 ? 13.235 -4.591 -19.601 1.00 95.81 388 LEU A CA 1
ATOM 3108 C C . LEU A 1 388 ? 12.705 -5.762 -18.781 1.00 95.81 388 LEU A C 1
ATOM 3110 O O . LEU A 1 388 ? 11.498 -5.976 -18.723 1.00 95.81 388 LEU A O 1
ATOM 3114 N N . SER A 1 389 ? 13.580 -6.481 -18.098 1.00 96.94 389 SER A N 1
ATOM 3115 C CA . SER A 1 389 ? 13.187 -7.455 -17.085 1.00 96.94 389 SER A CA 1
ATOM 3116 C C . SER A 1 389 ? 13.962 -7.192 -15.810 1.00 96.94 389 SER A C 1
ATOM 3118 O O . SER A 1 389 ? 15.172 -6.987 -15.858 1.00 96.94 389 SER A O 1
ATOM 3120 N N . LEU A 1 390 ? 13.266 -7.180 -14.677 1.00 97.19 390 LEU A N 1
ATOM 3121 C C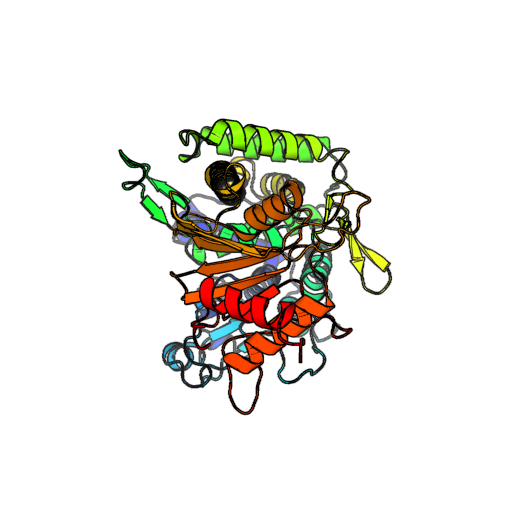A . LEU A 1 390 ? 13.884 -7.077 -13.365 1.00 97.19 390 LEU A CA 1
ATOM 3122 C C . LEU A 1 390 ? 13.359 -8.184 -12.455 1.00 97.19 390 LEU A C 1
ATOM 3124 O O . LEU A 1 390 ? 12.162 -8.261 -12.169 1.00 97.19 390 LEU A O 1
ATOM 3128 N N . GLU A 1 391 ? 14.282 -8.989 -11.942 1.00 96.00 391 GLU A N 1
ATOM 3129 C CA . GLU A 1 391 ? 14.053 -9.887 -10.814 1.00 96.00 391 GLU A CA 1
ATOM 3130 C C . GLU A 1 391 ? 14.625 -9.218 -9.553 1.00 96.00 391 GLU A C 1
ATOM 3132 O O . GLU A 1 391 ? 15.824 -9.353 -9.290 1.00 96.00 391 GLU A O 1
ATOM 3137 N N . PRO A 1 392 ? 13.829 -8.427 -8.807 1.00 94.38 392 PRO A N 1
ATOM 3138 C CA . PRO A 1 392 ? 14.357 -7.586 -7.741 1.00 94.38 392 PRO A CA 1
ATOM 3139 C C . PRO A 1 392 ? 14.857 -8.400 -6.540 1.00 94.38 392 PRO A C 1
ATOM 3141 O O . PRO A 1 392 ? 14.253 -9.403 -6.153 1.00 94.38 392 PRO A O 1
ATOM 3144 N N . ASN A 1 393 ? 15.916 -7.905 -5.896 1.00 90.69 393 ASN A N 1
ATOM 3145 C CA . ASN A 1 393 ? 16.296 -8.321 -4.543 1.00 90.69 393 ASN A CA 1
ATOM 3146 C C . ASN A 1 393 ? 15.194 -7.942 -3.530 1.00 90.69 393 ASN A C 1
ATOM 3148 O O . ASN A 1 393 ? 14.416 -7.018 -3.767 1.00 90.69 393 ASN A O 1
ATOM 3152 N N . THR A 1 394 ? 15.147 -8.611 -2.371 1.00 82.06 394 THR A N 1
ATOM 3153 C CA . THR A 1 394 ? 14.089 -8.407 -1.350 1.00 82.06 394 THR A CA 1
ATOM 3154 C C . THR A 1 394 ? 14.011 -6.973 -0.820 1.00 82.06 394 THR A C 1
ATOM 3156 O O . THR A 1 394 ? 12.951 -6.509 -0.420 1.00 82.06 394 THR A O 1
ATOM 3159 N N . ASN A 1 395 ? 15.118 -6.233 -0.880 1.00 83.00 395 ASN A N 1
ATOM 3160 C CA . ASN A 1 395 ? 15.226 -4.852 -0.416 1.00 83.00 395 ASN A CA 1
ATOM 3161 C C . ASN A 1 395 ? 14.796 -3.795 -1.454 1.00 83.00 395 ASN A C 1
ATOM 3163 O O . ASN A 1 395 ? 14.975 -2.602 -1.196 1.00 83.00 395 ASN A O 1
ATOM 3167 N N . ILE A 1 396 ? 14.299 -4.202 -2.626 1.00 91.12 396 ILE A N 1
ATOM 3168 C CA . ILE A 1 396 ? 13.853 -3.300 -3.691 1.00 91.12 396 ILE A CA 1
ATOM 3169 C C . ILE A 1 396 ? 12.327 -3.206 -3.702 1.00 91.12 396 ILE A C 1
ATOM 3171 O O . ILE A 1 396 ? 11.621 -4.172 -3.985 1.00 91.12 396 ILE A O 1
ATOM 3175 N N . ILE A 1 397 ? 11.820 -1.998 -3.451 1.00 90.06 397 ILE A N 1
ATOM 3176 C CA . ILE A 1 397 ? 10.387 -1.718 -3.309 1.00 90.06 397 ILE A CA 1
ATOM 3177 C C . ILE A 1 397 ? 9.872 -0.943 -4.523 1.00 90.06 397 ILE A C 1
ATOM 3179 O O . ILE A 1 397 ? 10.537 -0.037 -5.028 1.00 90.06 397 ILE A O 1
ATOM 3183 N N . ALA A 1 398 ? 8.656 -1.278 -4.968 1.00 88.19 398 ALA A N 1
ATOM 3184 C CA . ALA A 1 398 ? 7.948 -0.621 -6.071 1.00 88.19 398 ALA A CA 1
ATOM 3185 C C . ALA A 1 398 ? 8.807 -0.377 -7.342 1.00 88.19 398 ALA A C 1
ATOM 3187 O O . ALA A 1 398 ? 8.813 0.742 -7.879 1.00 88.19 398 ALA A O 1
ATOM 3188 N N . PRO A 1 399 ? 9.514 -1.402 -7.869 1.00 93.06 399 PRO A N 1
ATOM 3189 C CA . PRO A 1 399 ? 10.428 -1.237 -9.003 1.00 93.06 399 PRO A CA 1
ATOM 3190 C C . PRO A 1 399 ? 9.746 -0.720 -10.276 1.00 93.06 399 PRO A C 1
ATOM 3192 O O . PRO A 1 399 ? 10.365 -0.038 -11.095 1.00 93.06 399 PRO A O 1
ATOM 3195 N N . ASN A 1 400 ? 8.444 -0.978 -10.420 1.00 92.31 400 ASN A N 1
ATOM 3196 C CA . ASN A 1 400 ? 7.632 -0.514 -11.540 1.00 92.31 400 ASN A CA 1
ATOM 3197 C C . ASN A 1 400 ? 7.677 1.010 -11.721 1.00 92.31 400 ASN A C 1
ATOM 3199 O O . ASN A 1 400 ? 7.652 1.486 -12.854 1.00 92.31 400 ASN A O 1
ATOM 3203 N N . LYS A 1 401 ? 7.775 1.786 -10.632 1.00 90.56 401 LYS A N 1
ATOM 3204 C CA . LYS A 1 401 ? 7.834 3.255 -10.709 1.00 90.56 401 LYS A CA 1
ATOM 3205 C C . LYS A 1 401 ? 9.125 3.730 -11.375 1.00 90.56 401 LYS A C 1
ATOM 3207 O O . LYS A 1 401 ? 9.074 4.630 -12.213 1.00 90.56 401 LYS A O 1
ATOM 3212 N N . ALA A 1 402 ? 10.257 3.122 -11.023 1.00 92.81 402 ALA A N 1
ATOM 3213 C CA . ALA A 1 402 ? 11.563 3.457 -11.582 1.00 92.81 402 ALA A CA 1
ATOM 3214 C C . ALA A 1 402 ? 11.680 3.015 -13.045 1.00 92.81 402 ALA A C 1
ATOM 3216 O O . ALA A 1 402 ? 12.025 3.831 -13.897 1.00 92.81 402 ALA A O 1
ATOM 3217 N N . LEU A 1 403 ? 11.283 1.777 -13.357 1.00 94.94 403 LEU A N 1
ATOM 3218 C CA . LEU A 1 403 ? 11.306 1.238 -14.723 1.00 94.94 403 LEU A CA 1
ATOM 3219 C C . LEU A 1 403 ? 10.418 2.046 -15.680 1.00 94.94 403 LEU A C 1
ATOM 3221 O O . LEU A 1 403 ? 10.851 2.421 -16.770 1.00 94.94 403 LEU A O 1
ATOM 3225 N N . LEU A 1 404 ? 9.195 2.388 -15.258 1.00 92.88 404 LEU A N 1
ATOM 3226 C CA . LEU A 1 404 ? 8.290 3.209 -16.064 1.00 92.88 404 LEU A CA 1
ATOM 3227 C C . LEU A 1 404 ? 8.842 4.626 -16.279 1.00 92.88 404 LEU A C 1
ATOM 3229 O O . LEU A 1 404 ? 8.719 5.173 -17.378 1.00 92.88 404 LEU A O 1
ATOM 3233 N N . ASN A 1 405 ? 9.450 5.229 -15.249 1.00 91.94 405 ASN A N 1
ATOM 3234 C CA . ASN A 1 405 ? 10.078 6.546 -15.360 1.00 91.94 405 ASN A CA 1
ATOM 3235 C C . ASN A 1 405 ? 11.269 6.524 -16.327 1.00 91.94 405 ASN A C 1
ATOM 3237 O O . ASN A 1 405 ? 11.369 7.394 -17.191 1.00 91.94 405 ASN A O 1
ATOM 3241 N N . PHE A 1 406 ? 12.115 5.500 -16.224 1.00 92.38 406 PHE A N 1
ATOM 3242 C CA . PHE A 1 406 ? 13.258 5.295 -17.102 1.00 92.38 406 PHE A CA 1
ATOM 3243 C C . PHE A 1 406 ? 12.824 5.123 -18.563 1.00 92.38 406 PHE A C 1
ATOM 3245 O O . PHE A 1 406 ? 13.245 5.902 -19.418 1.00 92.38 406 PHE A O 1
ATOM 3252 N N . LEU A 1 407 ? 11.893 4.201 -18.848 1.00 90.94 407 LEU A N 1
ATOM 3253 C CA . LEU A 1 407 ? 11.341 4.018 -20.197 1.00 90.94 407 LEU A CA 1
ATOM 3254 C C . LEU A 1 407 ? 10.751 5.310 -20.751 1.00 90.94 407 LEU A C 1
ATOM 3256 O O . LEU A 1 407 ? 10.911 5.614 -21.935 1.00 90.94 407 LEU A O 1
ATOM 3260 N N . LYS A 1 408 ? 10.060 6.078 -19.903 1.00 90.38 408 LYS A N 1
ATOM 3261 C CA . LYS A 1 408 ? 9.471 7.348 -20.310 1.00 90.38 408 LYS A CA 1
ATOM 3262 C C . LYS A 1 408 ? 10.517 8.369 -20.732 1.00 90.38 408 LYS A C 1
ATOM 3264 O O . LYS A 1 408 ? 10.335 8.993 -21.772 1.00 90.38 408 LYS A O 1
ATOM 3269 N N . ASN A 1 409 ? 11.575 8.529 -19.946 1.00 89.25 409 ASN A N 1
ATOM 3270 C CA . ASN A 1 409 ? 12.574 9.567 -20.178 1.00 89.25 409 ASN A CA 1
ATOM 3271 C C . ASN A 1 409 ? 13.566 9.187 -21.282 1.00 89.25 409 ASN A C 1
ATOM 3273 O O . ASN A 1 409 ? 13.941 10.048 -22.071 1.00 89.25 409 ASN A O 1
ATOM 3277 N N . GLN A 1 410 ? 13.962 7.915 -21.359 1.00 89.00 410 GLN A N 1
ATOM 3278 C CA . GLN A 1 410 ? 15.005 7.469 -22.286 1.00 89.00 410 GLN A CA 1
ATOM 3279 C C . GLN A 1 410 ? 14.449 6.996 -23.634 1.00 89.00 410 GLN A C 1
ATOM 3281 O O . GLN A 1 410 ? 15.085 7.180 -24.673 1.00 89.00 410 GLN A O 1
ATOM 3286 N N . ASN A 1 411 ? 13.232 6.437 -23.649 1.00 88.44 411 ASN A N 1
ATOM 3287 C CA . ASN A 1 411 ? 12.653 5.852 -24.859 1.00 88.44 411 ASN A CA 1
ATOM 3288 C C . ASN A 1 411 ? 11.208 6.281 -25.142 1.00 88.44 411 ASN A C 1
ATOM 3290 O O . ASN A 1 411 ? 10.459 5.550 -25.785 1.00 88.44 411 ASN A O 1
ATOM 3294 N N . ASN A 1 412 ? 10.780 7.455 -24.659 1.00 87.88 412 ASN A N 1
ATOM 3295 C CA . ASN A 1 412 ? 9.421 7.986 -24.858 1.00 87.88 412 ASN A CA 1
ATOM 3296 C C . ASN A 1 412 ? 8.307 6.983 -24.480 1.00 87.88 412 ASN A C 1
ATOM 3298 O O . ASN A 1 412 ? 7.208 7.023 -25.027 1.00 87.88 412 ASN A O 1
ATOM 3302 N N . GLY A 1 413 ? 8.595 6.048 -23.569 1.00 88.06 413 GLY A N 1
ATOM 3303 C CA . GLY A 1 413 ? 7.681 4.983 -23.162 1.00 88.06 413 GLY A CA 1
ATOM 3304 C C . GLY A 1 413 ? 7.444 3.887 -24.200 1.00 88.06 413 GLY A C 1
ATOM 3305 O O . GLY A 1 413 ? 6.481 3.141 -24.045 1.00 88.06 413 GLY A O 1
ATOM 3306 N N . VAL A 1 414 ? 8.262 3.789 -25.248 1.00 91.12 414 VAL A N 1
ATOM 3307 C CA . VAL A 1 414 ? 8.143 2.779 -26.306 1.00 91.12 414 VAL A CA 1
ATOM 3308 C C . VAL A 1 414 ? 8.771 1.465 -25.837 1.00 91.12 414 VAL A C 1
ATOM 3310 O O . VAL A 1 414 ? 9.912 1.132 -26.140 1.00 91.12 414 VAL A O 1
ATOM 3313 N N . GLY A 1 415 ? 8.033 0.699 -25.045 1.00 93.06 415 GLY A N 1
ATOM 3314 C CA . GLY A 1 415 ? 8.548 -0.563 -24.534 1.00 93.06 415 GLY A CA 1
ATOM 3315 C C . GLY A 1 415 ? 7.632 -1.238 -23.536 1.00 93.06 415 GLY A C 1
ATOM 3316 O O . GLY A 1 415 ? 6.583 -0.701 -23.174 1.00 93.06 415 GLY A O 1
ATOM 3317 N N . LEU A 1 416 ? 8.064 -2.410 -23.096 1.00 96.31 416 LEU A N 1
ATOM 3318 C CA . LEU A 1 416 ? 7.439 -3.208 -22.053 1.00 96.31 416 LEU A CA 1
ATOM 3319 C C . LEU A 1 416 ? 8.453 -3.457 -20.938 1.00 96.31 416 LEU A C 1
ATOM 3321 O O . LEU A 1 416 ? 9.665 -3.380 -21.155 1.00 96.31 416 LEU A O 1
ATOM 3325 N N . PHE A 1 417 ? 7.964 -3.785 -19.749 1.00 96.69 417 PHE A N 1
ATOM 3326 C CA . PHE A 1 417 ? 8.831 -4.315 -18.708 1.00 96.69 417 PHE A CA 1
ATOM 3327 C C . PHE A 1 417 ? 8.171 -5.431 -17.911 1.00 96.69 417 PHE A C 1
ATOM 3329 O O . PHE A 1 417 ? 6.978 -5.372 -17.614 1.00 96.69 417 PHE A O 1
ATOM 3336 N N . LEU A 1 418 ? 8.973 -6.435 -17.572 1.00 97.25 418 LEU A N 1
ATOM 3337 C CA . LEU A 1 418 ? 8.633 -7.575 -16.738 1.00 97.25 418 LEU A CA 1
ATOM 3338 C C . LEU A 1 418 ? 9.241 -7.376 -15.346 1.00 97.25 418 LEU A C 1
ATOM 3340 O O . LEU A 1 418 ? 10.415 -7.040 -15.208 1.00 97.25 418 LEU A O 1
ATOM 3344 N N . ILE A 1 419 ? 8.440 -7.600 -14.310 1.00 96.19 419 ILE A N 1
ATOM 3345 C CA . ILE A 1 419 ? 8.912 -7.735 -12.933 1.00 96.19 419 ILE A CA 1
ATOM 3346 C C . ILE A 1 419 ? 8.618 -9.160 -12.483 1.00 96.19 419 ILE A C 1
ATOM 3348 O O . ILE A 1 419 ? 7.451 -9.553 -12.435 1.00 96.19 419 ILE A O 1
ATOM 3352 N N . ALA A 1 420 ? 9.663 -9.906 -12.136 1.00 93.94 420 ALA A N 1
ATOM 3353 C CA . ALA A 1 420 ? 9.567 -11.278 -11.646 1.00 93.94 420 ALA A CA 1
ATOM 3354 C C . ALA A 1 420 ? 9.932 -11.330 -10.157 1.00 93.94 420 ALA A C 1
ATOM 3356 O O . ALA A 1 420 ? 11.102 -11.303 -9.773 1.00 93.94 420 ALA A O 1
ATOM 3357 N N . ASN A 1 421 ? 8.926 -11.380 -9.286 1.00 89.31 421 ASN A N 1
ATOM 3358 C CA . ASN A 1 421 ? 9.143 -11.447 -7.848 1.00 89.31 421 ASN A CA 1
ATOM 3359 C C . ASN A 1 421 ? 9.340 -12.906 -7.412 1.00 89.31 421 ASN A C 1
ATOM 3361 O O . ASN A 1 421 ? 8.376 -13.653 -7.241 1.00 89.31 421 ASN A O 1
ATOM 3365 N N . LYS A 1 422 ? 10.594 -13.303 -7.173 1.00 84.12 422 LYS A N 1
ATOM 3366 C CA . LYS A 1 422 ? 10.940 -14.671 -6.753 1.00 84.12 422 LYS A CA 1
ATOM 3367 C C . LYS A 1 422 ? 10.422 -15.046 -5.365 1.00 84.12 422 LYS A C 1
ATOM 3369 O O . LYS A 1 422 ? 10.106 -16.212 -5.150 1.00 84.12 422 LYS A O 1
ATOM 3374 N N . GLN A 1 423 ? 10.299 -14.083 -4.449 1.00 80.94 423 GLN A N 1
ATOM 3375 C CA . GLN A 1 423 ? 9.826 -14.333 -3.083 1.00 80.94 423 GLN A CA 1
ATOM 3376 C C . GLN A 1 423 ? 8.383 -14.847 -3.075 1.00 80.94 423 GLN A C 1
ATOM 3378 O O . GLN A 1 423 ? 8.060 -15.773 -2.336 1.00 80.94 423 GLN A O 1
ATOM 3383 N N . HIS A 1 424 ? 7.530 -14.284 -3.931 1.00 80.00 424 HIS A N 1
ATOM 3384 C CA . HIS A 1 424 ? 6.125 -14.688 -4.048 1.00 80.00 424 HIS A CA 1
ATOM 3385 C C . HIS A 1 424 ? 5.837 -15.529 -5.297 1.00 80.00 424 HIS A C 1
ATOM 3387 O O . HIS A 1 424 ? 4.714 -15.982 -5.493 1.00 80.00 424 HIS A O 1
ATOM 3393 N N . GLY A 1 425 ? 6.838 -15.744 -6.156 1.00 84.62 425 GLY A N 1
ATOM 3394 C CA . GLY A 1 425 ? 6.679 -16.419 -7.442 1.00 84.62 425 GLY A CA 1
ATOM 3395 C C . GLY A 1 425 ? 5.660 -15.744 -8.361 1.00 84.62 425 GLY A C 1
ATOM 3396 O O . GLY A 1 425 ? 4.978 -16.450 -9.098 1.00 84.62 425 GLY A O 1
ATOM 3397 N N . THR A 1 426 ? 5.521 -14.418 -8.280 1.00 89.00 426 THR A N 1
ATOM 3398 C CA . THR A 1 426 ? 4.565 -13.642 -9.079 1.00 89.00 426 THR A CA 1
ATOM 3399 C C . THR A 1 426 ? 5.271 -12.887 -10.197 1.00 89.00 426 THR A C 1
ATOM 3401 O O . THR A 1 426 ? 6.407 -12.435 -10.040 1.00 89.00 426 THR A O 1
ATOM 3404 N N . HIS A 1 427 ? 4.567 -12.701 -11.312 1.00 92.94 427 HIS A N 1
ATOM 3405 C CA . HIS A 1 427 ? 5.036 -11.883 -12.428 1.00 92.94 427 HIS A CA 1
ATOM 3406 C C . HIS A 1 427 ? 4.064 -10.743 -12.706 1.00 92.94 427 HIS A C 1
ATOM 3408 O O . HIS A 1 427 ? 2.852 -10.872 -12.533 1.00 92.94 427 HIS A O 1
ATOM 3414 N N . ALA A 1 428 ? 4.596 -9.620 -13.169 1.00 94.38 428 ALA A N 1
ATOM 3415 C CA . ALA A 1 428 ? 3.796 -8.523 -13.678 1.00 94.38 428 ALA A CA 1
ATOM 3416 C C . ALA A 1 428 ? 4.464 -7.942 -14.921 1.00 94.38 428 ALA A C 1
ATOM 3418 O O . ALA A 1 428 ? 5.647 -7.601 -14.892 1.00 94.38 428 ALA A O 1
ATOM 3419 N N . ILE A 1 429 ? 3.699 -7.827 -16.004 1.00 96.44 429 ILE A N 1
ATOM 3420 C CA . ILE A 1 429 ? 4.158 -7.202 -17.245 1.00 96.44 429 ILE A CA 1
ATOM 3421 C C . ILE A 1 429 ? 3.423 -5.884 -17.393 1.00 96.44 429 ILE A C 1
ATOM 3423 O O . ILE A 1 429 ? 2.200 -5.832 -17.272 1.00 96.44 429 ILE A O 1
ATOM 3427 N N . PHE A 1 430 ? 4.174 -4.829 -17.671 1.00 96.50 430 PHE A N 1
ATOM 3428 C CA . PHE A 1 430 ? 3.664 -3.478 -17.817 1.00 96.50 430 PHE A CA 1
ATOM 3429 C C . PHE A 1 430 ? 3.965 -2.933 -19.203 1.00 96.50 430 PHE A C 1
ATOM 3431 O O . PHE A 1 430 ? 5.031 -3.163 -19.784 1.00 96.50 430 PHE A O 1
ATOM 3438 N N . LYS A 1 431 ? 3.023 -2.138 -19.694 1.00 94.06 431 LYS A N 1
ATOM 3439 C CA . LYS A 1 431 ? 3.128 -1.382 -20.926 1.00 94.06 431 LYS A CA 1
ATOM 3440 C C . LYS A 1 431 ? 3.671 0.017 -20.635 1.00 94.06 431 LYS A C 1
ATOM 3442 O O . LYS A 1 431 ? 3.128 0.740 -19.804 1.00 94.06 431 LYS A O 1
ATOM 3447 N N . GLY A 1 432 ? 4.706 0.445 -21.354 1.00 92.06 432 GLY A N 1
ATOM 3448 C CA . GLY A 1 432 ? 5.102 1.850 -21.377 1.00 92.06 432 GLY A CA 1
ATOM 3449 C C . GLY A 1 432 ? 4.050 2.718 -22.082 1.00 92.06 432 GLY A C 1
ATOM 3450 O O . GLY A 1 432 ? 3.415 2.293 -23.045 1.00 92.06 432 GLY A O 1
ATOM 3451 N N . HIS A 1 433 ? 3.874 3.961 -21.628 1.00 88.12 433 HIS A N 1
ATOM 3452 C CA . HIS A 1 433 ? 2.835 4.869 -22.145 1.00 88.12 433 HIS A CA 1
ATOM 3453 C C . HIS A 1 433 ? 2.918 5.136 -23.665 1.00 88.12 433 HIS A C 1
ATOM 3455 O O . HIS A 1 433 ? 1.904 5.407 -24.303 1.00 88.12 433 HIS A O 1
ATOM 3461 N N . GLY A 1 434 ? 4.115 5.047 -24.253 1.00 87.62 434 GLY A N 1
ATOM 3462 C CA . GLY A 1 434 ? 4.347 5.222 -25.689 1.00 87.62 434 GLY A CA 1
ATOM 3463 C C . GLY A 1 434 ? 4.123 3.956 -26.521 1.00 87.62 434 GLY A C 1
ATOM 3464 O O . GLY A 1 434 ? 4.200 4.014 -27.746 1.00 87.62 434 GLY A O 1
ATOM 3465 N N . PHE A 1 435 ? 3.857 2.807 -25.895 1.00 89.38 435 PHE A N 1
ATOM 3466 C CA . PHE A 1 435 ? 3.637 1.550 -26.604 1.00 89.38 435 PHE A CA 1
ATOM 3467 C C . PHE A 1 435 ? 2.186 1.455 -27.134 1.00 89.38 435 PHE A C 1
ATOM 3469 O O . PHE A 1 435 ? 1.237 1.711 -26.378 1.00 89.38 435 PHE A O 1
ATOM 3476 N N . PRO A 1 436 ? 1.963 1.069 -28.407 1.00 88.69 436 PRO A N 1
ATOM 3477 C CA . PRO A 1 436 ? 0.632 1.040 -29.011 1.00 88.69 436 PRO A CA 1
ATOM 3478 C C . PRO A 1 436 ? -0.346 0.099 -28.303 1.00 88.69 436 PRO A C 1
ATOM 3480 O O . PRO A 1 436 ? -0.031 -1.062 -28.042 1.00 88.69 436 PRO A O 1
ATOM 3483 N N . TYR A 1 437 ? -1.566 0.586 -28.060 1.00 90.06 437 TYR A N 1
ATOM 3484 C CA . TYR A 1 437 ? -2.624 -0.187 -27.403 1.00 90.06 437 TYR A CA 1
ATOM 3485 C C . TYR A 1 437 ? -2.974 -1.478 -28.163 1.00 90.06 437 TYR A C 1
ATOM 3487 O O . TYR A 1 437 ? -3.002 -2.546 -27.563 1.00 90.06 437 TYR A O 1
ATOM 3495 N N . GLU A 1 438 ? -3.138 -1.415 -29.486 1.00 90.31 438 GLU A N 1
ATOM 3496 C CA . GLU A 1 438 ? -3.478 -2.597 -30.295 1.00 90.31 438 GLU A CA 1
ATOM 3497 C C . GLU A 1 438 ? -2.413 -3.700 -30.229 1.00 90.31 438 GLU A C 1
ATOM 3499 O O . GLU A 1 438 ? -2.736 -4.885 -30.248 1.00 90.31 438 GLU A O 1
ATOM 3504 N N . ARG A 1 439 ? -1.130 -3.324 -30.125 1.00 91.00 439 ARG A N 1
ATOM 3505 C CA . ARG A 1 439 ? -0.036 -4.290 -29.929 1.00 91.00 439 ARG A CA 1
ATOM 3506 C C . ARG A 1 439 ? -0.081 -4.884 -28.532 1.00 91.00 439 ARG A C 1
ATOM 3508 O O . ARG A 1 439 ? 0.026 -6.094 -28.376 1.00 91.00 439 ARG A O 1
ATOM 3515 N N . TRP A 1 440 ? -0.279 -4.035 -27.526 1.00 93.69 440 TRP A N 1
ATOM 3516 C CA . TRP A 1 440 ? -0.404 -4.466 -26.137 1.00 93.69 440 TRP A CA 1
ATOM 3517 C C . TRP A 1 440 ? -1.522 -5.492 -25.962 1.00 93.69 440 TRP A C 1
ATOM 3519 O O . TRP A 1 440 ? -1.290 -6.555 -25.395 1.00 93.69 440 TRP A O 1
ATOM 3529 N N . LYS A 1 441 ? -2.695 -5.219 -26.537 1.00 93.56 441 LYS A N 1
ATOM 3530 C CA . LYS A 1 441 ? -3.831 -6.141 -26.540 1.00 93.56 441 LYS A CA 1
ATOM 3531 C C . LYS A 1 441 ? -3.457 -7.509 -27.116 1.00 93.56 441 LYS A C 1
ATOM 3533 O O . LYS A 1 441 ? -3.685 -8.520 -26.462 1.00 93.56 441 LYS A O 1
ATOM 3538 N N . ARG A 1 442 ? -2.815 -7.551 -28.291 1.00 93.06 442 ARG A N 1
ATOM 3539 C CA . ARG A 1 442 ? -2.394 -8.819 -28.916 1.00 93.06 442 ARG A CA 1
ATOM 3540 C C . ARG A 1 442 ? -1.346 -9.573 -28.103 1.00 93.06 442 ARG A C 1
ATOM 3542 O O . ARG A 1 442 ? -1.385 -10.798 -28.076 1.00 93.06 442 ARG A O 1
ATOM 3549 N N . ILE A 1 443 ? -0.431 -8.869 -27.437 1.00 94.00 443 ILE A N 1
ATOM 3550 C CA . ILE A 1 443 ? 0.545 -9.493 -26.535 1.00 94.00 443 ILE A CA 1
ATOM 3551 C C . ILE A 1 443 ? -0.171 -10.111 -25.333 1.00 94.00 443 ILE A C 1
ATOM 3553 O O . ILE A 1 443 ? 0.055 -11.281 -25.045 1.00 94.00 443 ILE A O 1
ATOM 3557 N N . VAL A 1 444 ? -1.081 -9.379 -24.682 1.00 93.62 444 VAL A N 1
ATOM 3558 C CA . VAL A 1 444 ? -1.901 -9.901 -23.574 1.00 93.62 444 VAL A CA 1
ATOM 3559 C C . VAL A 1 444 ? -2.696 -11.134 -24.000 1.00 93.62 444 VAL A C 1
ATOM 3561 O O . VAL A 1 444 ? -2.673 -12.145 -23.301 1.00 93.62 444 VAL A O 1
ATOM 3564 N N . ASP A 1 445 ? -3.344 -11.088 -25.163 1.00 90.94 445 ASP A N 1
ATOM 3565 C CA . ASP A 1 445 ? -4.121 -12.218 -25.672 1.00 90.94 445 ASP A CA 1
ATOM 3566 C C . ASP A 1 445 ? -3.220 -13.439 -25.951 1.00 90.94 445 ASP A C 1
ATOM 3568 O O . ASP A 1 445 ? -3.593 -14.562 -25.620 1.00 90.94 445 ASP A O 1
ATOM 3572 N N . ARG A 1 446 ? -2.001 -13.241 -26.480 1.00 91.56 446 ARG A N 1
ATOM 3573 C CA . ARG A 1 446 ? -1.010 -14.320 -26.673 1.00 91.56 446 ARG A CA 1
ATOM 3574 C C . ARG A 1 446 ? -0.501 -14.903 -25.353 1.00 91.56 446 ARG A C 1
ATOM 3576 O O . ARG A 1 446 ? -0.339 -16.115 -25.265 1.00 91.56 446 ARG A O 1
ATOM 3583 N N . LEU A 1 447 ? -0.286 -14.076 -24.327 1.00 92.00 447 LEU A N 1
ATOM 3584 C CA . LEU A 1 447 ? 0.093 -14.540 -22.984 1.00 92.00 447 LEU A CA 1
ATOM 3585 C C . LEU A 1 447 ? -0.997 -15.447 -22.392 1.00 92.00 447 LEU A C 1
ATOM 3587 O O . LEU A 1 447 ? -0.704 -16.545 -21.918 1.00 92.00 447 LEU A O 1
ATOM 3591 N N . GLN A 1 448 ? -2.263 -15.028 -22.485 1.00 90.06 448 GLN A N 1
ATOM 3592 C CA . GLN A 1 448 ? -3.401 -15.832 -22.027 1.00 90.06 448 GLN A CA 1
ATOM 3593 C C . GLN A 1 448 ? -3.620 -17.089 -22.883 1.00 90.06 448 GLN A C 1
ATOM 3595 O O . GLN A 1 448 ? -4.071 -18.102 -22.364 1.00 90.06 448 GLN A O 1
ATOM 3600 N N . GLN A 1 449 ? -3.285 -17.075 -24.174 1.00 88.06 449 GLN A N 1
ATOM 3601 C CA . GLN A 1 449 ? -3.310 -18.287 -25.004 1.00 88.06 449 GLN A CA 1
ATOM 3602 C C . GLN A 1 449 ? -2.208 -19.280 -24.616 1.00 88.06 449 GLN A C 1
ATOM 3604 O O . GLN A 1 449 ? -2.446 -20.485 -24.638 1.00 88.06 449 GLN A O 1
ATOM 3609 N N . ALA A 1 450 ? -1.017 -18.787 -24.267 1.00 87.75 450 ALA A N 1
ATOM 3610 C CA . ALA A 1 450 ? 0.130 -19.626 -23.934 1.00 87.75 450 ALA A CA 1
ATOM 3611 C C . ALA A 1 450 ? 0.005 -20.284 -22.549 1.00 87.75 450 ALA A C 1
ATOM 3613 O O . ALA A 1 450 ? 0.324 -21.461 -22.399 1.00 87.75 450 ALA A O 1
ATOM 3614 N N . GLU A 1 451 ? -0.460 -19.538 -21.543 1.00 89.94 451 GLU A N 1
ATOM 3615 C CA . GLU A 1 451 ? -0.479 -19.991 -20.141 1.00 89.94 451 GLU A CA 1
ATOM 3616 C C . GLU A 1 451 ? -1.859 -19.902 -19.465 1.00 89.94 451 GLU A C 1
ATOM 3618 O O . GLU A 1 451 ? -1.990 -20.173 -18.272 1.00 89.94 451 GLU A O 1
ATOM 3623 N N . GLY A 1 452 ? -2.903 -19.549 -20.214 1.00 83.62 452 GLY A N 1
ATOM 3624 C CA . GLY A 1 452 ? -4.287 -19.496 -19.745 1.00 83.62 452 GLY A CA 1
ATOM 3625 C C . GLY A 1 452 ? -4.666 -18.214 -18.988 1.00 83.62 452 GLY A C 1
ATOM 3626 O O . GLY A 1 452 ? -3.825 -17.448 -18.509 1.00 83.62 452 GLY A O 1
ATOM 3627 N N . ASP A 1 453 ? -5.978 -18.020 -18.854 1.00 80.69 453 ASP A N 1
ATOM 3628 C CA . ASP A 1 453 ? -6.613 -16.944 -18.088 1.00 80.69 453 ASP A CA 1
ATOM 3629 C C . ASP A 1 453 ? -6.996 -17.445 -16.686 1.00 80.69 453 ASP A C 1
ATOM 3631 O O . ASP A 1 453 ? -7.642 -18.489 -16.564 1.00 80.69 453 ASP A O 1
ATOM 3635 N N . VAL A 1 454 ? -6.617 -16.713 -15.633 1.00 74.56 454 VAL A N 1
ATOM 3636 C CA . VAL A 1 454 ? -6.966 -17.043 -14.234 1.00 74.56 454 VAL A CA 1
ATOM 3637 C C . VAL A 1 454 ? -8.478 -17.140 -14.038 1.00 74.56 454 VAL A C 1
ATOM 3639 O O . VAL A 1 454 ? -8.942 -17.977 -13.266 1.00 74.56 454 VAL A O 1
ATOM 3642 N N . ASP A 1 455 ? -9.246 -16.308 -14.741 1.00 71.50 455 ASP A N 1
ATOM 3643 C CA . ASP A 1 455 ? -10.699 -16.222 -14.582 1.00 71.50 455 ASP A CA 1
ATOM 3644 C C . ASP A 1 455 ? -11.457 -17.188 -15.513 1.00 71.50 455 ASP A C 1
ATOM 3646 O O . ASP A 1 455 ? -12.689 -17.183 -15.560 1.00 71.50 455 ASP A O 1
ATOM 3650 N N . SER A 1 456 ? -10.740 -18.052 -16.244 1.00 69.25 456 SER A N 1
ATOM 3651 C CA . SER A 1 456 ? -11.342 -19.080 -17.093 1.00 69.25 456 SER A CA 1
ATOM 3652 C C . SER A 1 456 ? -12.050 -20.150 -16.247 1.00 69.25 456 SER A C 1
ATOM 3654 O O . SER A 1 456 ? -11.399 -20.854 -15.470 1.00 69.25 456 SER A O 1
ATOM 3656 N N . PRO A 1 457 ? -13.369 -20.362 -16.427 1.00 58.88 457 PRO A N 1
ATOM 3657 C CA . PRO A 1 457 ? -14.128 -21.344 -15.651 1.00 58.88 457 PRO A CA 1
ATOM 3658 C C . PRO A 1 457 ? -13.819 -22.799 -16.037 1.00 58.88 457 PRO A C 1
ATOM 3660 O O . PRO A 1 457 ? -14.206 -23.713 -15.313 1.00 58.88 457 PRO A O 1
ATOM 3663 N N . CYS A 1 458 ? -13.159 -23.031 -17.177 1.00 56.16 458 CYS A N 1
ATOM 3664 C CA . CYS A 1 458 ? -12.888 -24.374 -17.696 1.00 56.16 458 CYS A CA 1
ATOM 3665 C C . CYS A 1 458 ? -11.458 -24.855 -17.409 1.00 56.16 458 CYS A C 1
ATOM 3667 O O . CYS A 1 458 ? -11.264 -26.052 -17.227 1.00 56.16 458 CYS A O 1
ATOM 3669 N N . LEU A 1 459 ? -10.479 -23.943 -17.369 1.00 61.53 459 LEU A N 1
ATOM 3670 C CA . LEU A 1 459 ? -9.054 -24.205 -17.118 1.00 61.53 459 LEU A CA 1
ATOM 3671 C C . LEU A 1 459 ? -8.410 -22.907 -16.592 1.00 61.53 459 LEU A C 1
ATOM 3673 O O . LEU A 1 459 ? -8.048 -22.060 -17.413 1.00 61.53 459 LEU A O 1
ATOM 3677 N N . PRO A 1 460 ? -8.301 -22.712 -15.265 1.00 69.00 460 PRO A N 1
ATOM 3678 C CA . PRO A 1 460 ? -7.668 -21.522 -14.708 1.00 69.00 460 PRO A CA 1
ATOM 3679 C C . PRO A 1 460 ? -6.177 -21.513 -15.059 1.00 69.00 460 PRO A C 1
ATOM 3681 O O . PRO A 1 460 ? -5.455 -22.473 -14.784 1.00 69.00 460 PRO A O 1
ATOM 3684 N N . GLY A 1 461 ? -5.732 -20.434 -15.694 1.00 82.00 461 GLY A N 1
ATOM 3685 C CA . GLY A 1 461 ? -4.349 -20.237 -16.113 1.00 82.00 461 GLY A CA 1
ATOM 3686 C C . GLY A 1 461 ? -3.559 -19.273 -15.237 1.00 82.00 461 GLY A C 1
ATOM 3687 O O . GLY A 1 461 ? -3.925 -18.992 -14.097 1.00 82.00 461 GLY A O 1
ATOM 3688 N N . CYS A 1 462 ? -2.453 -18.773 -15.781 1.00 87.44 462 CYS A N 1
ATOM 3689 C CA . CYS A 1 462 ? -1.494 -17.939 -15.060 1.00 87.44 462 CYS A CA 1
ATOM 3690 C C . CYS A 1 462 ? -1.897 -16.457 -15.003 1.00 87.44 462 CYS A C 1
ATOM 3692 O O . CYS A 1 462 ? -1.620 -15.788 -14.007 1.00 87.44 462 CYS A O 1
ATOM 3694 N N . TRP A 1 463 ? -2.516 -15.910 -16.051 1.00 89.62 463 TRP A N 1
ATOM 3695 C CA . TRP A 1 463 ? -2.595 -14.457 -16.226 1.00 89.62 463 TRP A CA 1
ATOM 3696 C C . TRP A 1 463 ? -3.983 -13.881 -15.957 1.00 89.62 463 TRP A C 1
ATOM 3698 O O . TRP A 1 463 ? -4.956 -14.234 -16.621 1.00 89.62 463 TRP A O 1
ATOM 3708 N N . HIS A 1 464 ? -4.056 -12.940 -15.017 1.00 87.94 464 HIS A N 1
ATOM 3709 C CA . HIS A 1 464 ? -5.235 -12.125 -14.758 1.00 87.94 464 HIS A CA 1
ATOM 3710 C C . HIS A 1 464 ? -5.178 -10.844 -15.592 1.00 87.94 464 HIS A C 1
ATOM 3712 O O . HIS A 1 464 ? -4.270 -10.013 -15.446 1.00 87.94 464 HIS A O 1
ATOM 3718 N N . LYS A 1 465 ? -6.172 -10.691 -16.467 1.00 86.88 465 LYS A N 1
ATOM 3719 C CA . LYS A 1 465 ? -6.354 -9.517 -17.316 1.00 86.88 465 LYS A CA 1
ATOM 3720 C C . LYS A 1 465 ? -7.289 -8.521 -16.641 1.00 86.88 465 LYS A C 1
ATOM 3722 O O . LYS A 1 465 ? -8.430 -8.844 -16.332 1.00 86.88 465 LYS A O 1
ATOM 3727 N N . VAL A 1 466 ? -6.824 -7.282 -16.506 1.00 83.56 466 VAL A N 1
ATOM 3728 C CA . VAL A 1 466 ? -7.626 -6.175 -15.976 1.00 83.56 466 VAL A CA 1
ATOM 3729 C C . VAL A 1 466 ? -8.163 -5.336 -17.131 1.00 83.56 466 VAL A C 1
ATOM 3731 O O . VAL A 1 466 ? -7.394 -4.875 -17.979 1.00 83.56 466 VAL A O 1
ATOM 3734 N N . THR A 1 467 ? -9.476 -5.110 -17.151 1.00 82.81 467 THR A N 1
ATOM 3735 C CA . THR A 1 467 ? -10.141 -4.207 -18.100 1.00 82.81 467 THR A CA 1
ATOM 3736 C C . THR A 1 467 ? -10.983 -3.166 -17.375 1.00 82.81 467 THR A C 1
ATOM 3738 O O . THR A 1 467 ? -11.525 -3.449 -16.307 1.00 82.81 467 THR A O 1
ATOM 3741 N N . ASP A 1 468 ? -11.121 -1.977 -17.958 1.00 77.62 468 ASP A N 1
ATOM 3742 C CA . ASP A 1 468 ? -12.078 -0.975 -17.480 1.00 77.62 468 ASP A CA 1
ATOM 3743 C C . ASP A 1 468 ? -13.535 -1.321 -17.863 1.00 77.62 468 ASP A C 1
ATOM 3745 O O . ASP A 1 468 ? -13.815 -2.360 -18.470 1.00 77.62 468 ASP A O 1
ATOM 3749 N N . GLU A 1 469 ? -14.486 -0.450 -17.497 1.00 72.25 469 GLU A N 1
ATOM 3750 C CA . GLU A 1 469 ? -15.919 -0.632 -17.791 1.00 72.25 469 GLU A CA 1
ATOM 3751 C C . GLU A 1 469 ? -16.226 -0.647 -19.302 1.00 72.25 469 GLU A C 1
ATOM 3753 O O . GLU A 1 469 ? -17.276 -1.141 -19.714 1.00 72.25 469 GLU A O 1
ATOM 3758 N N . GLN A 1 470 ? -15.317 -0.124 -20.126 1.00 77.00 470 GLN A N 1
ATOM 3759 C CA . GLN A 1 470 ? -15.390 -0.077 -21.583 1.00 77.00 470 GLN A CA 1
ATOM 3760 C C . GLN A 1 470 ? -14.687 -1.276 -22.244 1.00 77.00 470 GLN A C 1
ATOM 3762 O O . GLN A 1 470 ? -14.713 -1.402 -23.469 1.00 77.00 470 GLN A O 1
ATOM 3767 N N . GLY A 1 471 ? -14.075 -2.168 -21.458 1.00 81.06 471 GLY A N 1
ATOM 3768 C CA . GLY A 1 471 ? -13.321 -3.319 -21.953 1.00 81.06 471 GLY A CA 1
ATOM 3769 C C . GLY A 1 471 ? -11.914 -2.975 -22.451 1.00 81.06 471 GLY A C 1
ATOM 3770 O O . GLY A 1 471 ? -11.270 -3.814 -23.086 1.00 81.06 471 GLY A O 1
ATOM 3771 N N . ILE A 1 472 ? -11.416 -1.765 -22.182 1.00 85.81 472 ILE A N 1
ATOM 3772 C CA . ILE A 1 472 ? -10.049 -1.358 -22.511 1.00 85.81 472 ILE A CA 1
ATOM 3773 C C . ILE A 1 472 ? -9.102 -2.021 -21.515 1.00 85.81 472 ILE A C 1
ATOM 3775 O O . ILE A 1 472 ? -9.344 -2.050 -20.310 1.00 85.81 472 ILE A O 1
ATOM 3779 N N . TYR A 1 473 ? -8.009 -2.578 -22.031 1.00 87.62 473 TYR A N 1
ATOM 3780 C CA . TYR A 1 473 ? -7.040 -3.315 -21.225 1.00 87.62 473 TYR A CA 1
ATOM 3781 C C . TYR A 1 473 ? -6.217 -2.317 -20.416 1.00 87.62 473 TYR A C 1
ATOM 3783 O O . TYR A 1 473 ? -5.723 -1.330 -20.970 1.00 87.62 473 TYR A O 1
ATOM 3791 N N . ALA A 1 474 ? -6.025 -2.605 -19.131 1.00 89.75 474 ALA A N 1
ATOM 3792 C CA . ALA A 1 474 ? -5.098 -1.860 -18.297 1.00 89.75 474 ALA A CA 1
ATOM 3793 C C . ALA A 1 474 ? -3.678 -1.912 -18.883 1.00 89.75 474 ALA A C 1
ATOM 3795 O O . ALA A 1 474 ? -3.329 -2.819 -19.638 1.00 89.75 474 ALA A O 1
ATOM 3796 N N . GLU A 1 475 ? -2.820 -0.970 -18.495 1.00 91.56 475 GLU A N 1
ATOM 3797 C CA . GLU A 1 475 ? -1.412 -0.924 -18.926 1.00 91.56 475 GLU A CA 1
ATOM 3798 C C . GLU A 1 475 ? -0.534 -1.994 -18.249 1.00 91.56 475 GLU A C 1
ATOM 3800 O O . GLU A 1 475 ? 0.685 -1.850 -18.184 1.00 91.56 475 GLU A O 1
ATOM 3805 N N . TYR A 1 476 ? -1.139 -3.049 -17.705 1.00 94.06 476 TYR A N 1
ATOM 3806 C CA . TYR A 1 476 ? -0.451 -4.148 -17.050 1.00 94.06 476 TYR A CA 1
ATOM 3807 C C . TYR A 1 476 ? -1.288 -5.433 -17.060 1.00 94.06 476 TYR A C 1
ATOM 3809 O O . TYR A 1 476 ? -2.507 -5.399 -17.226 1.00 94.06 476 TYR A O 1
ATOM 3817 N N . ILE A 1 477 ? -0.617 -6.564 -16.859 1.00 93.44 477 ILE A N 1
ATOM 3818 C CA . ILE A 1 477 ? -1.206 -7.893 -16.654 1.00 93.44 477 ILE A CA 1
ATOM 3819 C C . ILE A 1 477 ? -0.460 -8.586 -15.508 1.00 93.44 477 ILE A C 1
ATOM 3821 O O . ILE A 1 477 ? 0.749 -8.391 -15.348 1.00 93.44 477 ILE A O 1
ATOM 3825 N N . LEU A 1 478 ? -1.178 -9.350 -14.682 1.00 91.88 478 LEU A N 1
ATOM 3826 C CA . LEU A 1 478 ? -0.655 -9.896 -13.425 1.00 91.88 478 LEU A CA 1
ATOM 3827 C C . LEU A 1 478 ? -0.713 -11.424 -13.410 1.00 91.88 478 LEU A C 1
ATOM 3829 O O . LEU A 1 478 ? -1.717 -12.009 -13.802 1.00 91.88 478 LEU A O 1
ATOM 3833 N N . ASN A 1 479 ? 0.330 -12.063 -12.890 1.00 90.12 479 ASN A N 1
ATOM 3834 C CA . ASN A 1 479 ? 0.358 -13.480 -12.548 1.00 90.12 479 ASN A CA 1
ATOM 3835 C C . ASN A 1 479 ? 0.414 -13.626 -11.022 1.00 90.12 479 ASN A C 1
ATOM 3837 O O . ASN A 1 479 ? 1.486 -13.568 -10.417 1.00 90.12 479 ASN A O 1
ATOM 3841 N N . GLY A 1 480 ? -0.765 -13.784 -10.416 1.00 78.56 480 GLY A N 1
ATOM 3842 C CA . GLY A 1 480 ? -0.936 -13.897 -8.968 1.00 78.56 480 GLY A CA 1
ATOM 3843 C C . GLY A 1 480 ? -0.717 -12.587 -8.202 1.00 78.56 480 GLY A C 1
ATOM 3844 O O . GLY A 1 480 ? -0.336 -11.551 -8.748 1.00 78.56 480 GLY A O 1
ATOM 3845 N N . ASN A 1 481 ? -0.982 -12.633 -6.899 1.00 80.62 481 ASN A N 1
ATOM 3846 C CA . ASN A 1 481 ? -0.635 -11.572 -5.957 1.00 80.62 481 ASN A CA 1
ATOM 3847 C C . ASN A 1 481 ? -0.243 -12.192 -4.602 1.00 80.62 481 ASN A C 1
ATOM 3849 O O . ASN A 1 481 ? -0.330 -13.407 -4.417 1.00 80.62 481 ASN A O 1
ATOM 3853 N N . LYS A 1 482 ? 0.213 -11.372 -3.647 1.00 80.69 482 LYS A N 1
ATOM 3854 C CA . LYS A 1 482 ? 0.659 -11.867 -2.331 1.00 80.69 482 LYS A CA 1
ATOM 3855 C C . LYS A 1 482 ? -0.454 -12.567 -1.537 1.00 80.69 482 LYS A C 1
ATOM 3857 O O . LYS A 1 482 ? -0.148 -13.466 -0.768 1.00 80.69 482 LYS A O 1
ATOM 3862 N N . ALA A 1 483 ? -1.716 -12.195 -1.752 1.00 80.94 483 ALA A N 1
ATOM 3863 C CA . ALA A 1 483 ? -2.876 -12.755 -1.057 1.00 80.94 483 ALA A CA 1
ATOM 3864 C C . ALA A 1 483 ? -3.396 -14.074 -1.664 1.00 80.94 483 ALA A C 1
ATOM 3866 O O . ALA A 1 483 ? -3.995 -14.884 -0.961 1.00 80.94 483 ALA A O 1
ATOM 3867 N N . HIS A 1 484 ? -3.175 -14.306 -2.960 1.00 79.94 484 HIS A N 1
ATOM 3868 C CA . HIS A 1 484 ? -3.687 -15.460 -3.700 1.00 79.94 484 HIS A CA 1
ATOM 3869 C C . HIS A 1 484 ? -2.538 -16.221 -4.365 1.00 79.94 484 HIS A C 1
ATOM 3871 O O . HIS A 1 484 ? -2.166 -15.957 -5.510 1.00 79.94 484 HIS A O 1
ATOM 3877 N N . GLN A 1 485 ? -1.990 -17.186 -3.631 1.00 84.00 485 GLN A N 1
ATOM 3878 C CA . GLN A 1 485 ? -0.833 -17.996 -4.021 1.00 84.00 485 GLN A CA 1
ATOM 3879 C C . GLN A 1 485 ? -1.210 -19.326 -4.692 1.00 84.00 485 GLN A C 1
ATOM 3881 O O . GLN A 1 485 ? -0.332 -20.076 -5.106 1.00 84.00 485 GLN A O 1
ATOM 3886 N N . TYR A 1 486 ? -2.506 -19.613 -4.842 1.00 80.56 486 TYR A N 1
ATOM 3887 C CA . TYR A 1 486 ? -2.994 -20.779 -5.587 1.00 80.56 486 TYR A CA 1
ATOM 3888 C C . TYR A 1 486 ? -2.908 -20.614 -7.115 1.00 80.56 486 TYR A C 1
ATOM 3890 O O . TYR A 1 486 ? -3.119 -21.582 -7.845 1.00 80.56 486 TYR A O 1
ATOM 3898 N N . VAL A 1 487 ? -2.675 -19.392 -7.611 1.00 81.62 487 VAL A N 1
ATOM 3899 C CA . VAL A 1 487 ? -2.567 -19.119 -9.050 1.00 81.62 487 VAL A CA 1
ATOM 3900 C C . VAL A 1 487 ? -1.319 -19.827 -9.593 1.00 81.62 487 VAL A C 1
ATOM 3902 O O . VAL A 1 487 ? -0.242 -19.653 -9.015 1.00 81.62 487 VAL A O 1
ATOM 3905 N N . PRO A 1 488 ? -1.422 -20.610 -10.687 1.00 85.31 488 PRO A N 1
ATOM 3906 C CA . PRO A 1 488 ? -0.258 -21.225 -11.312 1.00 85.31 488 PRO A CA 1
ATOM 3907 C C . PRO A 1 488 ? 0.821 -20.183 -11.628 1.00 85.31 488 PRO A C 1
ATOM 3909 O O . PRO A 1 488 ? 0.532 -19.104 -12.145 1.00 85.31 488 PRO A O 1
ATOM 3912 N N . LYS A 1 489 ? 2.076 -20.497 -11.302 1.00 87.06 489 LYS A N 1
ATOM 3913 C CA . LYS A 1 489 ? 3.212 -19.601 -11.544 1.00 87.06 489 LYS A CA 1
ATOM 3914 C C . LYS A 1 489 ? 3.564 -19.607 -13.028 1.00 87.06 489 LYS A C 1
ATOM 3916 O O . LYS A 1 489 ? 3.776 -20.677 -13.602 1.00 87.06 489 LYS A O 1
ATOM 3921 N N . SER A 1 490 ? 3.641 -18.418 -13.617 1.00 89.62 490 SER A N 1
ATOM 3922 C CA . SER A 1 490 ? 4.089 -18.245 -14.996 1.00 89.62 490 SER A CA 1
ATOM 3923 C C . SER A 1 490 ? 5.530 -18.740 -15.159 1.00 89.62 490 SER A C 1
ATOM 3925 O O . SER A 1 490 ? 6.362 -18.572 -14.263 1.00 89.62 490 SER A O 1
ATOM 3927 N N . ARG A 1 491 ? 5.815 -19.357 -16.306 1.00 88.50 491 ARG A N 1
ATOM 3928 C CA . ARG A 1 491 ? 7.161 -19.737 -16.755 1.00 88.50 491 ARG A CA 1
ATOM 3929 C C . ARG A 1 491 ? 7.744 -18.714 -17.730 1.00 88.50 491 ARG A C 1
ATOM 3931 O O . ARG A 1 491 ? 8.821 -18.950 -18.265 1.00 88.50 491 ARG A O 1
ATOM 3938 N N . ILE A 1 492 ? 7.033 -17.616 -17.989 1.00 89.88 492 ILE A N 1
ATOM 3939 C CA . ILE A 1 492 ? 7.455 -16.588 -18.936 1.00 89.88 492 ILE A CA 1
ATOM 3940 C C . ILE A 1 492 ? 8.587 -15.775 -18.325 1.00 89.88 492 ILE A C 1
ATOM 3942 O O . ILE A 1 492 ? 8.390 -14.963 -17.422 1.00 89.88 492 ILE A O 1
ATOM 3946 N N . ASP A 1 493 ? 9.771 -15.990 -18.878 1.00 92.00 493 ASP A N 1
ATOM 3947 C CA . ASP A 1 493 ? 10.951 -15.168 -18.675 1.00 92.00 493 ASP A CA 1
ATOM 3948 C C . ASP A 1 493 ? 11.073 -14.079 -19.759 1.00 92.00 493 ASP A C 1
ATOM 3950 O O . ASP A 1 493 ? 10.210 -13.907 -20.630 1.00 92.00 493 ASP A O 1
ATOM 3954 N N . VAL A 1 494 ? 12.158 -13.303 -19.687 1.00 94.00 494 VAL A N 1
ATOM 3955 C CA . VAL A 1 494 ? 12.431 -12.208 -20.628 1.00 94.00 494 VAL A CA 1
ATOM 3956 C C . VAL A 1 494 ? 12.575 -12.693 -22.070 1.00 94.00 494 VAL A C 1
ATOM 3958 O O . VAL A 1 494 ? 12.125 -12.003 -22.986 1.00 94.00 494 VAL A O 1
ATOM 3961 N N . ASP A 1 495 ? 13.152 -13.874 -22.285 1.00 94.00 495 ASP A N 1
ATOM 3962 C CA . ASP A 1 495 ? 13.390 -14.409 -23.624 1.00 94.00 495 ASP A CA 1
ATOM 3963 C C . ASP A 1 495 ? 12.090 -14.931 -24.239 1.00 94.00 495 ASP A C 1
ATOM 3965 O O . ASP A 1 495 ? 11.763 -14.588 -25.376 1.00 94.00 495 ASP A O 1
ATOM 3969 N N . THR A 1 496 ? 11.280 -15.650 -23.461 1.00 93.69 496 THR A N 1
ATOM 3970 C CA . THR A 1 496 ? 9.944 -16.106 -23.867 1.00 93.69 496 THR A CA 1
ATOM 3971 C C . THR A 1 496 ? 9.040 -14.922 -24.206 1.00 93.69 496 THR A C 1
ATOM 3973 O O . THR A 1 496 ? 8.381 -14.911 -25.249 1.00 93.69 496 THR A O 1
ATOM 3976 N N . LEU A 1 497 ? 9.034 -13.883 -23.363 1.00 94.94 497 LEU A N 1
ATOM 3977 C CA . LEU A 1 497 ? 8.303 -12.650 -23.647 1.00 94.94 497 LEU A CA 1
ATOM 3978 C C . LEU A 1 497 ? 8.850 -11.953 -24.901 1.00 94.94 497 LEU A C 1
ATOM 3980 O O . LEU A 1 497 ? 8.074 -11.454 -25.717 1.00 94.94 497 LEU A O 1
ATOM 3984 N N . GLY A 1 498 ? 10.170 -11.957 -25.090 1.00 94.44 498 GLY A N 1
ATOM 3985 C CA . GLY A 1 498 ? 10.816 -11.440 -26.289 1.00 94.44 498 GLY A CA 1
ATOM 3986 C C . GLY A 1 498 ? 10.373 -12.153 -27.567 1.00 94.44 498 GLY A C 1
ATOM 3987 O O . GLY A 1 498 ? 10.095 -11.488 -28.565 1.00 94.44 498 GLY A O 1
ATOM 3988 N N . GLU A 1 499 ? 10.220 -13.477 -27.541 1.00 93.25 499 GLU A N 1
ATOM 3989 C CA . GLU A 1 499 ? 9.691 -14.249 -28.671 1.00 93.25 499 GLU A CA 1
ATOM 3990 C C . GLU A 1 499 ? 8.212 -13.945 -28.947 1.00 93.25 499 GLU A C 1
ATOM 3992 O O . GLU A 1 499 ? 7.830 -13.757 -30.103 1.00 93.25 499 GLU A O 1
ATOM 3997 N N . ILE A 1 500 ? 7.378 -13.794 -27.910 1.00 92.75 500 ILE A N 1
ATOM 3998 C CA . ILE A 1 500 ? 5.975 -13.365 -28.071 1.00 92.75 500 ILE A CA 1
ATOM 3999 C C . ILE A 1 500 ? 5.902 -11.983 -28.735 1.00 92.75 500 ILE A C 1
ATOM 4001 O O . ILE A 1 500 ? 5.089 -11.768 -29.640 1.00 92.75 500 ILE A O 1
ATOM 4005 N N . ILE A 1 501 ? 6.773 -11.054 -28.329 1.00 91.88 501 ILE A N 1
ATOM 4006 C CA . ILE A 1 501 ? 6.889 -9.738 -28.964 1.00 91.88 501 ILE A CA 1
ATOM 4007 C C . ILE A 1 501 ? 7.312 -9.907 -30.426 1.00 91.88 501 ILE A C 1
ATOM 4009 O O . ILE A 1 501 ? 6.616 -9.405 -31.304 1.00 91.88 501 ILE A O 1
ATOM 4013 N N . LYS A 1 502 ? 8.383 -10.654 -30.731 1.00 90.12 502 LYS A N 1
ATOM 4014 C CA . LYS A 1 502 ? 8.830 -10.899 -32.118 1.00 90.12 502 LYS A CA 1
ATOM 4015 C C . LYS A 1 502 ? 7.714 -11.472 -32.994 1.00 90.12 502 LYS A C 1
ATOM 4017 O O . LYS A 1 502 ? 7.553 -11.033 -34.131 1.00 90.12 502 LYS A O 1
ATOM 4022 N N . GLN A 1 503 ? 6.911 -12.398 -32.477 1.00 87.62 503 GLN A N 1
ATOM 4023 C CA . GLN A 1 503 ? 5.758 -12.938 -33.201 1.00 87.62 503 GLN A CA 1
ATOM 4024 C C . GLN A 1 503 ? 4.702 -11.865 -33.509 1.00 87.62 503 GLN A C 1
ATOM 4026 O O . GLN A 1 503 ? 4.145 -11.868 -34.605 1.00 87.62 503 GLN A O 1
ATOM 4031 N N . ASP A 1 504 ? 4.437 -10.920 -32.601 1.00 86.25 504 ASP A N 1
ATOM 4032 C CA . ASP A 1 504 ? 3.565 -9.765 -32.886 1.00 86.25 504 ASP A CA 1
ATOM 4033 C C . ASP A 1 504 ? 4.180 -8.783 -33.901 1.00 86.25 504 ASP A C 1
ATOM 4035 O O . ASP A 1 504 ? 3.479 -8.178 -34.718 1.00 86.25 504 ASP A O 1
ATOM 4039 N N . LEU A 1 505 ? 5.496 -8.595 -33.837 1.00 81.00 505 LEU A N 1
ATOM 4040 C CA . LEU A 1 505 ? 6.235 -7.655 -34.675 1.00 81.00 505 LEU A CA 1
ATOM 4041 C C . LEU A 1 505 ? 6.385 -8.149 -36.124 1.00 81.00 505 LEU A C 1
ATOM 4043 O O . LEU A 1 505 ? 6.214 -7.362 -37.060 1.00 81.00 505 LEU A O 1
ATOM 4047 N N . TYR A 1 506 ? 6.661 -9.443 -36.307 1.00 78.00 506 TYR A N 1
ATOM 4048 C CA . TYR A 1 506 ? 7.088 -10.028 -37.584 1.00 78.00 506 TYR A CA 1
ATOM 4049 C C . TYR A 1 506 ? 6.180 -11.153 -38.109 1.00 78.00 506 TYR A C 1
ATOM 4051 O O . TYR A 1 506 ? 6.234 -11.467 -39.296 1.00 78.00 506 TYR A O 1
ATOM 4059 N N . GLY A 1 507 ? 5.320 -11.740 -37.270 1.00 63.41 507 GLY A N 1
ATOM 4060 C CA . GLY A 1 507 ? 4.577 -12.975 -37.566 1.00 63.41 507 GLY A CA 1
ATOM 4061 C C . GLY A 1 507 ? 3.402 -12.867 -38.546 1.00 63.41 507 GLY A C 1
ATOM 4062 O O . GLY A 1 507 ? 2.741 -13.870 -38.780 1.00 63.41 507 GLY A O 1
ATOM 4063 N N . ASN A 1 508 ? 3.150 -11.693 -39.138 1.00 46.06 508 ASN A N 1
ATOM 4064 C CA . ASN A 1 508 ? 2.127 -11.492 -40.180 1.00 46.06 508 ASN A CA 1
ATOM 4065 C C . ASN A 1 508 ? 2.719 -11.213 -41.576 1.00 46.06 508 ASN A C 1
ATOM 4067 O O . ASN A 1 508 ? 2.019 -10.697 -42.445 1.00 46.06 508 ASN A O 1
ATOM 4071 N N . LYS A 1 509 ? 3.999 -11.527 -41.815 1.00 37.72 509 LYS A N 1
ATOM 4072 C CA . LYS A 1 509 ? 4.538 -11.607 -43.180 1.00 37.72 509 LYS A CA 1
ATOM 4073 C C . LYS A 1 509 ? 4.446 -13.049 -43.682 1.00 37.72 509 LYS A C 1
ATOM 4075 O O . LYS A 1 509 ? 5.400 -13.807 -43.533 1.00 37.72 509 LYS A O 1
ATOM 4080 N N . ILE A 1 510 ? 3.297 -13.397 -44.257 1.00 31.28 510 ILE A N 1
ATOM 4081 C CA . ILE A 1 510 ? 3.184 -14.446 -45.279 1.00 31.28 510 ILE A CA 1
ATOM 4082 C C . ILE A 1 510 ? 2.678 -13.765 -46.541 1.00 31.28 510 ILE A C 1
ATOM 4084 O O . ILE A 1 510 ? 1.671 -13.028 -46.425 1.00 31.28 510 ILE A O 1
#

Sequence (510 aa):
MLKITKNEIFSAGGFLSALSSKSLEYIASLMPKNLRIPKAINQVKRIITHANPHLDEYFAILLFKAALQKEFHSLPMEEEVLYSYNSDTLAQQIWPTSALFGFGATRTGGAKPLLVYDEHRLNNQKRKYSSCSDIVVKSLFSNGLFSLPPGLQKLFGEIDHIDANAGAHPLHLGNLIKEWHDAEFLLVRGNTPKDDVKNSLDPSWKQAIMEAIITAMVYSLQNNRDYKDTKSLQKAMADSLEHYCQHTLLRFDPLFPSVMKDIRKFTSSISGAFLKQKNASGDSQNKDFVLDKQNRKIPQRMTIDKIALAVVECWGPILGQIIMTHIWEAKVLTQLSFERIKLELDHHIVQETHDFDEHTSIGRLSFRCFFQQMPTGSRQGMKNIWLLSLEPNTNIIAPNKALLNFLKNQNNGVGLFLIANKQHGTHAIFKGHGFPYERWKRIVDRLQQAEGDVDSPCLPGCWHKVTDEQGIYAEYILNGNKAHQYVPKSRIDVDTLGEIIKQDLYGNKI

Foldseek 3Di:
DQDQDPVLQVVLVHDLSSLLLSLLVLQLVQDDLDWQQPPLLVLAQAEEEAQLDFLLQLLLVSNNLSNDDSVSSPHYYYHAFQQAQAAGPVLQPRQCRHAYFAQAPNRRNNHDHSHYQHQHDADPPPGPAQHSNRSSCCNGCVVVPDDRRQLSVLVSVLRSQCSNPPLADCQFPRNLSQLLSLDFAFPDDDPDPVRTDTHRDDPSNVSSLSSLLSSLSSVCVVVVNDPVPVVLLLVLLVLLLVLLCVPGPCVPPPCLVVLVVVVVVVSVCPPPDQCADQDLQGGGRGNQFDQGPVRDTSGRQRGLSNSSNSSCVHHNNPRSSVSSSSSSRSSSLQSVLLVLLLVVCCVPPVVDPDWDWDQDPFGIKTKDWAPDFDDFPDPDGTFIEIEIEGAGDSSHTPVVVNVLVCCCVPTVQRYKYWYQDPVLLKIKIFGHSRHDQVLVVQLLVVQCVVFNDCSDPPDHGQKHWDADPVRRTDRMIIGDDRRHSNGDRDPDDRVNSVVSSCCSVPVPDD

Radius of gyration: 23.72 Å; chains: 1; bounding box: 61×54×79 Å

Secondary structure (DSSP, 8-state):
-----HHHHHHTTSHHHHHHHHHHHHHHHHS-TT----GGGGG--EEEEESS--HHHHHHHHHHHHHS-GGGTTPPEEEE-B--SS--HHHHHHGGGEEEESS-TT--TT---SEEE----STTPPPSSSSHHHHHHHHHHTTSS-PPPHHHHHHHHHHHHHHHH----TTBHHHHHHHHHT--EEEE--SSTTS-EEEPPPHHHHHHHHHHHHHHHHHHHHTT--TT-HHHHHHHHHHHHHHHHHH-GGGGSTTHHHHHHHHHHHHHGGGTT-TTEE-TTS-EEBTTEEE-TTS-EEE---BHHHHHHHHHHHH-HHHHHHHHHHHHHHHHHHHHHHHHHHHHHHHHTTT--S-EEEEETTEEEEEEEEEEEEE-SSSS-EEEEEEEEEEE-TT---HHHHHHHHHHHHHTT-EEEEEEETTTTEEEEEE-TTS-HHHHHHHHHHHHHHH-BTT-SSS--SBEEEE-TT-PEEEEEEE--SSBTTSPPP---HHHHHHHHHHHHHTT--